Protein AF-A0A135S1T9-F1 (afdb_monomer)

Nearest PDB structures (foldseek):
  6z0c-assembly4_D  TM=4.125E-01  e=8.976E-01  Escherichia coli
  5los-assembly1_A  TM=4.523E-01  e=9.679E+00  Serendipita indica DSM 11827
  4tko-assembly1_B  TM=2.673E-01  e=9.202E+00  Aquifex aeolicus VF5

pLDDT: mean 71.91, std 18.75, range [23.44, 97.75]

Organism: NCBI:txid1209931

Foldseek 3Di:
DDDDDDDDDDPDPPPPPDPPPPPDPPPDPDLLQVQQVVCCVPPVDNDQSVCSVVVADPPHCCCVFVVVVCCVVQPSVQSVCVNQLAHADPQFAQWDWDQDPLQKIKIKGKAKFKAKDFDQDDQFQPRAYPVRHHSKDKDFPQLFPDADPVNCVVTNTIIIIIKMKMKMWIASDLQGIDIDIDIDCSVDDPPDLCDLLDPSVQDFDPDDDPPDPRFRADSLLSRPDGPVPCPPSGSLLVSLSSVLSVLLVRLVRLVVVLVVLVVRVVCVVPDCLQLVNPPPDDPDDPVSSVVSLVSLVVSLVVSLVVLVVVLVSLVSNLVSVVVCVVPPVVVSLVVDDPVSNVSSVVSVVSSVVSNVSSVVSSVSSVVVSVVSVVVVVVSVVPDD

Solvent-accessible surface area (backbone atoms only — not comparable to full-atom values): 22473 Å² total; per-residue (Å²): 137,86,82,86,82,83,83,82,78,86,80,71,81,82,76,75,83,64,80,82,66,75,84,70,83,80,84,67,79,71,55,51,51,64,52,50,52,51,48,45,71,73,66,75,49,85,73,52,67,60,49,64,70,65,67,56,56,96,86,40,72,56,58,77,62,48,47,61,55,41,46,75,75,52,36,67,66,52,48,48,22,52,55,70,33,49,59,78,73,78,92,72,53,38,50,49,75,48,77,46,97,88,56,30,42,35,41,38,36,33,49,76,46,58,43,79,49,64,36,86,62,91,59,65,43,86,27,34,42,100,86,70,44,51,71,40,60,61,46,79,44,76,77,52,52,89,63,56,79,71,50,38,75,78,58,27,44,49,35,37,35,55,35,40,41,35,39,38,36,36,29,58,48,65,89,49,66,50,76,49,71,49,65,66,59,65,82,60,62,90,86,49,61,81,38,79,90,44,62,68,52,38,49,55,65,94,74,58,55,96,87,49,84,71,65,45,32,29,67,77,40,66,58,75,37,38,62,92,64,62,80,62,62,43,60,62,47,44,46,43,47,31,49,26,50,49,44,48,53,49,39,51,37,51,49,52,49,52,52,53,50,50,51,28,50,52,51,49,76,69,38,75,78,45,70,86,66,43,78,83,78,64,95,67,60,71,70,62,54,54,51,47,50,53,54,50,50,52,43,49,53,55,52,50,53,53,47,52,54,47,45,51,50,48,53,51,49,52,57,30,44,53,51,29,58,77,64,42,46,64,62,58,56,75,76,54,53,79,72,51,43,54,58,39,49,54,25,50,48,54,36,50,53,36,47,54,51,47,51,51,52,39,52,54,46,51,51,50,46,53,52,52,55,52,50,50,57,55,61,59,73,71,61,132

Structure (mmCIF, N/CA/C/O backbone):
data_AF-A0A135S1T9-F1
#
_entry.id   AF-A0A135S1T9-F1
#
loop_
_atom_site.group_PDB
_atom_site.id
_atom_site.type_symbol
_atom_site.label_atom_id
_atom_site.label_alt_id
_atom_site.label_comp_id
_atom_site.label_asym_id
_atom_site.label_entity_id
_atom_site.label_seq_id
_atom_site.pdbx_PDB_ins_code
_atom_site.Cartn_x
_atom_site.Cartn_y
_atom_site.Cartn_z
_atom_site.occupancy
_atom_site.B_iso_or_equiv
_atom_site.auth_seq_id
_atom_site.auth_comp_id
_atom_site.auth_asym_id
_atom_site.auth_atom_id
_atom_site.pdbx_PDB_model_num
ATOM 1 N N . MET A 1 1 ? 61.301 11.857 -51.251 1.00 40.75 1 MET A N 1
ATOM 2 C CA . MET A 1 1 ? 60.345 12.524 -50.345 1.00 40.75 1 MET A CA 1
ATOM 3 C C . MET A 1 1 ? 58.966 12.025 -50.707 1.00 40.75 1 MET A C 1
ATOM 5 O O . MET A 1 1 ? 58.468 12.315 -51.789 1.00 40.75 1 MET A O 1
ATOM 9 N N . ASP A 1 2 ? 58.469 11.156 -49.840 1.00 35.03 2 ASP A N 1
ATOM 10 C CA . ASP A 1 2 ? 57.353 10.242 -50.036 1.00 35.03 2 ASP A CA 1
ATOM 11 C C . ASP A 1 2 ? 55.987 10.925 -50.039 1.00 35.03 2 ASP A C 1
ATOM 13 O O . ASP A 1 2 ? 55.703 11.797 -49.219 1.00 35.03 2 ASP A O 1
ATOM 17 N N . ARG A 1 3 ? 55.103 10.460 -50.927 1.00 34.62 3 ARG A N 1
ATOM 18 C CA . ARG A 1 3 ? 53.656 10.659 -50.815 1.00 34.62 3 ARG A CA 1
ATOM 19 C C . ARG A 1 3 ? 53.046 9.379 -50.251 1.00 34.62 3 ARG A C 1
ATOM 21 O O . ARG A 1 3 ? 52.964 8.371 -50.947 1.00 34.62 3 ARG A O 1
ATOM 28 N N . ALA A 1 4 ? 52.625 9.435 -48.993 1.00 35.12 4 ALA A N 1
ATOM 29 C CA . ALA A 1 4 ? 51.851 8.387 -48.345 1.00 35.12 4 ALA A CA 1
ATOM 30 C C . ALA A 1 4 ? 50.459 8.282 -48.995 1.00 35.12 4 ALA A C 1
ATOM 32 O O . ALA A 1 4 ? 49.679 9.232 -48.973 1.00 35.12 4 ALA A O 1
ATOM 33 N N . ALA A 1 5 ? 50.159 7.124 -49.583 1.00 34.47 5 ALA A N 1
ATOM 34 C CA . ALA A 1 5 ? 48.839 6.772 -50.088 1.00 34.47 5 ALA A CA 1
ATOM 35 C C . ALA A 1 5 ? 48.064 6.018 -48.996 1.00 34.47 5 ALA A C 1
ATOM 37 O O . ALA A 1 5 ? 48.331 4.849 -48.718 1.00 34.47 5 ALA A O 1
ATOM 38 N N . THR A 1 6 ? 47.098 6.684 -48.369 1.00 35.00 6 THR A N 1
ATOM 39 C CA . THR A 1 6 ? 46.108 6.067 -47.482 1.00 35.00 6 THR A CA 1
ATOM 40 C C . THR A 1 6 ? 45.045 5.359 -48.322 1.00 35.00 6 THR A C 1
ATOM 42 O O . THR A 1 6 ? 44.288 5.984 -49.061 1.00 35.00 6 THR A O 1
ATOM 45 N N . ARG A 1 7 ? 44.985 4.026 -48.224 1.00 30.83 7 ARG A N 1
ATOM 46 C CA . ARG A 1 7 ? 43.882 3.221 -48.767 1.00 30.83 7 ARG A CA 1
ATOM 47 C C . ARG A 1 7 ? 42.646 3.415 -47.886 1.00 30.83 7 ARG A C 1
ATOM 49 O O . ARG A 1 7 ? 42.651 3.006 -46.728 1.00 30.83 7 ARG A O 1
ATOM 56 N N . SER A 1 8 ? 41.590 4.010 -48.432 1.00 31.00 8 SER A N 1
ATOM 57 C CA . SER A 1 8 ? 40.254 3.991 -47.836 1.00 31.00 8 SER A CA 1
ATOM 58 C C . SER A 1 8 ? 39.588 2.642 -48.124 1.00 31.00 8 SER A C 1
ATOM 60 O O . SER A 1 8 ? 39.454 2.223 -49.273 1.00 31.00 8 SER A O 1
ATOM 62 N N . PHE A 1 9 ? 39.180 1.933 -47.073 1.00 32.47 9 PHE A N 1
ATOM 63 C CA . PHE A 1 9 ? 38.281 0.789 -47.209 1.00 32.47 9 PHE A CA 1
ATOM 64 C C . PHE A 1 9 ? 36.845 1.301 -47.394 1.00 32.47 9 PHE A C 1
ATOM 66 O O . PHE A 1 9 ? 36.413 2.158 -46.617 1.00 32.47 9 PHE A O 1
ATOM 73 N N . PRO A 1 10 ? 36.072 0.787 -48.366 1.00 28.84 10 PRO A N 1
ATOM 74 C CA . PRO A 1 10 ? 34.659 1.112 -48.469 1.00 28.84 10 PRO A CA 1
ATOM 75 C C . PRO A 1 10 ? 33.909 0.442 -47.311 1.00 28.84 10 PRO A C 1
ATOM 77 O O . PRO A 1 10 ? 33.691 -0.770 -47.315 1.00 28.84 10 PRO A O 1
ATOM 80 N N . ARG A 1 11 ? 33.495 1.229 -46.310 1.00 31.08 11 ARG A N 1
ATOM 81 C CA . ARG A 1 11 ? 32.475 0.802 -45.347 1.00 31.08 11 ARG A CA 1
ATOM 82 C C . ARG A 1 11 ? 31.144 0.740 -46.093 1.00 31.08 11 ARG A C 1
ATOM 84 O O . ARG A 1 11 ? 30.501 1.764 -46.300 1.00 31.08 11 ARG A O 1
ATOM 91 N N . ARG A 1 12 ? 30.740 -0.454 -46.530 1.00 28.64 12 ARG A N 1
ATOM 92 C CA . ARG A 1 12 ? 29.327 -0.695 -46.836 1.00 28.64 12 ARG A CA 1
ATOM 93 C C . ARG A 1 12 ? 28.560 -0.561 -45.516 1.00 28.64 12 ARG A C 1
ATOM 95 O O . ARG A 1 12 ? 28.979 -1.196 -44.547 1.00 28.64 12 ARG A O 1
ATOM 102 N N . PRO A 1 13 ? 27.488 0.244 -45.435 1.00 28.72 13 PRO A N 1
ATOM 103 C CA . PRO A 1 13 ? 26.594 0.170 -44.294 1.00 28.72 13 PRO A CA 1
ATOM 104 C C . PRO A 1 13 ? 26.041 -1.255 -44.245 1.00 28.72 13 PRO A C 1
ATOM 106 O O . PRO A 1 13 ? 25.475 -1.747 -45.222 1.00 28.72 13 PRO A O 1
ATOM 109 N N . VAL A 1 14 ? 26.269 -1.941 -43.128 1.00 27.52 14 VAL A N 1
ATOM 110 C CA . VAL A 1 14 ? 25.579 -3.192 -42.825 1.00 27.52 14 VAL A CA 1
ATOM 111 C C . VAL A 1 14 ? 24.121 -2.803 -42.614 1.00 27.52 14 VAL A C 1
ATOM 113 O O . VAL A 1 14 ? 23.752 -2.296 -41.558 1.00 27.52 14 VAL A O 1
ATOM 116 N N . GLN A 1 15 ? 23.306 -2.959 -43.657 1.00 23.98 15 GLN A N 1
ATOM 117 C CA . GLN A 1 15 ? 21.859 -2.961 -43.515 1.00 23.98 15 GLN A CA 1
ATOM 118 C C . GLN A 1 15 ? 21.501 -4.215 -42.726 1.00 23.98 15 GLN A C 1
ATOM 120 O O . GLN A 1 15 ? 21.424 -5.316 -43.270 1.00 23.98 15 GLN A O 1
ATOM 125 N N . TRP A 1 16 ? 21.317 -4.046 -41.421 1.00 25.06 16 TRP A N 1
ATOM 126 C CA . TRP A 1 16 ? 20.539 -4.992 -40.649 1.00 25.06 16 TRP A CA 1
ATOM 127 C C . TRP A 1 16 ? 19.111 -4.906 -41.177 1.00 25.06 16 TRP A C 1
ATOM 129 O O . TRP A 1 16 ? 18.361 -4.005 -40.809 1.00 25.06 16 TRP A O 1
ATOM 139 N N . ASN A 1 17 ? 18.740 -5.834 -42.057 1.00 25.08 17 ASN A N 1
ATOM 140 C CA . ASN A 1 17 ? 17.341 -6.165 -42.293 1.00 25.08 17 ASN A CA 1
ATOM 141 C C . ASN A 1 17 ? 16.804 -6.789 -40.997 1.00 25.08 17 ASN A C 1
ATOM 143 O O . ASN A 1 17 ? 16.665 -8.005 -40.900 1.00 25.08 17 ASN A O 1
ATOM 147 N N . ARG A 1 18 ? 16.572 -5.972 -39.965 1.00 26.53 18 ARG A N 1
ATOM 148 C CA . ARG A 1 18 ? 15.679 -6.367 -38.883 1.00 26.53 18 ARG A CA 1
ATOM 149 C C . ARG A 1 18 ? 14.277 -6.316 -39.480 1.00 26.53 18 ARG A C 1
ATOM 151 O O . ARG A 1 18 ? 13.894 -5.257 -39.984 1.00 26.53 18 ARG A O 1
ATOM 158 N N . PRO A 1 19 ? 13.505 -7.410 -39.451 1.00 23.44 19 PRO A N 1
ATOM 159 C CA . PRO A 1 19 ? 12.067 -7.260 -39.505 1.00 23.44 19 PRO A CA 1
ATOM 160 C C . PRO A 1 19 ? 11.727 -6.322 -38.344 1.00 23.44 19 PRO A C 1
ATOM 162 O O . PRO A 1 19 ? 12.015 -6.643 -37.193 1.00 23.44 19 PRO A O 1
ATOM 165 N N . MET A 1 20 ? 11.188 -5.139 -38.633 1.00 24.73 20 MET A N 1
ATOM 166 C CA . MET A 1 20 ? 10.387 -4.433 -37.641 1.00 24.73 20 MET A CA 1
ATOM 167 C C . MET A 1 20 ? 9.125 -5.275 -37.455 1.00 24.73 20 MET A C 1
ATOM 169 O O . MET A 1 20 ? 8.072 -4.975 -38.009 1.00 24.73 20 MET A O 1
ATOM 173 N N . THR A 1 21 ? 9.242 -6.400 -36.750 1.00 27.02 21 THR A N 1
ATOM 174 C CA . THR A 1 21 ? 8.093 -6.931 -36.035 1.00 27.02 21 THR A CA 1
ATOM 175 C C . THR A 1 21 ? 7.698 -5.819 -35.085 1.00 27.02 21 THR A C 1
ATOM 177 O O . THR A 1 21 ? 8.541 -5.352 -34.314 1.00 27.02 21 THR A O 1
ATOM 180 N N . LYS A 1 22 ? 6.459 -5.334 -35.229 1.00 28.02 22 LYS A N 1
ATOM 181 C CA . LYS A 1 22 ? 5.800 -4.517 -34.215 1.00 28.02 22 LYS A CA 1
ATOM 182 C C . LYS A 1 22 ? 6.225 -5.050 -32.851 1.00 28.02 22 LYS A C 1
ATOM 184 O O . LYS A 1 22 ? 6.144 -6.254 -32.615 1.00 28.02 22 LYS A O 1
ATOM 189 N N . TRP A 1 23 ? 6.768 -4.165 -32.026 1.00 32.50 23 TRP A N 1
ATOM 190 C CA . TRP A 1 23 ? 6.872 -4.430 -30.604 1.00 32.50 23 TRP A CA 1
ATOM 191 C C . TRP A 1 23 ? 5.428 -4.665 -30.161 1.00 32.50 23 TRP A C 1
ATOM 193 O O . TRP A 1 23 ? 4.628 -3.740 -30.233 1.00 32.50 23 TRP A O 1
ATOM 203 N N . GLU A 1 24 ? 5.065 -5.912 -29.883 1.00 27.92 24 GLU A N 1
ATOM 204 C CA . GLU A 1 24 ? 3.843 -6.226 -29.155 1.00 27.92 24 GLU A CA 1
ATOM 205 C C . GLU A 1 24 ? 4.255 -6.191 -27.681 1.00 27.92 24 GLU A C 1
ATOM 207 O O . GLU A 1 24 ? 5.083 -7.008 -27.260 1.00 27.92 24 GLU A O 1
ATOM 212 N N . PRO A 1 25 ? 3.790 -5.202 -26.906 1.00 33.97 25 PRO A N 1
ATOM 213 C CA . PRO A 1 25 ? 3.853 -5.256 -25.459 1.00 33.97 25 PRO A CA 1
ATOM 214 C C . PRO A 1 25 ? 3.123 -6.527 -25.019 1.00 33.97 25 PRO A C 1
ATOM 216 O O . PRO A 1 25 ? 1.901 -6.575 -24.943 1.00 33.97 25 PRO A O 1
ATOM 219 N N . GLU A 1 26 ? 3.855 -7.602 -24.728 1.00 39.22 26 GLU A N 1
ATOM 220 C CA . GLU A 1 26 ? 3.269 -8.752 -24.044 1.00 39.22 26 GLU A CA 1
ATOM 221 C C . GLU A 1 26 ? 2.944 -8.332 -22.599 1.00 39.22 26 GLU A C 1
ATOM 223 O O . GLU A 1 26 ? 3.661 -8.667 -21.654 1.00 39.22 26 GLU A O 1
ATOM 228 N N . ILE A 1 27 ? 1.852 -7.580 -22.413 1.00 36.84 27 ILE A N 1
ATOM 229 C CA . ILE A 1 27 ? 1.236 -7.278 -21.118 1.00 36.84 27 ILE A CA 1
ATOM 230 C C . ILE A 1 27 ? 0.611 -8.583 -20.629 1.00 36.84 27 ILE A C 1
ATOM 232 O O . ILE A 1 27 ? -0.593 -8.822 -20.680 1.00 36.84 27 ILE A O 1
ATOM 236 N N . SER A 1 28 ? 1.465 -9.505 -20.208 1.00 37.31 28 SER A N 1
ATOM 237 C CA . SER A 1 28 ? 1.040 -10.770 -19.646 1.00 37.31 28 SER A CA 1
ATOM 238 C C . SER A 1 28 ? 0.928 -10.595 -18.134 1.00 37.31 28 SER A C 1
ATOM 240 O O . SER A 1 28 ? 1.918 -10.594 -17.405 1.00 37.31 28 SER A O 1
ATOM 242 N N . ARG A 1 29 ? -0.303 -10.471 -17.618 1.00 37.84 29 ARG A N 1
ATOM 243 C CA . ARG A 1 29 ? -0.562 -10.904 -16.238 1.00 37.84 29 ARG A CA 1
ATOM 244 C C . ARG A 1 29 ? -0.397 -12.412 -16.265 1.00 37.84 29 ARG A C 1
ATOM 246 O O . ARG A 1 29 ? -1.278 -13.147 -16.705 1.00 37.84 29 ARG A O 1
ATOM 253 N N . ILE A 1 30 ? 0.780 -12.865 -15.874 1.00 44.81 30 ILE A N 1
ATOM 254 C CA . ILE A 1 30 ? 1.061 -14.285 -15.804 1.00 44.81 30 ILE A CA 1
ATOM 255 C C . ILE A 1 30 ? 0.422 -14.775 -14.514 1.00 44.81 30 ILE A C 1
ATOM 257 O O . ILE A 1 30 ? 0.969 -14.608 -13.426 1.00 44.81 30 ILE A O 1
ATOM 261 N N . ASP A 1 31 ? -0.754 -15.386 -14.644 1.00 47.88 31 ASP A N 1
ATOM 262 C CA . ASP A 1 31 ? -1.157 -16.409 -13.690 1.00 47.88 31 ASP A CA 1
ATOM 263 C C . ASP A 1 31 ? -0.168 -17.568 -13.845 1.00 47.88 31 ASP A C 1
ATOM 265 O O . ASP A 1 31 ? -0.309 -18.461 -14.685 1.00 47.88 31 ASP A O 1
ATOM 269 N N . LEU A 1 32 ? 0.912 -17.456 -13.077 1.00 49.91 32 LEU A N 1
ATOM 270 C CA . LEU A 1 32 ? 2.035 -18.378 -13.038 1.00 49.91 32 LEU A CA 1
ATOM 271 C C . LEU A 1 32 ? 1.569 -19.814 -12.816 1.00 49.91 32 LEU A C 1
ATOM 273 O O . LEU A 1 32 ? 2.127 -20.727 -13.420 1.00 49.91 32 LEU A O 1
ATOM 277 N N . HIS A 1 33 ? 0.520 -20.000 -12.013 1.00 44.59 33 HIS A N 1
ATOM 278 C CA . HIS A 1 33 ? -0.054 -21.305 -11.731 1.00 44.59 33 HIS A CA 1
ATOM 279 C C . HIS A 1 33 ? -0.729 -21.886 -12.979 1.00 44.59 33 HIS A C 1
ATOM 281 O O . HIS A 1 33 ? -0.363 -22.970 -13.436 1.00 44.59 33 HIS A O 1
ATOM 287 N N . THR A 1 34 ? -1.633 -21.120 -13.598 1.00 49.09 34 THR A N 1
ATOM 288 C CA . THR A 1 34 ? -2.368 -21.550 -14.799 1.00 49.09 34 THR A CA 1
ATOM 289 C C . THR A 1 34 ? -1.448 -21.754 -16.006 1.00 49.09 34 THR A C 1
ATOM 291 O O . THR A 1 34 ? -1.628 -22.701 -16.775 1.00 49.09 34 THR A O 1
ATOM 294 N N . LYS A 1 35 ? -0.436 -20.898 -16.195 1.00 52.62 35 LYS A N 1
ATOM 295 C CA . LYS A 1 35 ? 0.502 -21.011 -17.322 1.00 52.62 35 LYS A CA 1
ATOM 296 C C . LYS A 1 35 ? 1.484 -22.170 -17.140 1.00 52.62 35 LYS A C 1
ATOM 298 O O . LYS A 1 35 ? 1.772 -22.866 -18.112 1.00 52.62 35 LYS A O 1
ATOM 303 N N . TYR A 1 36 ? 1.958 -22.407 -15.913 1.00 49.28 36 TYR A N 1
ATOM 304 C CA . TYR A 1 36 ? 2.795 -23.566 -15.598 1.00 49.28 36 TYR A CA 1
ATOM 305 C C . TYR A 1 36 ? 2.037 -24.880 -15.808 1.00 49.28 36 TYR A C 1
ATOM 307 O O . TYR A 1 36 ? 2.559 -25.759 -16.487 1.00 49.28 36 TYR A O 1
ATOM 315 N N . GLN A 1 37 ? 0.794 -24.992 -15.324 1.00 53.12 37 GLN A N 1
ATOM 316 C CA . GLN A 1 37 ? -0.040 -26.181 -15.545 1.00 53.12 37 GLN A CA 1
ATOM 317 C C . GLN A 1 37 ? -0.279 -26.462 -17.031 1.00 53.12 37 GLN A C 1
ATOM 319 O O . GLN A 1 37 ? -0.007 -27.571 -17.479 1.00 53.12 37 GLN A O 1
ATOM 324 N N . ARG A 1 38 ? -0.695 -25.460 -17.820 1.00 53.56 38 ARG A N 1
ATOM 325 C CA . ARG A 1 38 ? -0.939 -25.657 -19.262 1.00 53.56 38 ARG A CA 1
ATOM 326 C C . ARG A 1 38 ? 0.314 -26.085 -20.019 1.00 53.56 38 ARG A C 1
ATOM 328 O O . ARG A 1 38 ? 0.264 -27.004 -20.823 1.00 53.56 38 ARG A O 1
ATOM 335 N N . ARG A 1 39 ? 1.456 -25.449 -19.749 1.00 51.12 39 ARG A N 1
ATOM 336 C CA . ARG A 1 39 ? 2.705 -25.769 -20.455 1.00 51.12 39 ARG A CA 1
ATOM 337 C C . ARG A 1 39 ? 3.269 -27.133 -20.046 1.00 51.12 39 ARG A C 1
ATOM 339 O O . ARG A 1 39 ? 3.813 -27.843 -20.885 1.00 51.12 39 ARG A O 1
ATOM 346 N N . PHE A 1 40 ? 3.091 -27.516 -18.780 1.00 53.53 40 PHE A N 1
ATOM 347 C CA . PHE A 1 40 ? 3.412 -28.855 -18.287 1.00 53.53 40 PHE A CA 1
ATOM 348 C C . PHE A 1 40 ? 2.549 -29.936 -18.962 1.00 53.53 40 PHE A C 1
ATOM 350 O O . PHE A 1 40 ? 3.051 -31.015 -19.274 1.00 53.53 40 PHE A O 1
ATOM 357 N N . GLU A 1 41 ? 1.270 -29.643 -19.212 1.00 55.50 41 GLU A N 1
ATOM 358 C CA . GLU A 1 41 ? 0.337 -30.545 -19.899 1.00 55.50 41 GLU A CA 1
ATOM 359 C C . GLU A 1 41 ? 0.610 -30.659 -21.410 1.00 55.50 41 GLU A C 1
ATOM 361 O O . GLU A 1 41 ? 0.530 -31.763 -21.951 1.00 55.50 41 GLU A O 1
ATOM 366 N N . ASP A 1 42 ? 0.978 -29.560 -22.078 1.00 55.28 42 ASP A N 1
ATOM 367 C CA . ASP A 1 42 ? 1.130 -29.506 -23.541 1.00 55.28 42 ASP A CA 1
ATOM 368 C C . ASP A 1 42 ? 2.504 -29.981 -24.056 1.00 55.28 42 ASP A C 1
ATOM 370 O O . ASP A 1 42 ? 2.579 -30.619 -25.109 1.00 55.28 42 ASP A O 1
ATOM 374 N N . GLU A 1 43 ? 3.606 -29.682 -23.356 1.00 54.94 43 GLU A N 1
ATOM 375 C CA . GLU A 1 43 ? 4.964 -29.896 -23.892 1.00 54.94 43 GLU A CA 1
ATOM 376 C C . GLU A 1 43 ? 5.647 -31.168 -23.353 1.00 54.94 43 GLU A C 1
ATOM 378 O O . GLU A 1 43 ? 6.625 -31.633 -23.937 1.00 54.94 43 GLU A O 1
ATOM 383 N N . GLY A 1 44 ? 5.157 -31.772 -22.260 1.00 54.03 44 GLY A N 1
ATOM 384 C CA . GLY A 1 44 ? 5.732 -32.988 -21.649 1.00 54.03 44 GLY A CA 1
ATOM 385 C C . GLY A 1 44 ? 7.155 -32.829 -21.081 1.00 54.03 44 GLY A C 1
ATOM 386 O O . GLY A 1 44 ? 7.658 -33.709 -20.378 1.00 54.03 44 GLY A O 1
ATOM 387 N N . THR A 1 45 ? 7.807 -31.703 -21.358 1.00 54.69 45 THR A N 1
ATOM 388 C CA . THR A 1 45 ? 9.012 -31.196 -20.710 1.00 54.69 45 THR A CA 1
ATOM 389 C C . THR A 1 45 ? 8.634 -30.366 -19.490 1.00 54.69 45 THR A C 1
ATOM 391 O O . THR A 1 45 ? 7.540 -29.823 -19.403 1.00 54.69 45 THR A O 1
ATOM 394 N N . ASN A 1 46 ? 9.536 -30.286 -18.513 1.00 59.12 46 ASN A N 1
ATOM 395 C CA . ASN A 1 46 ? 9.344 -29.514 -17.286 1.00 59.12 46 ASN A CA 1
ATOM 396 C C . ASN A 1 46 ? 10.015 -28.140 -17.499 1.00 59.12 46 ASN A C 1
ATOM 398 O O . ASN A 1 46 ? 11.206 -28.015 -17.192 1.00 59.12 46 ASN A O 1
ATOM 402 N N . PRO A 1 47 ? 9.350 -27.144 -18.126 1.00 61.47 47 PRO A N 1
ATOM 403 C CA . PRO A 1 47 ? 9.981 -25.859 -18.403 1.00 61.47 47 PRO A CA 1
ATOM 404 C C . PRO A 1 47 ? 10.386 -25.204 -17.082 1.00 61.47 47 PRO A C 1
ATOM 406 O O . PRO A 1 47 ? 9.659 -25.293 -16.088 1.00 61.47 47 PRO A O 1
ATOM 409 N N . SER A 1 48 ? 11.540 -24.526 -17.056 1.00 66.56 48 SER A N 1
ATOM 410 C CA . SER A 1 48 ? 11.924 -23.774 -15.855 1.00 66.56 48 SER A CA 1
ATOM 411 C C . SER A 1 48 ? 10.824 -22.761 -15.536 1.00 66.56 48 SER A C 1
ATOM 413 O O . SER A 1 48 ? 10.300 -22.098 -16.442 1.00 66.56 48 SER A O 1
ATOM 415 N N . LEU A 1 49 ? 10.464 -22.629 -14.257 1.00 64.00 49 LEU A N 1
ATOM 416 C CA . LEU A 1 49 ? 9.437 -21.676 -13.815 1.00 64.00 49 LEU A CA 1
ATOM 417 C C . LEU A 1 49 ? 9.769 -20.260 -14.285 1.00 64.00 49 LEU A C 1
ATOM 419 O O . LEU A 1 49 ? 8.880 -19.518 -14.683 1.00 64.00 49 LEU A O 1
ATOM 423 N N . LEU A 1 50 ? 11.061 -19.939 -14.343 1.00 63.00 50 LEU A N 1
ATOM 424 C CA . LEU A 1 50 ? 11.562 -18.681 -14.867 1.00 63.00 50 LEU A CA 1
ATOM 425 C C . LEU A 1 50 ? 11.343 -18.525 -16.379 1.00 63.00 50 LEU A C 1
ATOM 427 O O . LEU A 1 50 ? 10.860 -17.488 -16.810 1.00 63.00 50 LEU A O 1
ATOM 431 N N . SER A 1 51 ? 11.609 -19.547 -17.196 1.00 61.22 51 SER A N 1
ATOM 432 C CA . SER A 1 51 ? 11.301 -19.484 -18.639 1.00 61.22 51 SER A CA 1
ATOM 433 C C . SER A 1 51 ? 9.798 -19.370 -18.926 1.00 61.22 51 SER A C 1
ATOM 435 O O . SER A 1 51 ? 9.388 -18.737 -19.897 1.00 61.22 51 SER A O 1
ATOM 437 N N . THR A 1 52 ? 8.964 -19.944 -18.054 1.00 63.16 52 THR A N 1
ATOM 438 C CA . THR A 1 52 ? 7.500 -19.834 -18.128 1.00 63.16 52 THR A CA 1
ATOM 439 C C . THR A 1 52 ? 7.020 -18.454 -17.680 1.00 63.16 52 THR A C 1
ATOM 441 O O . THR A 1 52 ? 6.143 -17.874 -18.321 1.00 63.16 52 THR A O 1
ATOM 444 N N . PHE A 1 53 ? 7.636 -17.909 -16.627 1.00 60.09 53 PHE A N 1
ATOM 445 C CA . PHE A 1 53 ? 7.395 -16.568 -16.101 1.00 60.09 53 PHE A CA 1
ATOM 446 C C . PHE A 1 53 ? 7.856 -15.454 -17.039 1.00 60.09 53 PHE A C 1
ATOM 448 O O . PHE A 1 53 ? 7.253 -14.398 -17.068 1.00 60.09 53 PHE A O 1
ATOM 455 N N . LEU A 1 54 ? 8.910 -15.649 -17.822 1.00 60.75 54 LEU A N 1
ATOM 456 C CA . LEU A 1 54 ? 9.367 -14.606 -18.742 1.00 60.75 54 LEU A CA 1
ATOM 457 C C . LEU A 1 54 ? 8.658 -14.665 -20.101 1.00 60.75 54 LEU A C 1
ATOM 459 O O . LEU A 1 54 ? 8.895 -13.811 -20.948 1.00 60.75 54 LEU A O 1
ATOM 463 N N . SER A 1 55 ? 7.818 -15.683 -20.332 1.00 61.91 55 SER A N 1
ATOM 464 C CA . SER A 1 55 ? 7.190 -15.956 -21.634 1.00 61.91 55 SER A CA 1
ATOM 465 C C . SER A 1 55 ? 8.192 -16.089 -22.790 1.00 61.91 55 SER A C 1
ATOM 467 O O . SER A 1 55 ? 7.797 -16.051 -23.949 1.00 61.91 55 SER A O 1
ATOM 469 N N . ILE A 1 56 ? 9.486 -16.275 -22.503 1.00 57.75 56 ILE A N 1
ATOM 470 C CA . ILE A 1 56 ? 10.530 -16.287 -23.525 1.00 57.75 56 ILE A CA 1
ATOM 471 C C . ILE A 1 56 ? 10.422 -17.595 -24.329 1.00 57.75 56 ILE A C 1
ATOM 473 O O . ILE A 1 56 ? 10.500 -18.679 -23.737 1.00 57.75 56 ILE A O 1
ATOM 477 N N . PRO A 1 57 ? 10.264 -17.535 -25.666 1.00 57.22 57 PRO A N 1
ATOM 478 C CA . PRO A 1 57 ? 10.315 -18.728 -26.507 1.00 57.22 57 PRO A CA 1
ATOM 479 C C . PRO A 1 57 ? 11.656 -19.451 -26.351 1.00 57.22 57 PRO A C 1
ATOM 481 O O . PRO A 1 57 ? 12.686 -18.786 -26.279 1.00 57.22 57 PRO A O 1
ATOM 484 N N . GLU A 1 58 ? 11.677 -20.788 -26.381 1.00 55.53 58 GLU A N 1
ATOM 485 C CA . GLU A 1 58 ? 12.908 -21.590 -26.198 1.00 55.53 58 GLU A CA 1
ATOM 486 C C . GLU A 1 58 ? 14.042 -21.228 -27.173 1.00 55.53 58 GLU A C 1
ATOM 488 O O . GLU A 1 58 ? 15.219 -21.398 -26.871 1.00 55.53 58 GLU A O 1
ATOM 493 N N . PHE A 1 59 ? 13.688 -20.691 -28.339 1.00 60.31 59 PHE A N 1
ATOM 494 C CA . PHE A 1 59 ? 14.627 -20.286 -29.386 1.00 60.31 59 PHE A CA 1
ATOM 495 C C . PHE A 1 59 ? 15.016 -18.805 -29.323 1.00 60.31 59 PHE A C 1
ATOM 497 O O . PHE A 1 59 ? 15.703 -18.306 -30.216 1.00 60.31 59 PHE A O 1
ATOM 504 N N . SER A 1 60 ? 14.530 -18.069 -28.325 1.00 58.12 60 SER A N 1
ATOM 505 C CA . SER A 1 60 ? 14.789 -16.642 -28.211 1.00 58.12 60 SER A CA 1
ATOM 506 C C . SER A 1 60 ? 16.169 -16.399 -27.601 1.00 58.12 60 SER A C 1
ATOM 508 O O . SER A 1 60 ? 16.446 -16.911 -26.515 1.00 58.12 60 SER A O 1
ATOM 510 N N . PRO A 1 61 ? 17.009 -15.545 -28.213 1.00 55.62 61 PRO A N 1
ATOM 511 C CA . PRO A 1 61 ? 18.306 -15.179 -27.648 1.00 55.62 61 PRO A CA 1
ATOM 512 C C . PRO A 1 61 ? 18.182 -14.486 -26.279 1.00 55.62 61 PRO A C 1
ATOM 514 O O . PRO A 1 61 ? 19.159 -14.422 -25.542 1.00 55.62 61 PRO A O 1
ATOM 517 N N . ARG A 1 62 ? 16.974 -14.028 -25.905 1.00 52.38 62 ARG A N 1
ATOM 518 C CA . ARG A 1 62 ? 16.633 -13.528 -24.562 1.00 52.38 62 ARG A CA 1
ATOM 519 C C . ARG A 1 62 ? 16.939 -14.543 -23.463 1.00 52.38 62 ARG A C 1
ATOM 521 O O . ARG A 1 62 ? 17.323 -14.143 -22.372 1.00 52.38 62 ARG A O 1
ATOM 528 N N . LEU A 1 63 ? 16.836 -15.847 -23.738 1.00 62.09 63 LEU A N 1
ATOM 529 C CA . LEU A 1 63 ? 17.202 -16.889 -22.772 1.00 62.09 63 LEU A CA 1
ATOM 530 C C . LEU A 1 63 ? 18.671 -16.811 -22.349 1.00 62.09 63 LEU A C 1
ATOM 532 O O . LEU A 1 63 ? 18.983 -17.116 -21.202 1.00 62.09 63 LEU A O 1
ATOM 536 N N . ASP A 1 64 ? 19.562 -16.375 -23.236 1.00 59.44 64 ASP A N 1
ATOM 537 C CA . ASP A 1 64 ? 20.997 -16.386 -22.961 1.00 59.44 64 ASP A CA 1
ATOM 538 C C . ASP A 1 64 ? 21.450 -15.187 -22.117 1.00 59.44 64 ASP A C 1
ATOM 540 O O . ASP A 1 64 ? 22.448 -15.296 -21.405 1.00 59.44 64 ASP A O 1
ATOM 544 N N . TYR A 1 65 ? 20.723 -14.061 -22.151 1.00 58.06 65 TYR A N 1
ATOM 545 C CA . TYR A 1 65 ? 21.088 -12.853 -21.397 1.00 58.06 65 TYR A CA 1
ATOM 546 C C . TYR A 1 65 ? 20.087 -12.453 -20.304 1.00 58.06 65 TYR A C 1
ATOM 548 O O . TYR A 1 65 ? 20.512 -11.963 -19.263 1.00 58.06 65 TYR A O 1
ATOM 556 N N . GLU A 1 66 ? 18.783 -12.703 -20.463 1.00 58.94 66 GLU A N 1
ATOM 557 C CA . GLU A 1 66 ? 17.782 -12.401 -19.428 1.00 58.94 66 GLU A CA 1
ATOM 558 C C . GLU A 1 66 ? 17.743 -13.494 -18.361 1.00 58.94 66 GLU A C 1
ATOM 560 O O . GLU A 1 66 ? 17.677 -13.192 -17.173 1.00 58.94 66 GLU A O 1
ATOM 565 N N . LEU A 1 67 ? 17.835 -14.773 -18.747 1.00 63.78 67 LEU A N 1
ATOM 566 C CA . LEU A 1 67 ? 17.715 -15.878 -17.791 1.00 63.78 67 LEU A CA 1
ATOM 567 C C . LEU A 1 67 ? 18.809 -15.855 -16.704 1.00 63.78 67 LEU A C 1
ATOM 569 O O . LEU A 1 67 ? 18.464 -16.094 -15.549 1.00 63.78 67 LEU A O 1
ATOM 573 N N . PRO A 1 68 ? 20.097 -15.568 -16.990 1.00 62.59 68 PRO A N 1
ATOM 574 C CA . PRO A 1 68 ? 21.112 -15.434 -15.942 1.00 62.59 68 PRO A CA 1
ATOM 575 C C . PRO A 1 68 ? 20.851 -14.249 -15.002 1.00 62.59 68 PRO A C 1
ATOM 577 O O . PRO A 1 68 ? 20.987 -14.400 -13.790 1.00 62.59 68 PRO A O 1
ATOM 580 N N . VAL A 1 69 ? 20.421 -13.102 -15.542 1.00 56.88 69 VAL A N 1
ATOM 581 C CA . VAL A 1 69 ? 20.080 -11.902 -14.757 1.00 56.88 69 VAL A CA 1
ATOM 582 C C . VAL A 1 69 ? 18.898 -12.197 -13.842 1.00 56.88 69 VAL A C 1
ATOM 584 O O . VAL A 1 69 ? 18.978 -11.998 -12.632 1.00 56.88 69 VAL A O 1
ATOM 587 N N . PHE A 1 70 ? 17.831 -12.780 -14.385 1.00 59.09 70 PHE A N 1
ATOM 588 C CA . PHE A 1 70 ? 16.680 -13.157 -13.585 1.00 59.09 70 PHE A CA 1
ATOM 589 C C . PHE A 1 70 ? 16.973 -14.286 -12.610 1.00 59.09 70 PHE A C 1
ATOM 591 O O . PHE A 1 70 ? 16.441 -14.240 -11.516 1.00 59.09 70 PHE A O 1
ATOM 598 N N . LYS A 1 71 ? 17.849 -15.248 -12.915 1.00 64.88 71 LYS A N 1
ATOM 599 C CA . LYS A 1 71 ? 18.287 -16.248 -11.923 1.00 64.88 71 LYS A CA 1
ATOM 600 C C . LYS A 1 71 ? 19.015 -15.617 -10.737 1.00 64.88 71 LYS A C 1
ATOM 602 O O . LYS A 1 71 ? 18.940 -16.161 -9.639 1.00 64.88 71 LYS A O 1
ATOM 607 N N . ASN A 1 72 ? 19.699 -14.492 -10.948 1.00 56.12 72 ASN A N 1
ATOM 608 C CA . ASN A 1 72 ? 20.372 -13.751 -9.882 1.00 56.12 72 ASN A CA 1
ATOM 609 C C . ASN A 1 72 ? 19.401 -12.920 -9.020 1.00 56.12 72 ASN A C 1
ATOM 611 O O . ASN A 1 72 ? 19.749 -12.583 -7.892 1.00 56.12 72 ASN A O 1
ATOM 615 N N . ILE A 1 73 ? 18.210 -12.590 -9.534 1.00 51.50 73 ILE A N 1
ATOM 616 C CA . ILE A 1 73 ? 17.206 -11.735 -8.864 1.00 51.50 73 ILE A CA 1
ATOM 617 C C . ILE A 1 73 ? 16.059 -12.575 -8.278 1.00 51.50 73 ILE A C 1
ATOM 619 O O . ILE A 1 73 ? 15.637 -12.399 -7.139 1.00 51.50 73 ILE A O 1
ATOM 623 N N . LEU A 1 74 ? 15.567 -13.517 -9.072 1.00 60.00 74 LEU A N 1
ATOM 624 C CA . LEU A 1 74 ? 14.472 -14.441 -8.829 1.00 60.00 74 LEU A CA 1
ATOM 625 C C . LEU A 1 74 ? 15.009 -15.858 -9.044 1.00 60.00 74 LEU A C 1
ATOM 627 O O . LEU A 1 74 ? 14.882 -16.434 -10.129 1.00 60.00 74 LEU A O 1
ATOM 631 N N . ASP A 1 75 ? 15.630 -16.432 -8.013 1.00 64.00 75 ASP A N 1
ATOM 632 C CA . ASP A 1 75 ? 16.026 -17.833 -8.105 1.00 64.00 75 ASP A CA 1
ATOM 633 C C . ASP A 1 75 ? 14.780 -18.726 -8.322 1.00 64.00 75 ASP A C 1
ATOM 635 O O . ASP A 1 75 ? 13.637 -18.357 -8.018 1.00 64.00 75 ASP A O 1
ATOM 639 N N . GLU A 1 76 ? 14.977 -19.922 -8.877 1.00 64.25 76 GLU A N 1
ATOM 640 C CA . GLU A 1 76 ? 13.868 -20.845 -9.147 1.00 64.25 76 GLU A CA 1
ATOM 641 C C . GLU A 1 76 ? 13.068 -21.204 -7.891 1.00 64.25 76 GLU A C 1
ATOM 643 O O . GLU A 1 76 ? 11.883 -21.505 -7.995 1.00 64.25 76 GLU A O 1
ATOM 648 N N . THR A 1 77 ? 13.678 -21.156 -6.706 1.00 61.94 77 THR A N 1
ATOM 649 C CA . THR A 1 77 ? 12.997 -21.402 -5.433 1.00 61.94 77 THR A CA 1
ATOM 650 C C . THR A 1 77 ? 12.097 -20.234 -5.042 1.00 61.94 77 THR A C 1
ATOM 652 O O . THR A 1 77 ? 10.998 -20.471 -4.553 1.00 61.94 77 THR A O 1
ATOM 655 N N . ILE A 1 78 ? 12.490 -18.990 -5.324 1.00 60.78 78 ILE A N 1
ATOM 656 C CA . ILE A 1 78 ? 11.667 -17.792 -5.151 1.00 60.78 78 ILE A CA 1
ATOM 657 C C . ILE A 1 78 ? 10.474 -17.852 -6.095 1.00 60.78 78 ILE A C 1
ATOM 659 O O . ILE A 1 78 ? 9.343 -17.703 -5.644 1.00 60.78 78 ILE A O 1
ATOM 663 N N . LEU A 1 79 ? 10.692 -18.137 -7.379 1.00 60.31 79 LEU A N 1
ATOM 664 C CA . LEU A 1 79 ? 9.597 -18.257 -8.343 1.00 60.31 79 LEU A CA 1
ATOM 665 C C . LEU A 1 79 ? 8.677 -19.417 -8.016 1.00 60.31 79 LEU A C 1
ATOM 667 O O . LEU A 1 79 ? 7.465 -19.261 -8.083 1.00 60.31 79 LEU A O 1
ATOM 671 N N . LYS A 1 80 ? 9.233 -20.551 -7.594 1.00 62.84 80 LYS A N 1
ATOM 672 C CA . LYS A 1 80 ? 8.455 -21.683 -7.099 1.00 62.84 80 LYS A CA 1
ATOM 673 C C . LYS A 1 80 ? 7.615 -21.283 -5.898 1.00 62.84 80 LYS A C 1
ATOM 675 O O . LYS A 1 80 ? 6.419 -21.529 -5.906 1.00 62.84 80 LYS A O 1
ATOM 680 N N . ARG A 1 81 ? 8.189 -20.563 -4.934 1.00 60.84 81 ARG A N 1
ATOM 681 C CA . ARG A 1 81 ? 7.439 -19.999 -3.809 1.00 60.84 81 ARG A CA 1
ATOM 682 C C . ARG A 1 81 ? 6.378 -19.004 -4.275 1.00 60.84 81 ARG A C 1
ATOM 684 O O . ARG A 1 81 ? 5.289 -19.035 -3.731 1.00 60.84 81 ARG A O 1
ATOM 691 N N . ILE A 1 82 ? 6.628 -18.161 -5.276 1.00 61.66 82 ILE A N 1
ATOM 692 C CA . ILE A 1 82 ? 5.607 -17.250 -5.826 1.00 61.66 82 ILE A CA 1
ATOM 693 C C . ILE A 1 82 ? 4.463 -18.062 -6.453 1.00 61.66 82 ILE A C 1
ATOM 695 O O . ILE A 1 82 ? 3.302 -17.808 -6.148 1.00 61.66 82 ILE A O 1
ATOM 699 N N . CYS A 1 83 ? 4.786 -19.073 -7.264 1.00 56.12 83 CYS A N 1
ATOM 700 C CA . CYS A 1 83 ? 3.822 -19.948 -7.942 1.00 56.12 83 CYS A CA 1
ATOM 701 C C . CYS A 1 83 ? 3.011 -20.811 -6.969 1.00 56.12 83 CYS A C 1
ATOM 703 O O . CYS A 1 83 ? 1.845 -21.102 -7.217 1.00 56.12 83 CYS A O 1
ATOM 705 N N . GLU A 1 84 ? 3.633 -21.233 -5.872 1.00 60.03 84 GLU A N 1
ATOM 706 C CA . GLU A 1 84 ? 3.011 -22.012 -4.800 1.00 60.03 84 GLU A CA 1
ATOM 707 C C . GLU A 1 84 ? 2.294 -21.126 -3.775 1.00 60.03 84 GLU A C 1
ATOM 709 O O . GLU A 1 84 ? 1.706 -21.646 -2.831 1.00 60.03 84 GLU A O 1
ATOM 714 N N . GLY A 1 85 ? 2.352 -19.798 -3.923 1.00 50.16 85 GLY A N 1
ATOM 715 C CA . GLY A 1 85 ? 1.766 -18.874 -2.959 1.00 50.16 85 GLY A CA 1
ATOM 716 C C . GLY A 1 85 ? 2.484 -18.838 -1.605 1.00 50.16 85 GLY A C 1
ATOM 717 O O . GLY A 1 85 ? 1.895 -18.464 -0.607 1.00 50.16 85 GLY A O 1
ATOM 718 N N . ASN A 1 86 ? 3.758 -19.206 -1.549 1.00 52.00 86 ASN A N 1
ATOM 719 C CA . ASN A 1 86 ? 4.583 -19.283 -0.341 1.00 52.00 86 ASN A CA 1
ATOM 720 C C . ASN A 1 86 ? 5.715 -18.235 -0.328 1.00 52.00 86 ASN A C 1
ATOM 722 O O . ASN A 1 86 ? 6.735 -18.415 0.350 1.00 52.00 86 ASN A O 1
ATOM 726 N N . PHE A 1 87 ? 5.613 -17.175 -1.136 1.00 51.31 87 PHE A N 1
ATOM 727 C CA . PHE A 1 87 ? 6.645 -16.143 -1.232 1.00 51.31 87 PHE A CA 1
ATOM 728 C C . PHE A 1 87 ? 6.446 -15.033 -0.203 1.00 51.31 87 PHE A C 1
ATOM 730 O O . PHE A 1 87 ? 5.491 -14.267 -0.271 1.00 51.31 87 PHE A O 1
ATOM 737 N N . GLU A 1 88 ? 7.404 -14.913 0.709 1.00 51.44 88 GLU A N 1
ATOM 738 C CA . GLU A 1 88 ? 7.509 -13.801 1.646 1.00 51.44 88 GLU A CA 1
ATOM 739 C C . GLU A 1 88 ? 8.568 -12.827 1.127 1.00 51.44 88 GLU A C 1
ATOM 741 O O . GLU A 1 88 ? 9.764 -13.119 1.169 1.00 51.44 88 GLU A O 1
ATOM 746 N N . THR A 1 89 ? 8.158 -11.652 0.651 1.00 50.47 89 THR A N 1
ATOM 747 C CA . THR A 1 89 ? 9.102 -10.535 0.529 1.00 50.47 89 THR A CA 1
ATOM 748 C C . THR A 1 89 ? 9.506 -10.079 1.929 1.00 50.47 89 THR A C 1
ATOM 750 O O . THR A 1 89 ? 8.627 -9.982 2.796 1.00 50.47 89 THR A O 1
ATOM 753 N N . PRO A 1 90 ? 10.770 -9.690 2.163 1.00 45.56 90 PRO A N 1
ATOM 754 C CA . PRO A 1 90 ? 11.114 -8.996 3.389 1.00 45.56 90 PRO A CA 1
ATOM 755 C C . PRO A 1 90 ? 10.244 -7.741 3.485 1.00 45.56 90 PRO A C 1
ATOM 757 O O . PRO A 1 90 ? 10.191 -6.924 2.569 1.00 45.56 90 PRO A O 1
ATOM 760 N N . THR A 1 91 ? 9.536 -7.610 4.595 1.00 45.69 91 THR A N 1
ATOM 761 C CA . THR A 1 91 ? 8.374 -6.734 4.774 1.00 45.69 91 THR A CA 1
ATOM 762 C C . THR A 1 91 ? 8.676 -5.226 4.729 1.00 45.69 91 THR A C 1
ATOM 764 O O . THR A 1 91 ? 7.785 -4.432 5.018 1.00 45.69 91 THR A O 1
ATOM 767 N N . PHE A 1 92 ? 9.909 -4.794 4.412 1.00 45.91 92 PHE A N 1
ATOM 768 C CA . PHE A 1 92 ? 10.381 -3.439 4.745 1.00 45.91 92 PHE A CA 1
ATOM 769 C C . PHE A 1 92 ? 11.388 -2.777 3.778 1.00 45.91 92 PHE A C 1
ATOM 771 O O . PHE A 1 92 ? 12.027 -1.801 4.178 1.00 45.91 92 PHE A O 1
ATOM 778 N N . TYR A 1 93 ? 11.573 -3.249 2.541 1.00 44.00 93 TYR A N 1
ATOM 779 C CA . TYR A 1 93 ? 12.485 -2.579 1.595 1.00 44.00 93 TYR A CA 1
ATOM 780 C C . TYR A 1 93 ? 11.744 -1.580 0.719 1.00 44.00 93 TYR A C 1
ATOM 782 O O . TYR A 1 93 ? 11.054 -1.980 -0.198 1.00 44.00 93 TYR A O 1
ATOM 790 N N . VAL A 1 94 ? 11.903 -0.283 0.977 1.00 55.38 94 VAL A N 1
ATOM 791 C CA . VAL A 1 94 ? 11.190 0.722 0.183 1.00 55.38 94 VAL A CA 1
ATOM 792 C C . VAL A 1 94 ? 11.782 0.889 -1.197 1.00 55.38 94 VAL A C 1
ATOM 794 O O . VAL A 1 94 ? 11.022 0.796 -2.139 1.00 55.38 94 VAL A O 1
ATOM 797 N N . ALA A 1 95 ? 13.096 1.030 -1.352 1.00 53.03 95 ALA A N 1
ATOM 798 C CA . ALA A 1 95 ? 13.724 0.920 -2.660 1.00 53.03 95 ALA A CA 1
ATOM 799 C C . ALA A 1 95 ? 15.218 0.593 -2.558 1.00 53.03 95 ALA A C 1
ATOM 801 O O . ALA A 1 95 ? 15.852 0.857 -1.532 1.00 53.03 95 ALA A O 1
ATOM 802 N N . HIS A 1 96 ? 15.767 -0.025 -3.602 1.00 57.59 96 HIS A N 1
ATOM 803 C CA . HIS A 1 96 ? 17.165 -0.438 -3.665 1.00 57.59 96 HIS A CA 1
ATOM 804 C C . HIS A 1 96 ? 17.702 -0.347 -5.093 1.00 57.59 96 HIS A C 1
ATOM 806 O O . HIS A 1 96 ? 17.049 -0.772 -6.040 1.00 57.59 96 HIS A O 1
ATOM 812 N N . VAL A 1 97 ? 18.909 0.201 -5.234 1.00 58.31 97 VAL A N 1
ATOM 813 C CA . VAL A 1 97 ? 19.639 0.259 -6.502 1.00 58.31 97 VAL A CA 1
ATOM 814 C C . VAL A 1 97 ? 20.862 -0.631 -6.371 1.00 58.31 97 VAL A C 1
ATOM 816 O O . VAL A 1 97 ? 21.776 -0.320 -5.602 1.00 58.31 97 VAL A O 1
ATOM 819 N N . ASN A 1 98 ? 20.877 -1.732 -7.115 1.00 63.12 98 ASN A N 1
ATOM 820 C CA . ASN A 1 98 ? 22.035 -2.604 -7.219 1.00 63.12 98 ASN A CA 1
ATOM 821 C C . ASN A 1 98 ? 22.674 -2.439 -8.599 1.00 63.12 98 ASN A C 1
ATOM 823 O O . ASN A 1 98 ? 22.054 -2.747 -9.615 1.00 63.12 98 ASN A O 1
ATOM 827 N N . GLU A 1 99 ? 23.913 -1.962 -8.625 1.00 61.75 99 GLU A N 1
ATOM 828 C CA . GLU A 1 99 ? 24.756 -1.959 -9.819 1.00 61.75 99 GLU A CA 1
ATOM 829 C C . GLU A 1 99 ? 25.710 -3.146 -9.716 1.00 61.75 99 GLU A C 1
ATOM 831 O O . GLU A 1 99 ? 26.503 -3.244 -8.774 1.00 61.75 99 GLU A O 1
ATOM 836 N N . GLN A 1 100 ? 25.601 -4.080 -10.656 1.00 59.06 100 GLN A N 1
ATOM 837 C CA . GLN A 1 100 ? 26.446 -5.265 -10.689 1.00 59.06 100 GLN A CA 1
ATOM 838 C C . GLN A 1 100 ? 27.783 -4.948 -11.378 1.00 59.06 100 GLN A C 1
ATOM 840 O O . GLN A 1 100 ? 27.874 -4.089 -12.255 1.00 59.06 100 GLN A O 1
ATOM 845 N N . ILE A 1 101 ? 28.850 -5.646 -10.972 1.00 53.72 101 ILE A N 1
ATOM 846 C CA . ILE A 1 101 ? 30.235 -5.418 -11.442 1.00 53.72 101 ILE A CA 1
ATOM 847 C C . ILE A 1 101 ? 30.369 -5.643 -12.962 1.00 53.72 101 ILE A C 1
ATOM 849 O O . ILE A 1 101 ? 31.243 -5.078 -13.615 1.00 53.72 101 ILE A O 1
ATOM 853 N N . ASP A 1 102 ? 29.488 -6.461 -13.517 1.00 62.12 102 ASP A N 1
ATOM 854 C CA . ASP A 1 102 ? 29.355 -6.847 -14.914 1.00 62.12 102 ASP A CA 1
ATOM 855 C C . ASP A 1 102 ? 28.553 -5.846 -15.768 1.00 62.12 102 ASP A C 1
ATOM 857 O O . ASP A 1 102 ? 28.490 -6.005 -16.982 1.00 62.12 102 ASP A O 1
ATOM 861 N N . GLY A 1 103 ? 28.042 -4.760 -15.176 1.00 66.12 103 GLY A N 1
ATOM 862 C CA . GLY A 1 103 ? 27.396 -3.651 -15.890 1.00 66.12 103 GLY A CA 1
ATOM 863 C C . GLY A 1 103 ? 25.868 -3.675 -15.862 1.00 66.12 103 GLY A C 1
ATOM 864 O O . GLY A 1 103 ? 25.252 -2.682 -16.240 1.00 66.12 103 GLY A O 1
ATOM 865 N N . GLY A 1 104 ? 25.265 -4.756 -15.363 1.00 79.62 104 GLY A N 1
ATOM 866 C CA . GLY A 1 104 ? 23.825 -4.831 -15.138 1.00 79.62 104 GLY A CA 1
ATOM 867 C C . GLY A 1 104 ? 23.350 -3.956 -13.976 1.00 79.62 104 GLY A C 1
ATOM 868 O O . GLY A 1 104 ? 24.107 -3.622 -13.061 1.00 79.62 104 GLY A O 1
ATOM 869 N N . PHE A 1 105 ? 22.067 -3.610 -13.991 1.00 82.31 105 PHE A N 1
ATOM 870 C CA . PHE A 1 105 ? 21.421 -2.831 -12.939 1.00 82.31 105 PHE A CA 1
ATOM 871 C C . PHE A 1 105 ? 20.124 -3.492 -12.464 1.00 82.31 105 PHE A C 1
ATOM 873 O O . PHE A 1 105 ? 19.484 -4.277 -13.168 1.00 82.31 105 PHE A O 1
ATOM 880 N N . THR A 1 106 ? 19.724 -3.180 -11.236 1.00 84.19 106 THR A N 1
ATOM 881 C CA . THR A 1 106 ? 18.449 -3.589 -10.641 1.00 84.19 106 THR A CA 1
ATOM 882 C C . THR A 1 106 ? 17.930 -2.455 -9.762 1.00 84.19 106 THR A C 1
ATOM 884 O O . THR A 1 106 ? 18.624 -2.017 -8.846 1.00 84.19 106 THR A O 1
ATOM 887 N N . LEU A 1 107 ? 16.732 -1.966 -10.070 1.00 86.50 107 LEU A N 1
ATOM 888 C CA . LEU A 1 107 ? 16.008 -0.923 -9.351 1.00 86.50 107 LEU A CA 1
ATOM 889 C C . LEU A 1 107 ? 14.773 -1.563 -8.732 1.00 86.50 107 LEU A C 1
ATOM 891 O O . LEU A 1 107 ? 13.868 -1.984 -9.447 1.00 86.50 107 LEU A O 1
ATOM 895 N N . GLU A 1 108 ? 14.735 -1.655 -7.416 1.00 85.06 108 GLU A N 1
ATOM 896 C CA . GLU A 1 108 ? 13.645 -2.283 -6.679 1.00 85.06 108 GLU A CA 1
ATOM 897 C C . GLU A 1 108 ? 12.890 -1.241 -5.875 1.00 85.06 108 GLU A C 1
ATOM 899 O O . GLU A 1 108 ? 13.487 -0.296 -5.363 1.00 85.06 108 GLU A O 1
ATOM 904 N N . PHE A 1 109 ? 11.585 -1.437 -5.744 1.00 85.38 109 PHE A N 1
ATOM 905 C CA . PHE A 1 109 ? 10.695 -0.647 -4.916 1.00 85.38 109 PHE A CA 1
ATOM 906 C C . PHE A 1 109 ? 9.660 -1.565 -4.261 1.00 85.38 109 PHE A C 1
ATOM 908 O O . PHE A 1 109 ? 8.985 -2.305 -4.971 1.00 85.38 109 PHE A O 1
ATOM 915 N N . HIS A 1 110 ? 9.494 -1.530 -2.936 1.00 84.06 110 HIS A N 1
ATOM 916 C CA . HIS A 1 110 ? 8.437 -2.287 -2.257 1.00 84.06 110 HIS A CA 1
ATOM 917 C C . HIS A 1 110 ? 7.705 -1.432 -1.228 1.00 84.06 110 HIS A C 1
ATOM 919 O O . HIS A 1 110 ? 8.298 -0.876 -0.307 1.00 84.06 110 HIS A O 1
ATOM 925 N N . LEU A 1 111 ? 6.382 -1.373 -1.334 1.00 84.81 111 LEU A N 1
ATOM 926 C CA . LEU A 1 111 ? 5.569 -0.576 -0.430 1.00 84.81 111 LEU A CA 1
ATOM 927 C C . LEU A 1 111 ? 4.349 -1.355 0.036 1.00 84.81 111 LEU A C 1
ATOM 929 O O . LEU A 1 111 ? 3.542 -1.824 -0.766 1.00 84.81 111 LEU A O 1
ATOM 933 N N . ALA A 1 112 ? 4.248 -1.498 1.355 1.00 88.44 112 ALA A N 1
ATOM 934 C CA . ALA A 1 112 ? 3.096 -2.074 2.026 1.00 88.44 112 ALA A CA 1
ATOM 935 C C . ALA A 1 112 ? 2.050 -0.988 2.301 1.00 88.44 112 ALA A C 1
ATOM 937 O O . ALA A 1 112 ? 2.390 0.135 2.680 1.00 88.44 112 ALA A O 1
ATOM 938 N N . TYR A 1 113 ? 0.781 -1.335 2.130 1.00 89.56 113 TYR A N 1
ATOM 939 C CA . TYR A 1 113 ? -0.341 -0.430 2.324 1.00 89.56 113 TYR A CA 1
ATOM 940 C C . TYR A 1 113 ? -1.595 -1.196 2.760 1.00 89.56 113 TYR A C 1
ATOM 942 O O . TYR A 1 113 ? -1.750 -2.375 2.435 1.00 89.56 113 TYR A O 1
ATOM 950 N N . PRO A 1 114 ? -2.482 -0.562 3.536 1.00 91.56 114 PRO A N 1
ATOM 951 C CA . PRO A 1 114 ? -3.772 -1.128 3.873 1.00 91.56 114 PRO A CA 1
ATOM 952 C C . PRO A 1 114 ? -4.786 -0.858 2.761 1.00 91.56 114 PRO A C 1
ATOM 954 O O . PRO A 1 114 ? -4.800 0.223 2.177 1.00 91.56 114 PRO A O 1
ATOM 957 N N . VAL A 1 115 ? -5.685 -1.808 2.530 1.00 91.31 115 VAL A N 1
ATOM 958 C CA . VAL A 1 115 ? -6.840 -1.626 1.646 1.00 91.31 115 VAL A CA 1
ATOM 959 C C . VAL A 1 115 ? -8.111 -1.837 2.446 1.00 91.31 115 VAL A C 1
ATOM 961 O O . VAL A 1 115 ? -8.309 -2.894 3.043 1.00 91.31 115 VAL A O 1
ATOM 964 N N . TRP A 1 116 ? -8.968 -0.817 2.473 1.00 91.94 116 TRP A N 1
ATOM 965 C CA . TRP A 1 116 ? -10.273 -0.891 3.122 1.00 91.94 116 TRP A CA 1
ATOM 966 C C . TRP A 1 116 ? -11.343 -1.266 2.111 1.00 91.94 116 TRP A C 1
ATOM 968 O O . TRP A 1 116 ? -11.711 -0.446 1.264 1.00 91.94 116 TRP A O 1
ATOM 978 N N . THR A 1 117 ? -11.923 -2.447 2.270 1.00 88.81 117 THR A N 1
ATOM 979 C CA . THR A 1 117 ? -13.028 -2.925 1.439 1.00 88.81 117 THR A CA 1
ATOM 980 C C . THR A 1 117 ? -14.287 -3.128 2.270 1.00 88.81 117 THR A C 1
ATOM 982 O O . THR A 1 117 ? -14.272 -3.093 3.504 1.00 88.81 117 THR A O 1
ATOM 985 N N . ARG A 1 118 ? -15.405 -3.299 1.566 1.00 86.69 118 ARG A N 1
ATOM 986 C CA . ARG A 1 118 ? -16.658 -3.726 2.166 1.00 86.69 118 ARG A CA 1
ATOM 987 C C . ARG A 1 118 ? -17.142 -4.963 1.430 1.00 86.69 118 ARG A C 1
ATOM 989 O O . ARG A 1 118 ? -17.448 -4.886 0.244 1.00 86.69 118 ARG A O 1
ATOM 996 N N . ASP A 1 119 ? -17.193 -6.083 2.140 1.00 84.62 119 ASP A N 1
ATOM 997 C CA . ASP A 1 119 ? -17.441 -7.399 1.556 1.00 84.62 119 ASP A CA 1
ATOM 998 C C . ASP A 1 119 ? -18.467 -8.188 2.375 1.00 84.62 119 ASP A C 1
ATOM 1000 O O . ASP A 1 119 ? -18.539 -8.046 3.597 1.00 84.62 119 ASP A O 1
ATOM 1004 N N . PRO A 1 120 ? -19.263 -9.074 1.752 1.00 83.00 120 PRO A N 1
ATOM 1005 C CA . PRO A 1 120 ? -20.215 -9.912 2.484 1.00 83.00 120 PRO A CA 1
ATOM 1006 C C . PRO A 1 120 ? -19.532 -10.942 3.400 1.00 83.00 120 PRO A C 1
ATOM 1008 O O . PRO A 1 120 ? -20.155 -11.450 4.332 1.00 83.00 120 PRO A O 1
ATOM 1011 N N . SER A 1 121 ? -18.267 -11.272 3.135 1.00 81.88 121 SER A N 1
ATOM 1012 C CA . SER A 1 121 ? -17.494 -12.277 3.864 1.00 81.88 121 SER A CA 1
ATOM 1013 C C . SER A 1 121 ? -16.007 -11.927 3.860 1.00 81.88 121 SER A C 1
ATOM 1015 O O . SER A 1 121 ? -15.542 -11.349 2.875 1.00 81.88 121 SER A O 1
ATOM 1017 N N . PRO A 1 122 ? -15.238 -12.344 4.884 1.00 81.81 122 PRO A N 1
ATOM 1018 C CA . PRO A 1 122 ? -13.812 -12.061 4.932 1.00 81.81 122 PRO A CA 1
ATOM 1019 C C . PRO A 1 122 ? -13.100 -12.757 3.772 1.00 81.81 122 PRO A C 1
ATOM 1021 O O . PRO A 1 122 ? -13.142 -13.985 3.648 1.00 81.81 122 PRO A O 1
ATOM 1024 N N . ARG A 1 123 ? -12.417 -11.975 2.936 1.00 87.69 123 ARG A N 1
ATOM 1025 C CA . ARG A 1 123 ? -11.513 -12.505 1.912 1.00 87.69 123 ARG A CA 1
ATOM 1026 C C . ARG A 1 123 ? -10.193 -12.864 2.575 1.00 87.69 123 ARG A C 1
ATOM 1028 O O . ARG A 1 123 ? -9.580 -12.035 3.241 1.00 87.69 123 ARG A O 1
ATOM 1035 N N . ARG A 1 124 ? -9.790 -14.127 2.446 1.00 87.38 124 ARG A N 1
ATOM 1036 C CA . ARG A 1 124 ? -8.565 -14.655 3.049 1.00 87.38 124 ARG A CA 1
ATOM 1037 C C . ARG A 1 124 ? -7.502 -14.799 1.974 1.00 87.38 124 ARG A C 1
ATOM 1039 O O . ARG A 1 124 ? -7.772 -15.392 0.933 1.00 87.38 124 ARG A O 1
ATOM 1046 N N . ASP A 1 125 ? -6.296 -14.322 2.266 1.00 84.19 125 ASP A N 1
ATOM 1047 C CA . ASP A 1 125 ? -5.140 -14.615 1.426 1.00 84.19 125 ASP A CA 1
ATOM 1048 C C . ASP A 1 125 ? -4.912 -16.134 1.391 1.00 84.19 125 ASP A C 1
ATOM 1050 O O . ASP A 1 125 ? -4.739 -16.781 2.429 1.00 84.19 125 ASP A O 1
ATOM 1054 N N . GLN A 1 126 ? -4.995 -16.706 0.190 1.00 83.62 126 GLN A N 1
ATOM 1055 C CA . GLN A 1 126 ? -4.839 -18.144 -0.037 1.00 83.62 126 GLN A CA 1
ATOM 1056 C C . GLN A 1 126 ? -3.374 -18.580 0.065 1.00 83.62 126 GLN A C 1
ATOM 1058 O O . GLN A 1 126 ? -3.092 -19.760 0.266 1.00 83.62 126 GLN A O 1
ATOM 1063 N N . ARG A 1 127 ? -2.453 -17.621 -0.052 1.00 80.50 127 ARG A N 1
ATOM 1064 C CA . ARG A 1 127 ? -1.014 -17.797 0.121 1.00 80.50 127 ARG A CA 1
ATOM 1065 C C . ARG A 1 127 ? -0.711 -18.021 1.591 1.00 80.50 127 ARG A C 1
ATOM 1067 O O . ARG A 1 127 ? -1.194 -17.256 2.429 1.00 80.50 127 ARG A O 1
ATOM 1074 N N . VAL A 1 128 ? 0.074 -19.045 1.913 1.00 79.12 128 VAL A N 1
ATOM 1075 C CA . VAL A 1 128 ? 0.374 -19.402 3.303 1.00 79.12 128 VAL A CA 1
ATOM 1076 C C . VAL A 1 128 ? 1.871 -19.442 3.579 1.00 79.12 128 VAL A C 1
ATOM 1078 O O . VAL A 1 128 ? 2.685 -19.799 2.735 1.00 79.12 128 VAL A O 1
ATOM 1081 N N . THR A 1 129 ? 2.246 -19.052 4.787 1.00 74.06 129 THR A N 1
ATOM 1082 C CA . THR A 1 129 ? 3.604 -19.166 5.313 1.00 74.06 129 THR A CA 1
ATOM 1083 C C . THR A 1 129 ? 3.874 -20.607 5.765 1.00 74.06 129 THR A C 1
ATOM 1085 O O . THR A 1 129 ? 2.972 -21.449 5.807 1.00 74.06 129 THR A O 1
ATOM 1088 N N . GLY A 1 130 ? 5.128 -20.942 6.093 1.00 70.38 130 GLY A N 1
ATOM 1089 C CA . GLY A 1 130 ? 5.517 -22.322 6.445 1.00 70.38 130 GLY A CA 1
ATOM 1090 C C . GLY A 1 130 ? 4.803 -22.913 7.674 1.00 70.38 130 GLY A C 1
ATOM 1091 O O . GLY A 1 130 ? 4.793 -24.127 7.861 1.00 70.38 130 GLY A O 1
ATOM 1092 N N . ASP A 1 131 ? 4.188 -22.068 8.497 1.00 80.50 131 ASP A N 1
ATOM 1093 C CA . ASP A 1 131 ? 3.347 -22.404 9.651 1.00 80.50 131 ASP A CA 1
ATOM 1094 C C . ASP A 1 131 ? 1.838 -22.486 9.318 1.00 80.50 131 ASP A C 1
ATOM 1096 O O . ASP A 1 131 ? 1.019 -22.724 10.206 1.00 80.50 131 ASP A O 1
ATOM 1100 N N . GLY A 1 132 ? 1.453 -22.328 8.048 1.00 81.25 132 GLY A N 1
ATOM 1101 C CA . GLY A 1 132 ? 0.069 -22.418 7.574 1.00 81.25 132 GLY A CA 1
ATOM 1102 C C . GLY A 1 132 ? -0.775 -21.162 7.816 1.00 81.25 132 GLY A C 1
ATOM 1103 O O . GLY A 1 132 ? -1.996 -21.192 7.609 1.00 81.25 132 GLY A O 1
ATOM 1104 N N . LEU A 1 133 ? -0.161 -20.062 8.260 1.00 81.94 133 LEU A N 1
ATOM 1105 C CA . LEU A 1 133 ? -0.837 -18.775 8.394 1.00 81.94 133 LEU A CA 1
ATOM 1106 C C . LEU A 1 133 ? -0.915 -18.055 7.042 1.00 81.94 133 LEU A C 1
ATOM 1108 O O . LEU A 1 133 ? -0.063 -18.272 6.190 1.00 81.94 133 LEU A O 1
ATOM 1112 N N . PRO A 1 134 ? -1.937 -17.216 6.801 1.00 83.31 134 PRO A N 1
ATOM 1113 C CA . PRO A 1 134 ? -1.993 -16.401 5.591 1.00 83.31 134 PRO A CA 1
ATOM 1114 C C . PRO A 1 134 ? -0.780 -15.475 5.482 1.00 83.31 134 PRO A C 1
ATOM 1116 O O . PRO A 1 134 ? -0.388 -14.861 6.474 1.00 83.31 134 PRO A O 1
ATOM 1119 N N . LEU A 1 135 ? -0.247 -15.318 4.269 1.00 82.00 135 LEU A N 1
ATOM 1120 C CA . LEU A 1 135 ? 0.864 -14.408 3.986 1.00 82.00 135 LEU A CA 1
ATOM 1121 C C . LEU A 1 135 ? 0.521 -12.951 4.333 1.00 82.00 135 LEU A C 1
ATOM 1123 O O . LEU A 1 135 ? 1.370 -12.205 4.827 1.00 82.00 135 LEU A O 1
ATOM 1127 N N . ARG A 1 136 ? -0.724 -12.547 4.067 1.00 87.12 136 ARG A N 1
ATOM 1128 C CA . ARG A 1 136 ? -1.276 -11.240 4.429 1.00 87.12 136 ARG A CA 1
ATOM 1129 C C . ARG A 1 136 ? -2.455 -11.387 5.371 1.00 87.12 136 ARG A C 1
ATOM 1131 O O . ARG A 1 136 ? -3.326 -12.240 5.179 1.00 87.12 136 ARG A O 1
ATOM 1138 N N . LYS A 1 137 ? -2.508 -10.525 6.386 1.00 89.00 137 LYS A N 1
ATOM 1139 C CA . LYS A 1 137 ? -3.622 -10.507 7.329 1.00 89.00 137 LYS A CA 1
ATOM 1140 C C . LYS A 1 137 ? -4.790 -9.705 6.765 1.00 89.00 137 LYS A C 1
ATOM 1142 O O . LYS A 1 137 ? -4.623 -8.656 6.152 1.00 89.00 137 LYS A O 1
ATOM 1147 N N . SER A 1 138 ? -5.996 -10.186 7.044 1.00 91.75 138 SER A N 1
ATOM 1148 C CA . SER A 1 138 ? -7.230 -9.416 6.896 1.00 91.75 138 SER A CA 1
ATOM 1149 C C . SER A 1 138 ? -7.857 -9.224 8.270 1.00 91.75 138 SER A C 1
ATOM 1151 O O . SER A 1 138 ? -7.988 -10.181 9.035 1.00 91.75 138 SER A O 1
ATOM 1153 N N . THR A 1 139 ? -8.184 -7.982 8.607 1.00 90.69 139 THR A N 1
ATOM 1154 C CA . THR A 1 139 ? -8.748 -7.604 9.902 1.00 90.69 139 THR A CA 1
ATOM 1155 C C . THR A 1 139 ? -10.212 -7.244 9.720 1.00 90.69 139 THR A C 1
ATOM 1157 O O . THR A 1 139 ? -10.546 -6.375 8.920 1.00 90.69 139 THR A O 1
ATOM 1160 N N . ASP A 1 140 ? -11.077 -7.929 10.461 1.00 90.38 140 ASP A N 1
ATOM 1161 C CA . ASP A 1 140 ? -12.497 -7.601 10.553 1.00 90.38 140 ASP A CA 1
ATOM 1162 C C . ASP A 1 140 ? -12.676 -6.342 11.409 1.00 90.38 140 ASP A C 1
ATOM 1164 O O . ASP A 1 140 ? -12.253 -6.310 12.568 1.00 90.38 140 ASP A O 1
ATOM 1168 N N . LEU A 1 141 ? -13.292 -5.310 10.832 1.00 89.94 141 LEU A N 1
ATOM 1169 C CA . LEU A 1 141 ? -13.541 -4.030 11.490 1.00 89.94 141 LEU A CA 1
ATOM 1170 C C . LEU A 1 141 ? -14.964 -3.918 12.046 1.00 89.94 141 LEU A C 1
ATOM 1172 O O . LEU A 1 141 ? -15.390 -2.841 12.450 1.00 89.94 141 LEU A O 1
ATOM 1176 N N . SER A 1 142 ? -15.693 -5.032 12.154 1.00 83.75 142 SER A N 1
ATOM 1177 C CA . SER A 1 142 ? -17.056 -5.094 12.700 1.00 83.75 142 SER A CA 1
ATOM 1178 C C . SER A 1 142 ? -17.197 -4.577 14.132 1.00 83.75 142 SER A C 1
ATOM 1180 O O . SER A 1 142 ? -18.333 -4.358 14.576 1.00 83.75 142 SER A O 1
ATOM 1182 N N . PHE A 1 143 ? -16.084 -4.438 14.860 1.00 81.94 143 PHE A N 1
ATOM 1183 C CA . PHE A 1 143 ? -16.054 -3.831 16.186 1.00 81.94 143 PHE A CA 1
ATOM 1184 C C . PHE A 1 143 ? -16.216 -2.306 16.131 1.00 81.94 143 PHE A C 1
ATOM 1186 O O . PHE A 1 143 ? -16.766 -1.740 17.071 1.00 81.94 143 PHE A O 1
ATOM 1193 N N . LEU A 1 144 ? -15.811 -1.637 15.047 1.00 81.50 144 LEU A N 1
ATOM 1194 C CA . LEU A 1 144 ? -16.053 -0.208 14.865 1.00 81.50 144 LEU A CA 1
ATOM 1195 C C . LEU A 1 144 ? -17.562 0.053 14.666 1.00 81.50 144 LEU A C 1
ATOM 1197 O O . LEU A 1 144 ? -18.246 -0.721 13.981 1.00 81.50 144 LEU A O 1
ATOM 1201 N N . PRO A 1 145 ? -18.128 1.106 15.283 1.00 69.19 145 PRO A N 1
ATOM 1202 C CA . PRO A 1 145 ? -19.494 1.517 14.981 1.00 69.19 145 PRO A CA 1
ATOM 1203 C C . PRO A 1 145 ? -19.547 2.113 13.570 1.00 69.19 145 PRO A C 1
ATOM 1205 O O . PRO A 1 145 ? -18.543 2.605 13.066 1.00 69.19 145 PRO A O 1
ATOM 1208 N N . GLY A 1 146 ? -20.708 2.026 12.925 1.00 56.41 146 GLY A N 1
ATOM 1209 C CA . GLY A 1 146 ? -20.891 2.538 11.560 1.00 56.41 146 GLY A CA 1
ATOM 1210 C C . GLY A 1 146 ? -21.662 1.605 10.633 1.00 56.41 146 GLY A C 1
ATOM 1211 O O . GLY A 1 146 ? -22.063 1.998 9.545 1.00 56.41 146 GLY A O 1
ATOM 1212 N N . ALA A 1 147 ? -21.965 0.382 11.068 1.00 48.34 147 ALA A N 1
ATOM 1213 C CA . ALA A 1 147 ? -22.854 -0.495 10.318 1.00 48.34 147 ALA A CA 1
ATOM 1214 C C . ALA A 1 147 ? -24.016 -0.927 11.211 1.00 48.34 147 ALA A C 1
ATOM 1216 O O . ALA A 1 147 ? -23.905 -1.877 11.996 1.00 48.34 147 ALA A O 1
ATOM 1217 N N . GLN A 1 148 ? -25.145 -0.212 11.106 1.00 52.97 148 GLN A N 1
ATOM 1218 C CA . GLN A 1 148 ? -26.411 -0.705 11.648 1.00 52.97 148 GLN A CA 1
ATOM 1219 C C . GLN A 1 148 ? -26.625 -2.143 11.160 1.00 52.97 148 GLN A C 1
ATOM 1221 O O . GLN A 1 148 ? -26.283 -2.484 10.028 1.00 52.97 148 GLN A O 1
ATOM 1226 N N . LYS A 1 149 ? -27.216 -3.006 11.994 1.00 53.81 149 LYS A N 1
ATOM 1227 C CA . LYS A 1 149 ? -27.482 -4.408 11.617 1.00 53.81 149 LYS A CA 1
ATOM 1228 C C . LYS A 1 149 ? -28.248 -4.542 10.293 1.00 53.81 149 LYS A C 1
ATOM 1230 O O . LYS A 1 149 ? -28.077 -5.548 9.618 1.00 53.81 149 LYS A O 1
ATOM 1235 N N . SER A 1 150 ? -29.073 -3.556 9.939 1.00 49.38 150 SER A N 1
ATOM 1236 C CA . SER A 1 150 ? -29.780 -3.477 8.656 1.00 49.38 150 SER A CA 1
ATOM 1237 C C . SER A 1 150 ? -28.847 -3.222 7.471 1.00 49.38 150 SER A C 1
ATOM 1239 O O . SER A 1 150 ? -29.015 -3.862 6.442 1.00 49.38 150 SER A O 1
ATOM 1241 N N . ASP A 1 151 ? -27.846 -2.357 7.635 1.00 55.47 151 ASP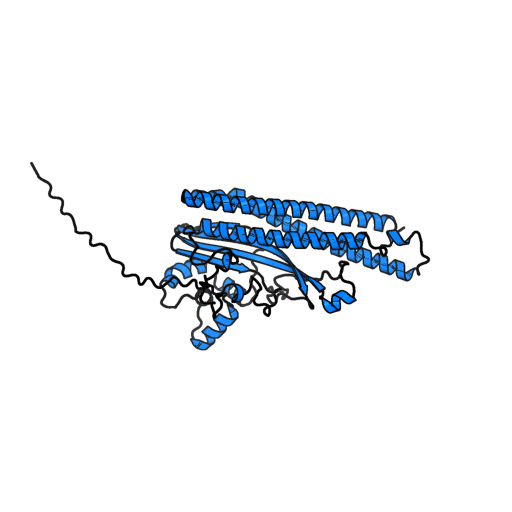 A N 1
ATOM 1242 C CA . ASP A 1 151 ? -26.900 -1.962 6.583 1.00 55.47 151 ASP A CA 1
ATOM 1243 C C . ASP A 1 151 ? -25.882 -3.074 6.275 1.00 55.47 151 ASP A C 1
ATOM 1245 O O . ASP A 1 151 ? -25.465 -3.257 5.134 1.00 55.47 151 ASP A O 1
ATOM 1249 N N . ARG A 1 152 ? -25.558 -3.905 7.278 1.00 60.31 152 ARG A N 1
ATOM 1250 C CA . ARG A 1 152 ? -24.683 -5.086 7.128 1.00 60.31 152 ARG A CA 1
ATOM 1251 C C . ARG A 1 152 ? -25.272 -6.168 6.221 1.00 60.31 152 ARG A C 1
ATOM 1253 O O . ARG A 1 152 ? -24.527 -6.898 5.578 1.00 60.31 152 ARG A O 1
ATOM 1260 N N . ILE A 1 153 ? -26.601 -6.288 6.177 1.00 60.50 153 ILE A N 1
ATOM 1261 C CA . ILE A 1 153 ? -27.291 -7.302 5.362 1.00 60.50 153 ILE A CA 1
ATOM 1262 C C . ILE A 1 153 ? -27.270 -6.906 3.879 1.00 60.50 153 ILE A C 1
ATOM 1264 O O . ILE A 1 153 ? -27.188 -7.780 3.020 1.00 60.50 153 ILE A O 1
ATOM 1268 N N . THR A 1 154 ? -27.332 -5.607 3.577 1.00 61.62 154 THR A N 1
ATOM 1269 C CA . THR A 1 154 ? -27.353 -5.076 2.207 1.00 61.62 154 THR A CA 1
ATOM 1270 C C . THR A 1 154 ? -25.976 -4.721 1.658 1.00 61.62 154 THR A C 1
ATOM 1272 O O . THR A 1 154 ? -25.770 -4.870 0.457 1.00 61.62 154 THR A O 1
ATOM 1275 N N . HIS A 1 155 ? -25.040 -4.268 2.497 1.00 65.81 155 HIS A N 1
ATOM 1276 C CA . HIS A 1 155 ? -23.761 -3.717 2.037 1.00 65.81 155 HIS A CA 1
ATOM 1277 C C . HIS A 1 155 ? -22.522 -4.494 2.494 1.00 65.81 155 HIS A C 1
ATOM 1279 O O . HIS A 1 155 ? -21.452 -4.208 1.974 1.00 65.81 155 HIS A O 1
ATOM 1285 N N . GLY A 1 156 ? -22.641 -5.481 3.389 1.00 80.00 156 GLY A N 1
ATOM 1286 C CA . GLY A 1 156 ? -21.515 -6.293 3.872 1.00 80.00 156 GLY A CA 1
ATOM 1287 C C . GLY A 1 156 ? -20.828 -5.740 5.127 1.00 80.00 156 GLY A C 1
ATOM 1288 O O . GLY A 1 156 ? -21.352 -4.860 5.811 1.00 80.00 156 GLY A O 1
ATOM 1289 N N . PHE A 1 157 ? -19.664 -6.299 5.449 1.00 84.00 157 PHE A N 1
ATOM 1290 C CA . PHE A 1 157 ? -18.814 -5.926 6.577 1.00 84.00 157 PHE A CA 1
ATOM 1291 C C . PHE A 1 157 ? -17.585 -5.163 6.092 1.00 84.00 157 PHE A C 1
ATOM 1293 O O . PHE A 1 157 ? -17.085 -5.402 4.993 1.00 84.00 157 PHE A O 1
ATOM 1300 N N . ASP A 1 158 ? -17.103 -4.246 6.925 1.00 89.25 158 ASP A N 1
ATOM 1301 C CA . ASP A 1 158 ? -15.873 -3.513 6.663 1.00 89.25 158 ASP A CA 1
ATOM 1302 C C . ASP A 1 158 ? -14.663 -4.382 7.032 1.00 89.25 158 ASP A C 1
ATOM 1304 O O . ASP A 1 158 ? -14.540 -4.874 8.159 1.00 89.25 158 ASP A O 1
ATOM 1308 N N . TYR A 1 159 ? -13.770 -4.564 6.062 1.00 90.81 159 TYR A N 1
ATOM 1309 C CA . TYR A 1 159 ? -12.528 -5.306 6.221 1.00 90.81 159 TYR A CA 1
ATOM 1310 C C . TYR A 1 159 ? -11.344 -4.432 5.865 1.00 90.81 159 TYR A C 1
ATOM 1312 O O . TYR A 1 159 ? -11.408 -3.554 5.001 1.00 90.81 159 TYR A O 1
ATOM 1320 N N . LEU A 1 160 ? -10.230 -4.730 6.521 1.00 92.06 160 LEU A N 1
ATOM 1321 C CA . LEU A 1 160 ? -8.947 -4.182 6.150 1.00 92.06 160 LEU A CA 1
ATOM 1322 C C . LEU A 1 160 ? -7.974 -5.273 5.759 1.00 92.06 160 LEU A C 1
ATOM 1324 O O . LEU A 1 160 ? -7.662 -6.159 6.556 1.00 92.06 160 LEU A O 1
ATOM 1328 N N . HIS A 1 161 ? -7.445 -5.149 4.557 1.00 92.06 161 HIS A N 1
ATOM 1329 C CA . HIS A 1 161 ? -6.516 -6.086 3.965 1.00 92.06 161 HIS A CA 1
ATOM 1330 C C . HIS A 1 161 ? -5.109 -5.500 3.986 1.00 92.06 161 HIS A C 1
ATOM 1332 O O . HIS A 1 161 ? -4.886 -4.376 3.537 1.00 92.06 161 HIS A O 1
ATOM 1338 N N . GLU A 1 162 ? -4.147 -6.255 4.511 1.00 90.38 162 GLU A N 1
ATOM 1339 C CA . GLU A 1 162 ? -2.737 -5.945 4.298 1.00 90.38 162 GLU A CA 1
ATOM 1340 C C . GLU A 1 162 ? -2.393 -6.238 2.839 1.00 90.38 162 GLU A C 1
ATOM 1342 O O . GLU A 1 162 ? -2.641 -7.345 2.355 1.00 90.38 162 GLU A O 1
ATOM 1347 N N . ALA A 1 163 ? -1.822 -5.259 2.148 1.00 89.62 163 ALA A N 1
ATOM 1348 C CA . ALA A 1 163 ? -1.402 -5.371 0.763 1.00 89.62 163 ALA A CA 1
ATOM 1349 C C . ALA A 1 163 ? 0.032 -4.863 0.595 1.00 89.62 163 ALA A C 1
ATOM 1351 O O . ALA A 1 163 ?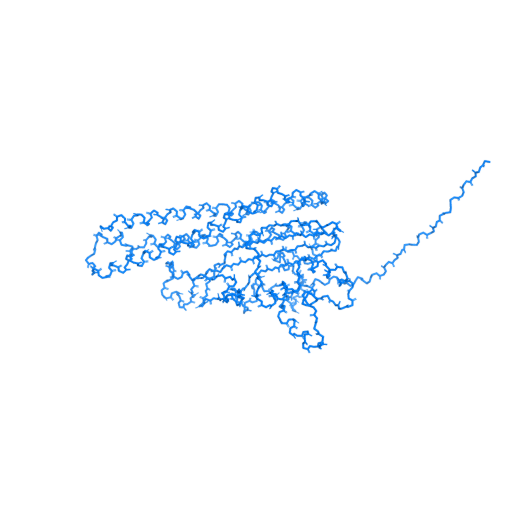 0.557 -4.095 1.406 1.00 89.62 163 ALA A O 1
ATOM 1352 N N . GLN A 1 164 ? 0.676 -5.298 -0.479 1.00 87.94 164 GLN A N 1
ATOM 1353 C CA . GLN A 1 164 ? 1.982 -4.816 -0.887 1.00 87.94 164 GLN A CA 1
ATOM 1354 C C . GLN A 1 164 ? 2.056 -4.723 -2.405 1.00 87.94 164 GLN A C 1
ATOM 1356 O O . GLN A 1 164 ? 1.567 -5.594 -3.126 1.00 87.94 164 GLN A O 1
ATOM 1361 N N . THR A 1 165 ? 2.732 -3.680 -2.874 1.00 87.25 165 THR A N 1
ATOM 1362 C CA . THR A 1 165 ? 3.195 -3.563 -4.252 1.00 87.25 165 THR A CA 1
ATOM 1363 C C . THR A 1 165 ? 4.713 -3.643 -4.261 1.00 87.25 165 THR A C 1
ATOM 1365 O O . THR A 1 165 ? 5.389 -3.093 -3.396 1.00 87.25 165 THR A O 1
ATOM 1368 N N . SER A 1 166 ? 5.261 -4.380 -5.215 1.00 84.88 166 SER A N 1
ATOM 1369 C CA . SER A 1 166 ? 6.690 -4.555 -5.442 1.00 84.88 166 SER A CA 1
ATOM 1370 C C . SER A 1 166 ? 6.985 -4.353 -6.915 1.00 84.88 166 SER A C 1
ATOM 1372 O O . SER A 1 166 ? 6.324 -4.947 -7.759 1.00 84.88 166 SER A O 1
ATOM 1374 N N . ILE A 1 167 ? 7.950 -3.502 -7.221 1.00 87.62 167 ILE A N 1
ATOM 1375 C CA . ILE A 1 167 ? 8.333 -3.108 -8.571 1.00 87.62 167 ILE A CA 1
ATOM 1376 C C . ILE A 1 167 ? 9.826 -3.367 -8.699 1.00 87.62 167 ILE A C 1
ATOM 1378 O O . ILE A 1 167 ? 10.595 -3.000 -7.817 1.00 87.62 167 ILE A O 1
ATOM 1382 N N . CYS A 1 168 ? 10.228 -4.013 -9.782 1.00 86.81 168 CYS A N 1
ATOM 1383 C CA . CYS A 1 168 ? 11.622 -4.261 -10.105 1.00 86.81 168 CYS A CA 1
ATOM 1384 C C . CYS A 1 168 ? 11.857 -3.887 -11.564 1.00 86.81 168 CYS A C 1
ATOM 1386 O O . CYS A 1 168 ? 11.153 -4.381 -12.439 1.00 86.81 168 CYS A O 1
ATOM 1388 N N . VAL A 1 169 ? 12.829 -3.020 -11.827 1.00 88.44 169 VAL A N 1
ATOM 1389 C CA . VAL A 1 169 ? 13.311 -2.704 -13.172 1.00 88.44 169 VAL A CA 1
ATOM 1390 C C . VAL A 1 169 ? 14.769 -3.118 -13.242 1.00 88.44 169 VAL A C 1
ATOM 1392 O O . VAL A 1 169 ? 15.606 -2.609 -12.503 1.00 88.44 169 VAL A O 1
ATOM 1395 N N . THR A 1 170 ? 15.085 -4.061 -14.117 1.00 85.44 170 THR A N 1
ATOM 1396 C CA . THR A 1 170 ? 16.424 -4.638 -14.226 1.00 85.44 170 THR A CA 1
ATOM 1397 C C . THR A 1 170 ? 16.831 -4.788 -15.678 1.00 85.44 170 THR A C 1
ATOM 1399 O O . THR A 1 170 ? 15.989 -4.993 -16.548 1.00 85.44 170 THR A O 1
ATOM 1402 N N . GLY A 1 171 ? 18.121 -4.683 -15.961 1.00 82.94 171 GLY A N 1
ATOM 1403 C CA . GLY A 1 171 ? 18.637 -4.839 -17.309 1.00 82.94 171 GLY A CA 1
ATOM 1404 C C . GLY A 1 171 ? 20.149 -4.906 -17.338 1.00 82.94 171 GLY A C 1
ATOM 1405 O O . GLY A 1 171 ? 20.820 -4.637 -16.343 1.00 82.94 171 GLY A O 1
ATOM 1406 N N . TRP A 1 172 ? 20.676 -5.264 -18.504 1.00 77.94 172 TRP A N 1
ATOM 1407 C CA . TRP A 1 172 ? 22.113 -5.207 -18.763 1.00 77.94 172 TRP A CA 1
ATOM 1408 C C . TRP A 1 172 ? 22.564 -3.776 -19.072 1.00 77.94 172 TRP A C 1
ATOM 1410 O O . TRP A 1 172 ? 23.635 -3.351 -18.662 1.00 77.94 172 TRP A O 1
ATOM 1420 N N . ASP A 1 173 ? 21.731 -3.027 -19.794 1.00 80.12 173 ASP A N 1
ATOM 1421 C CA . ASP A 1 173 ? 21.959 -1.630 -20.144 1.00 80.12 173 ASP A CA 1
ATOM 1422 C C . ASP A 1 173 ? 20.621 -0.906 -20.383 1.00 80.12 173 ASP A C 1
ATOM 1424 O O . ASP A 1 173 ? 19.541 -1.484 -20.248 1.00 80.12 173 ASP A O 1
ATOM 1428 N N . THR A 1 174 ? 20.674 0.376 -20.745 1.00 81.62 174 THR A N 1
ATOM 1429 C CA . THR A 1 174 ? 19.471 1.189 -20.990 1.00 81.62 174 THR A CA 1
ATOM 1430 C C . THR A 1 174 ? 18.684 0.771 -22.236 1.00 81.62 174 THR A C 1
ATOM 1432 O O . THR A 1 174 ? 17.543 1.188 -22.399 1.00 81.62 174 THR A O 1
ATOM 1435 N N . SER A 1 175 ? 19.252 -0.067 -23.106 1.00 79.75 175 SER A N 1
ATOM 1436 C CA . SER A 1 175 ? 18.598 -0.565 -24.320 1.00 79.75 175 SER A CA 1
ATOM 1437 C C . SER A 1 175 ? 17.888 -1.906 -24.127 1.00 79.75 175 SER A C 1
ATOM 1439 O O . SER A 1 175 ? 16.976 -2.225 -24.890 1.00 79.75 175 SER A O 1
ATOM 1441 N N . GLN A 1 176 ? 18.307 -2.699 -23.136 1.00 80.88 176 GLN A N 1
ATOM 1442 C CA . GLN A 1 176 ? 17.776 -4.030 -22.851 1.00 80.88 176 GLN A CA 1
ATOM 1443 C C . GLN A 1 176 ? 17.518 -4.189 -21.357 1.00 80.88 176 GLN A C 1
ATOM 1445 O O . GLN A 1 176 ? 18.415 -4.495 -20.565 1.00 80.88 176 GLN A O 1
ATOM 1450 N N . TRP A 1 177 ? 16.256 -3.998 -20.998 1.00 84.94 177 TRP A N 1
ATOM 1451 C CA . TRP A 1 177 ? 15.777 -4.074 -19.631 1.00 84.94 177 TRP A CA 1
ATOM 1452 C C . TRP A 1 177 ? 14.359 -4.632 -19.579 1.00 84.94 177 TRP A C 1
ATOM 1454 O O . TRP A 1 177 ? 13.676 -4.790 -20.589 1.00 84.94 177 TRP A O 1
ATOM 1464 N N . THR A 1 178 ? 13.927 -4.985 -18.380 1.00 81.94 178 THR A N 1
ATOM 1465 C CA . THR A 1 178 ? 12.611 -5.535 -18.091 1.00 81.94 178 THR A CA 1
ATOM 1466 C C . THR A 1 178 ? 12.105 -4.948 -16.788 1.00 81.94 178 THR A C 1
ATOM 1468 O O . THR A 1 178 ? 12.865 -4.760 -15.838 1.00 81.94 178 THR A O 1
ATOM 1471 N N . ALA A 1 179 ? 10.806 -4.677 -16.749 1.00 85.88 179 ALA A N 1
ATOM 1472 C CA . ALA A 1 179 ? 10.107 -4.267 -15.549 1.00 85.88 179 ALA A CA 1
ATOM 1473 C C . ALA A 1 179 ? 9.132 -5.359 -15.106 1.00 85.88 179 ALA A C 1
ATOM 1475 O O . ALA A 1 179 ? 8.444 -5.969 -15.921 1.00 85.88 179 ALA A O 1
ATOM 1476 N N . ILE A 1 180 ? 9.066 -5.587 -13.801 1.00 84.00 180 ILE A N 1
ATOM 1477 C CA . ILE A 1 180 ? 8.159 -6.529 -13.157 1.00 84.00 180 ILE A CA 1
ATOM 1478 C C . ILE A 1 180 ? 7.424 -5.784 -12.054 1.00 84.00 180 ILE A C 1
ATOM 1480 O O . ILE A 1 180 ? 8.042 -5.082 -11.254 1.00 84.00 180 ILE A O 1
ATOM 1484 N N . ARG A 1 181 ? 6.109 -5.994 -11.971 1.00 85.44 181 ARG A N 1
ATOM 1485 C CA . ARG A 1 181 ? 5.296 -5.580 -10.829 1.00 85.44 181 ARG A CA 1
ATOM 1486 C C . ARG A 1 181 ? 4.597 -6.781 -10.212 1.00 85.44 181 ARG A C 1
ATOM 1488 O O . ARG A 1 181 ? 3.899 -7.519 -10.901 1.00 85.44 181 ARG A O 1
ATOM 1495 N N . LEU A 1 182 ? 4.717 -6.912 -8.898 1.00 83.12 182 LEU A N 1
ATOM 1496 C CA . LEU A 1 182 ? 3.965 -7.846 -8.072 1.00 83.12 182 LEU A CA 1
ATOM 1497 C C . LEU A 1 182 ? 3.084 -7.035 -7.120 1.00 83.12 182 LEU A C 1
ATOM 1499 O O . LEU A 1 182 ? 3.597 -6.287 -6.293 1.00 83.12 182 LEU A O 1
ATOM 1503 N N . THR A 1 183 ? 1.769 -7.174 -7.243 1.00 84.44 183 THR A N 1
ATOM 1504 C CA . THR A 1 183 ? 0.792 -6.476 -6.398 1.00 84.44 183 THR A CA 1
ATOM 1505 C C . THR A 1 183 ? -0.177 -7.485 -5.807 1.00 84.44 183 THR A C 1
ATOM 1507 O O . THR A 1 183 ? -0.716 -8.336 -6.519 1.00 84.44 183 THR A O 1
ATOM 1510 N N . ASP A 1 184 ? -0.400 -7.376 -4.501 1.00 85.00 184 ASP A N 1
ATOM 1511 C CA . ASP A 1 184 ? -1.421 -8.150 -3.807 1.00 85.00 184 ASP A CA 1
ATOM 1512 C C . ASP A 1 184 ? -2.818 -7.762 -4.312 1.00 85.00 184 ASP A C 1
ATOM 1514 O O . ASP A 1 184 ? -3.166 -6.587 -4.349 1.00 85.00 184 ASP A O 1
ATOM 1518 N N . SER A 1 185 ? -3.614 -8.759 -4.705 1.00 85.19 185 SER A N 1
ATOM 1519 C CA . SER A 1 185 ? -4.992 -8.578 -5.202 1.00 85.19 185 SER A CA 1
ATOM 1520 C C . SER A 1 185 ? -5.969 -9.617 -4.639 1.00 85.19 185 SER A C 1
ATOM 1522 O O . SER A 1 185 ? -7.079 -9.761 -5.130 1.00 85.19 185 SER A O 1
ATOM 1524 N N . TYR A 1 186 ? -5.589 -10.341 -3.578 1.00 85.00 186 TYR A N 1
ATOM 1525 C CA . TYR A 1 186 ? -6.415 -11.406 -2.980 1.00 85.00 186 TYR A CA 1
ATOM 1526 C C . TYR A 1 186 ? -7.733 -10.899 -2.365 1.00 85.00 186 TYR A C 1
ATOM 1528 O O . TYR A 1 186 ? -8.635 -11.683 -2.077 1.00 85.00 186 TYR A O 1
ATOM 1536 N N . PHE A 1 187 ? -7.815 -9.595 -2.109 1.00 86.56 187 PHE A N 1
ATOM 1537 C CA . PHE A 1 187 ? -9.003 -8.912 -1.612 1.00 86.56 187 PHE A CA 1
ATOM 1538 C C . PHE A 1 187 ? -9.908 -8.417 -2.747 1.00 86.56 187 PHE A C 1
ATOM 1540 O O . PHE A 1 187 ? -10.964 -7.857 -2.467 1.00 86.56 187 PHE A O 1
ATOM 1547 N N . GLU A 1 188 ? -9.540 -8.624 -4.015 1.00 82.75 188 GLU A N 1
ATOM 1548 C CA . GLU A 1 188 ? -10.309 -8.168 -5.173 1.00 82.75 188 GLU A CA 1
ATOM 1549 C C . GLU A 1 188 ? -11.338 -9.185 -5.662 1.00 82.75 188 GLU A C 1
ATOM 1551 O O . GLU A 1 188 ? -11.282 -10.372 -5.353 1.00 82.75 188 GLU A O 1
ATOM 1556 N N . ASP A 1 189 ? -12.369 -8.668 -6.339 1.00 77.94 189 ASP A N 1
ATOM 1557 C CA . ASP A 1 189 ? -13.439 -9.484 -6.908 1.00 77.94 189 ASP A CA 1
ATOM 1558 C C . ASP A 1 189 ? -13.138 -9.722 -8.381 1.00 77.94 189 ASP A C 1
ATOM 1560 O O . ASP A 1 189 ? -13.239 -8.796 -9.185 1.00 77.94 189 ASP A O 1
ATOM 1564 N N . ASP A 1 190 ? -12.781 -10.956 -8.727 1.00 70.62 190 ASP A N 1
ATOM 1565 C CA . ASP A 1 190 ? -12.451 -11.335 -10.102 1.00 70.62 190 ASP A CA 1
ATOM 1566 C C . ASP A 1 190 ? -13.647 -11.200 -11.065 1.00 70.62 190 ASP A C 1
ATOM 1568 O O . ASP A 1 190 ? -13.467 -11.269 -12.281 1.00 70.62 190 ASP A O 1
ATOM 1572 N N . SER A 1 191 ? -14.869 -11.009 -10.549 1.00 72.31 191 SER A N 1
ATOM 1573 C CA . SER A 1 191 ? -16.065 -10.809 -11.371 1.00 72.31 191 SER A CA 1
ATOM 1574 C C . SER A 1 191 ? -16.235 -9.386 -11.909 1.00 72.31 191 SER A C 1
ATOM 1576 O O . SER A 1 191 ? -17.040 -9.194 -12.821 1.00 72.31 191 SER A O 1
ATOM 1578 N N . ASP A 1 192 ? -15.494 -8.400 -11.392 1.00 7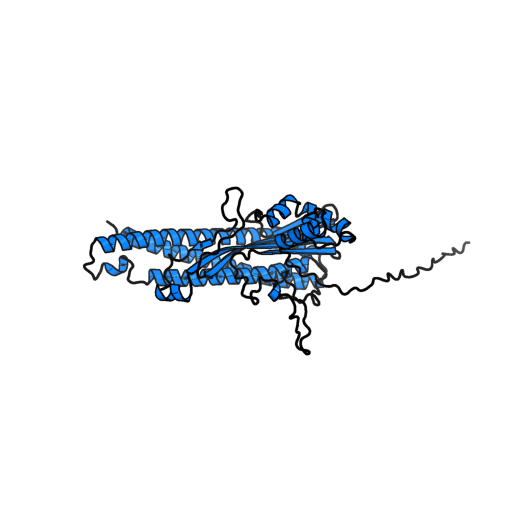0.25 192 ASP A N 1
ATOM 1579 C CA . ASP A 1 192 ? -15.588 -7.006 -11.833 1.00 70.25 192 ASP A CA 1
ATOM 1580 C C . ASP A 1 192 ? -14.458 -6.660 -12.824 1.00 70.25 192 ASP A C 1
ATOM 1582 O O . ASP A 1 192 ? -13.335 -6.369 -12.408 1.00 70.25 192 ASP A O 1
ATOM 1586 N N . PRO A 1 193 ? -14.726 -6.648 -14.145 1.00 66.50 193 PRO A N 1
ATOM 1587 C CA . PRO A 1 193 ? -13.701 -6.417 -15.162 1.00 66.50 193 PRO A CA 1
ATOM 1588 C C . PRO A 1 193 ? -13.144 -4.988 -15.155 1.00 66.50 193 PRO A C 1
ATOM 1590 O O . PRO A 1 193 ? -12.111 -4.744 -15.772 1.00 66.50 193 PRO A O 1
ATOM 1593 N N . ASN A 1 194 ? -13.798 -4.050 -14.460 1.00 66.69 194 ASN A N 1
ATOM 1594 C CA . ASN A 1 194 ? -13.359 -2.658 -14.382 1.00 66.69 194 ASN A CA 1
ATOM 1595 C C . ASN A 1 194 ? -12.350 -2.423 -13.255 1.00 66.69 194 ASN A C 1
ATOM 1597 O O . ASN A 1 194 ? -11.930 -1.286 -13.029 1.00 66.69 194 ASN A O 1
ATOM 1601 N N . LYS A 1 195 ? -11.955 -3.474 -12.531 1.00 72.31 195 LYS A N 1
ATOM 1602 C CA . LYS A 1 195 ? -10.935 -3.345 -11.501 1.00 72.31 195 LYS A CA 1
ATOM 1603 C C . LYS A 1 195 ? -9.565 -3.203 -12.128 1.00 72.31 195 LYS A C 1
ATOM 1605 O O . LYS A 1 195 ? -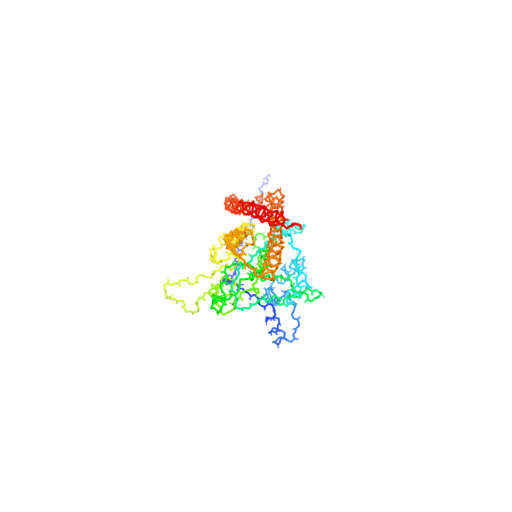9.041 -4.123 -12.746 1.00 72.31 195 LYS A O 1
ATOM 1610 N N . GLU A 1 196 ? -8.962 -2.060 -11.847 1.00 68.31 196 GLU A N 1
ATOM 1611 C CA . GLU A 1 196 ? -7.648 -1.636 -12.316 1.00 68.31 196 GLU A CA 1
ATOM 1612 C C . GLU A 1 196 ? -6.530 -2.646 -12.023 1.00 68.31 196 GLU A C 1
ATOM 1614 O O . GLU A 1 196 ? -5.515 -2.654 -12.696 1.00 68.31 196 GLU A O 1
ATOM 1619 N N . TYR A 1 197 ? -6.670 -3.551 -11.058 1.00 68.06 197 TYR A N 1
ATOM 1620 C CA . TYR A 1 197 ? -5.650 -4.575 -10.818 1.00 68.06 197 TYR A CA 1
ATOM 1621 C C . TYR A 1 197 ? -5.778 -5.794 -11.744 1.00 68.06 197 TYR A C 1
ATOM 1623 O O . TYR A 1 197 ? -4.816 -6.557 -11.866 1.00 68.06 197 TYR A O 1
ATOM 1631 N N . LEU A 1 198 ? -6.926 -5.997 -12.401 1.00 69.44 198 LEU A N 1
ATOM 1632 C CA . LEU A 1 198 ? -7.219 -7.152 -13.253 1.00 69.44 198 LEU A CA 1
ATOM 1633 C C . LEU A 1 198 ? -6.712 -6.960 -14.686 1.00 69.44 198 LEU A C 1
ATOM 1635 O O . LEU A 1 198 ? -6.722 -5.866 -15.230 1.00 69.44 198 LEU A O 1
ATOM 1639 N N . LEU A 1 199 ? -6.281 -8.053 -15.325 1.00 67.94 199 LEU A N 1
ATOM 1640 C CA . LEU A 1 199 ? -5.774 -8.009 -16.703 1.00 67.94 199 LEU A CA 1
ATOM 1641 C C . LEU A 1 199 ? -6.789 -7.459 -17.720 1.00 67.94 199 LEU A C 1
ATOM 1643 O O . LEU A 1 199 ? -6.365 -6.657 -18.548 1.00 67.94 199 LEU A O 1
ATOM 1647 N N . PRO A 1 200 ? -8.090 -7.824 -17.671 1.00 69.00 200 PRO A N 1
ATOM 1648 C CA . PRO A 1 200 ? -9.082 -7.287 -18.601 1.00 69.00 200 PRO A CA 1
ATOM 1649 C C . PRO A 1 200 ? -9.153 -5.758 -18.628 1.00 69.00 200 PRO A C 1
ATOM 1651 O O . PRO A 1 200 ? -9.529 -5.209 -19.652 1.00 69.00 200 PRO A O 1
ATOM 1654 N N . PHE A 1 201 ? -8.744 -5.074 -17.555 1.00 69.62 201 PHE A N 1
ATOM 1655 C CA . PHE A 1 201 ? -8.682 -3.614 -17.515 1.00 69.62 201 PHE A CA 1
ATOM 1656 C C . PHE A 1 201 ? -7.639 -3.024 -18.482 1.00 69.62 201 PHE A C 1
ATOM 1658 O O . PHE A 1 201 ? -7.818 -1.922 -18.991 1.00 69.62 201 PHE A O 1
ATOM 1665 N N . TYR A 1 202 ? -6.545 -3.748 -18.737 1.00 70.94 202 TYR A N 1
ATOM 1666 C CA . TYR A 1 202 ? -5.413 -3.271 -19.546 1.00 70.94 202 TYR A CA 1
ATOM 1667 C C . TYR A 1 202 ? -5.408 -3.808 -20.977 1.00 70.94 202 TYR A C 1
ATOM 1669 O O . TYR A 1 202 ? -4.633 -3.340 -21.810 1.00 70.94 202 TYR A O 1
ATOM 1677 N N . VAL A 1 203 ? -6.240 -4.810 -21.257 1.00 67.38 203 VAL A N 1
ATOM 1678 C CA . VAL A 1 203 ? -6.366 -5.392 -22.591 1.00 67.38 203 VAL A CA 1
ATOM 1679 C C . VAL A 1 203 ? -7.366 -4.559 -23.383 1.00 67.38 203 VAL A C 1
ATOM 1681 O O . VAL A 1 203 ? -8.485 -4.329 -22.933 1.00 67.38 203 VAL A O 1
ATOM 1684 N N . ALA A 1 204 ? -6.951 -4.115 -24.569 1.00 59.19 204 ALA A N 1
ATOM 1685 C CA . ALA A 1 204 ? -7.819 -3.454 -25.535 1.00 59.19 204 ALA A CA 1
ATOM 1686 C C . ALA A 1 204 ? -9.128 -4.237 -25.746 1.00 59.19 204 ALA A C 1
ATOM 1688 O O . ALA A 1 204 ? -9.098 -5.463 -25.883 1.00 59.19 204 ALA A O 1
ATOM 1689 N N . ASP A 1 205 ? -10.263 -3.532 -25.812 1.00 58.88 205 ASP A N 1
ATOM 1690 C CA . ASP A 1 205 ? -11.542 -4.148 -26.173 1.00 58.88 205 ASP A CA 1
ATOM 1691 C C . ASP A 1 205 ? -11.378 -4.884 -27.518 1.00 58.88 205 ASP A C 1
ATOM 1693 O O . ASP A 1 205 ? -10.952 -4.261 -28.497 1.00 58.88 205 ASP A O 1
ATOM 1697 N N . PRO A 1 206 ? -11.679 -6.195 -27.605 1.00 52.66 206 PRO A N 1
ATOM 1698 C CA . PRO A 1 206 ? -11.639 -6.931 -28.867 1.00 52.66 206 PRO A CA 1
ATOM 1699 C C . PRO A 1 206 ? -12.622 -6.392 -29.924 1.00 52.66 206 PRO A C 1
ATOM 1701 O O . PRO A 1 206 ? -12.513 -6.773 -31.092 1.00 52.66 206 PRO A O 1
ATOM 1704 N N . TYR A 1 207 ? -13.551 -5.507 -29.548 1.00 55.94 207 TYR A N 1
ATOM 1705 C CA . TYR A 1 207 ? -14.433 -4.760 -30.444 1.00 55.94 207 TYR A CA 1
ATOM 1706 C C . TYR A 1 207 ? -14.164 -3.250 -30.356 1.00 55.94 207 TYR A C 1
ATOM 1708 O O . TYR A 1 207 ? -15.010 -2.505 -29.860 1.00 55.94 207 TYR A O 1
ATOM 1716 N N . PRO A 1 208 ? -13.011 -2.760 -30.845 1.00 54.81 208 PRO A N 1
ATOM 1717 C CA . PRO A 1 208 ? -12.761 -1.329 -30.864 1.00 54.81 208 PRO A CA 1
ATOM 1718 C C . PRO A 1 208 ? -13.813 -0.657 -31.753 1.00 54.81 208 PRO A C 1
ATOM 1720 O O . PRO A 1 208 ? -13.992 -1.035 -32.917 1.00 54.81 208 PRO A O 1
ATOM 1723 N N . ASP A 1 209 ? -14.515 0.343 -31.217 1.00 57.12 209 ASP A N 1
ATOM 1724 C CA . ASP A 1 209 ? -15.263 1.280 -32.0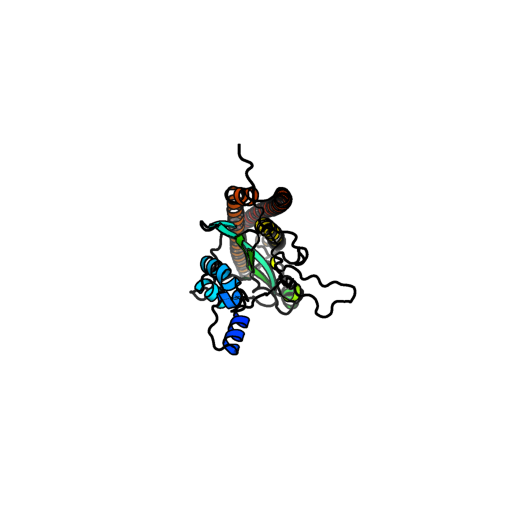53 1.00 57.12 209 ASP A CA 1
ATOM 1725 C C . ASP A 1 209 ? -14.310 1.823 -33.128 1.00 57.12 209 ASP A C 1
ATOM 1727 O O . ASP A 1 209 ? -13.155 2.136 -32.839 1.00 57.12 209 ASP A O 1
ATOM 1731 N N . GLN A 1 210 ? -14.772 1.935 -34.378 1.00 53.56 210 GLN A N 1
ATOM 1732 C CA . GLN A 1 210 ? -13.926 2.303 -35.531 1.00 53.56 210 GLN A CA 1
ATOM 1733 C C . GLN A 1 210 ? -13.190 3.651 -35.379 1.00 53.56 210 GLN A C 1
ATOM 1735 O O . GLN A 1 210 ? -12.239 3.896 -36.121 1.00 53.56 210 GLN A O 1
ATOM 1740 N N . ASP A 1 211 ? -13.594 4.482 -34.413 1.00 55.06 211 ASP A N 1
ATOM 1741 C CA . ASP A 1 211 ? -12.989 5.777 -34.087 1.00 55.06 211 ASP A CA 1
ATOM 1742 C C . ASP A 1 211 ? -12.057 5.753 -32.853 1.00 55.06 211 ASP A C 1
ATOM 1744 O O . ASP A 1 211 ? -11.400 6.755 -32.568 1.00 55.06 211 ASP A O 1
ATOM 1748 N N . MET A 1 212 ? -11.951 4.631 -32.129 1.00 49.19 212 MET A N 1
ATOM 1749 C CA . MET A 1 212 ? -11.030 4.460 -31.001 1.00 49.19 212 MET A CA 1
ATOM 1750 C C . MET A 1 212 ? -9.849 3.584 -31.421 1.00 49.19 212 MET A C 1
ATOM 1752 O O . MET A 1 212 ? -9.948 2.361 -31.504 1.00 49.19 212 MET A O 1
ATOM 1756 N N . THR A 1 213 ? -8.689 4.200 -31.655 1.00 52.84 213 THR A N 1
ATOM 1757 C CA . THR A 1 213 ? -7.425 3.459 -31.683 1.00 52.84 213 THR A CA 1
ATOM 1758 C C . THR A 1 213 ? -7.206 2.868 -30.297 1.00 52.84 213 THR A C 1
ATOM 1760 O O . THR A 1 213 ? -6.898 3.597 -29.356 1.00 52.84 213 THR A O 1
ATOM 1763 N N . SER A 1 214 ? -7.413 1.563 -30.157 1.00 57.31 214 SER A N 1
ATOM 1764 C CA . SER A 1 214 ? -7.146 0.839 -28.923 1.00 57.31 214 SER A CA 1
ATOM 1765 C C . SER A 1 214 ? -5.642 0.857 -28.641 1.00 57.31 214 SER A C 1
ATOM 1767 O O . SER A 1 214 ? -4.896 0.026 -29.158 1.00 57.31 214 SER A O 1
ATOM 1769 N N . CYS A 1 215 ? -5.177 1.843 -27.879 1.00 60.50 215 CYS A N 1
ATOM 1770 C CA . CYS A 1 215 ? -3.802 1.871 -27.404 1.00 60.50 215 CYS A CA 1
ATOM 1771 C C . CYS A 1 215 ? -3.682 0.884 -26.245 1.00 60.50 215 CYS A C 1
ATOM 1773 O O . CYS A 1 215 ? -4.417 0.994 -25.263 1.00 60.50 215 CYS A O 1
ATOM 1775 N N . GLU A 1 216 ? -2.761 -0.069 -26.352 1.00 69.31 216 GLU A N 1
ATOM 1776 C CA . GLU A 1 216 ? -2.435 -0.953 -25.237 1.00 69.31 216 GLU A CA 1
ATOM 1777 C C . GLU A 1 216 ? -1.930 -0.117 -24.056 1.00 69.31 216 GLU A C 1
ATOM 1779 O O . GLU A 1 216 ? -1.112 0.793 -24.221 1.00 69.31 216 GLU A O 1
ATOM 1784 N N . LEU A 1 217 ? -2.465 -0.381 -22.867 1.00 79.06 217 LEU A N 1
ATOM 1785 C CA . LEU A 1 217 ? -2.153 0.369 -21.656 1.00 79.06 217 LEU A CA 1
ATOM 1786 C C . LEU A 1 217 ? -1.033 -0.337 -20.904 1.00 79.06 217 LEU A C 1
ATOM 1788 O O . LEU A 1 217 ? -1.088 -1.545 -20.691 1.00 79.06 217 LEU A O 1
ATOM 1792 N N . ASP A 1 218 ? -0.034 0.408 -20.444 1.00 81.56 218 ASP A N 1
ATOM 1793 C CA . ASP A 1 218 ? 1.000 -0.180 -19.606 1.00 81.56 218 ASP A CA 1
ATOM 1794 C C . ASP A 1 218 ? 0.424 -0.523 -18.224 1.00 81.56 218 ASP A C 1
ATOM 1796 O O . ASP A 1 218 ? 0.092 0.339 -17.403 1.00 81.56 218 ASP A O 1
ATOM 1800 N N . ALA A 1 219 ? 0.330 -1.824 -17.955 1.00 80.81 219 ALA A N 1
ATOM 1801 C CA . ALA A 1 219 ? -0.179 -2.326 -16.693 1.00 80.81 219 ALA A CA 1
ATOM 1802 C C . ALA A 1 219 ? 0.699 -1.925 -15.506 1.00 80.81 219 ALA A C 1
ATOM 1804 O O . ALA A 1 219 ? 0.175 -1.752 -14.406 1.00 80.81 219 ALA A O 1
ATOM 1805 N N . ILE A 1 220 ? 2.015 -1.764 -15.688 1.00 86.94 220 ILE A N 1
ATOM 1806 C CA . ILE A 1 220 ? 2.941 -1.454 -14.595 1.00 86.94 220 ILE A CA 1
ATOM 1807 C C . ILE A 1 220 ? 2.724 -0.020 -14.104 1.00 86.94 220 ILE A C 1
ATOM 1809 O O . ILE A 1 220 ? 2.608 0.170 -12.891 1.00 86.94 220 ILE A O 1
ATOM 1813 N N . SER A 1 221 ? 2.558 0.951 -15.007 1.00 85.56 221 SER A N 1
ATOM 1814 C CA . SER A 1 221 ? 2.166 2.339 -14.696 1.00 85.56 221 SER A CA 1
ATOM 1815 C C . SER A 1 221 ? 0.699 2.514 -14.308 1.00 85.56 221 SER A C 1
ATOM 1817 O O . SER A 1 221 ? 0.252 3.641 -14.094 1.00 85.56 221 SER A O 1
ATOM 1819 N N . ILE A 1 222 ? -0.057 1.420 -14.174 1.00 84.31 222 ILE A N 1
ATOM 1820 C CA . ILE A 1 222 ? -1.474 1.475 -13.815 1.00 84.31 222 ILE A CA 1
ATOM 1821 C C . ILE A 1 222 ? -2.276 2.255 -14.878 1.00 84.31 222 ILE A C 1
ATOM 1823 O O . ILE A 1 222 ? -3.044 3.156 -14.560 1.00 84.31 222 ILE A O 1
ATOM 1827 N N . ALA A 1 223 ? -2.034 1.958 -16.160 1.00 81.06 223 ALA A N 1
ATOM 1828 C CA . ALA A 1 223 ? -2.693 2.594 -17.306 1.00 81.06 223 ALA A CA 1
ATOM 1829 C C . ALA A 1 223 ? -2.484 4.115 -17.424 1.00 81.06 223 ALA A C 1
ATOM 1831 O O . ALA A 1 223 ? -3.170 4.775 -18.203 1.00 81.06 223 ALA A O 1
ATOM 1832 N N . ASN A 1 224 ? -1.515 4.685 -16.701 1.00 82.56 224 ASN A N 1
ATOM 1833 C CA . ASN A 1 224 ? -1.139 6.090 -16.871 1.00 82.56 224 ASN A CA 1
ATOM 1834 C C . ASN A 1 224 ? -0.256 6.310 -18.108 1.00 82.56 224 ASN A C 1
ATOM 1836 O O . ASN A 1 224 ? -0.112 7.444 -18.566 1.00 82.56 224 ASN A O 1
ATOM 1840 N N . LEU A 1 225 ? 0.324 5.240 -18.656 1.00 81.31 225 LEU A N 1
ATOM 1841 C CA . LEU A 1 225 ? 1.042 5.246 -19.922 1.00 81.31 225 LEU A CA 1
ATOM 1842 C C . LEU A 1 225 ? 0.359 4.334 -20.938 1.00 81.31 225 LEU A C 1
ATOM 1844 O O . LEU A 1 225 ? -0.148 3.265 -20.602 1.00 81.31 225 LEU A O 1
ATOM 1848 N N . THR A 1 226 ? 0.413 4.730 -22.205 1.00 73.25 226 THR A N 1
ATOM 1849 C CA . THR A 1 226 ? 0.164 3.815 -23.323 1.00 73.25 226 THR A CA 1
ATOM 1850 C C . THR A 1 226 ? 1.476 3.155 -23.714 1.00 73.25 226 THR A C 1
ATOM 1852 O O . THR A 1 226 ? 2.504 3.831 -23.760 1.00 73.25 226 THR A O 1
ATOM 1855 N N . ALA A 1 227 ? 1.441 1.878 -24.071 1.00 64.56 227 ALA A N 1
ATOM 1856 C CA . ALA A 1 227 ? 2.624 1.115 -24.440 1.00 64.56 227 ALA A CA 1
ATOM 1857 C C . ALA A 1 227 ? 3.382 1.723 -25.640 1.00 64.56 227 ALA A C 1
ATOM 1859 O O . ALA A 1 227 ? 4.610 1.735 -25.652 1.00 64.56 227 ALA A O 1
ATOM 1860 N N . ASP A 1 228 ? 2.659 2.344 -26.580 1.00 59.31 228 ASP A N 1
ATOM 1861 C CA . ASP A 1 228 ? 3.231 3.041 -27.745 1.00 59.31 228 ASP A CA 1
ATOM 1862 C C . ASP A 1 228 ? 3.825 4.426 -27.423 1.00 59.31 228 ASP A C 1
ATOM 1864 O O . ASP A 1 228 ? 4.580 4.981 -28.221 1.00 59.31 228 ASP A O 1
ATOM 1868 N N . ASN A 1 229 ? 3.485 5.001 -26.263 1.00 54.59 229 ASN A N 1
ATOM 1869 C CA . ASN A 1 229 ? 3.940 6.326 -25.821 1.00 54.59 229 ASN A CA 1
ATOM 1870 C C . ASN A 1 229 ? 4.825 6.239 -24.572 1.00 54.59 229 ASN A C 1
ATOM 1872 O O . ASN A 1 229 ? 5.003 7.233 -23.867 1.00 54.59 229 ASN A O 1
ATOM 1876 N N . VAL A 1 230 ? 5.404 5.067 -24.292 1.00 58.47 230 VAL A N 1
ATOM 1877 C CA . VAL A 1 230 ? 6.543 4.972 -23.378 1.00 58.47 230 VAL A CA 1
ATOM 1878 C C . VAL A 1 230 ? 7.742 5.574 -24.116 1.00 58.47 230 VAL A C 1
ATOM 1880 O O . VAL A 1 230 ? 8.614 4.877 -24.620 1.00 58.47 230 VAL A O 1
ATOM 1883 N N . SER A 1 231 ? 7.783 6.906 -24.215 1.00 57.34 231 SER A N 1
ATOM 1884 C CA . SER A 1 231 ? 8.923 7.668 -24.749 1.00 57.34 231 SER A CA 1
ATOM 1885 C C . SER A 1 231 ? 10.179 7.520 -23.886 1.00 57.34 231 SER A C 1
ATOM 1887 O O . SER A 1 231 ? 11.234 8.065 -24.205 1.00 57.34 231 SER A O 1
ATOM 1889 N N . VAL A 1 232 ? 10.052 6.808 -22.769 1.00 64.88 232 VAL A N 1
ATOM 1890 C CA . VAL A 1 232 ? 11.065 6.646 -21.750 1.00 64.88 232 VAL A CA 1
ATOM 1891 C C . VAL A 1 232 ? 12.050 5.564 -22.176 1.00 64.88 232 VAL A C 1
ATOM 1893 O O . VAL A 1 232 ? 11.864 4.373 -21.935 1.00 64.88 232 VAL A O 1
ATOM 1896 N N . THR A 1 233 ? 13.123 5.994 -22.835 1.00 74.81 233 THR A N 1
ATOM 1897 C CA . THR A 1 233 ? 14.251 5.126 -23.195 1.00 74.81 233 THR A CA 1
ATOM 1898 C C . THR A 1 233 ? 15.151 4.787 -22.007 1.00 74.81 233 THR A C 1
ATOM 1900 O O . THR A 1 233 ? 15.915 3.830 -22.089 1.00 74.81 233 THR A O 1
ATOM 1903 N N . ASP A 1 234 ? 15.097 5.559 -20.915 1.00 84.25 234 ASP A N 1
ATOM 1904 C CA . ASP A 1 234 ? 15.917 5.311 -19.728 1.00 84.25 234 ASP A CA 1
ATOM 1905 C C . ASP A 1 234 ? 15.147 4.470 -18.687 1.00 84.25 234 ASP A C 1
ATOM 1907 O O . ASP A 1 234 ? 14.147 4.939 -18.138 1.00 84.25 234 ASP A O 1
ATOM 1911 N N . PRO A 1 235 ? 15.606 3.253 -18.340 1.00 87.38 235 PRO A N 1
ATOM 1912 C CA . PRO A 1 235 ? 14.959 2.422 -17.321 1.00 87.38 235 PRO A CA 1
ATOM 1913 C C . PRO A 1 235 ? 14.856 3.099 -15.948 1.00 87.38 235 PRO A C 1
ATOM 1915 O O . PRO A 1 235 ? 13.956 2.777 -15.173 1.00 87.38 235 PRO A O 1
ATOM 1918 N N . ARG A 1 236 ? 15.753 4.041 -15.630 1.00 87.88 236 ARG A N 1
ATOM 1919 C CA . ARG A 1 236 ? 15.724 4.802 -14.372 1.00 87.88 236 ARG A CA 1
ATOM 1920 C C . ARG A 1 236 ? 14.575 5.796 -14.340 1.00 87.88 236 ARG A C 1
ATOM 1922 O O . ARG A 1 236 ? 13.888 5.912 -13.327 1.00 87.88 236 ARG A O 1
ATOM 1929 N N . GLU A 1 237 ? 14.363 6.492 -15.451 1.00 88.50 237 GLU A N 1
ATOM 1930 C CA . GLU A 1 237 ? 13.226 7.391 -15.623 1.00 88.50 237 GLU A CA 1
ATOM 1931 C C . GLU A 1 237 ? 11.920 6.595 -15.572 1.00 88.50 237 GLU A C 1
ATOM 1933 O O . GLU A 1 237 ? 11.008 6.971 -14.838 1.00 88.50 237 GLU A O 1
ATOM 1938 N N . TYR A 1 238 ? 11.867 5.440 -16.244 1.00 90.06 238 TYR A N 1
ATOM 1939 C CA . TYR A 1 238 ? 10.684 4.579 -16.234 1.00 90.06 238 TYR A CA 1
ATOM 1940 C C . TYR A 1 238 ? 10.368 4.083 -14.821 1.00 90.06 238 TYR A C 1
ATOM 1942 O O . TYR A 1 238 ? 9.225 4.158 -14.372 1.00 90.06 238 TYR A O 1
ATOM 1950 N N . PHE A 1 239 ? 11.391 3.635 -14.086 1.00 90.88 239 PHE A N 1
ATOM 1951 C CA . PHE A 1 239 ? 11.258 3.225 -12.693 1.00 90.88 239 PHE A CA 1
ATOM 1952 C C . PHE A 1 239 ? 10.670 4.341 -11.824 1.00 90.88 239 PHE A C 1
ATOM 1954 O O . PHE A 1 239 ? 9.683 4.104 -11.131 1.00 90.88 239 PHE A O 1
ATOM 1961 N N . LEU A 1 240 ? 11.220 5.559 -11.880 1.00 91.44 240 LEU A N 1
ATOM 1962 C CA . LEU A 1 240 ? 10.710 6.684 -11.088 1.00 91.44 240 LEU A CA 1
ATOM 1963 C C . LEU A 1 240 ? 9.280 7.067 -11.469 1.00 91.44 240 LEU A C 1
ATOM 1965 O O . LEU A 1 240 ? 8.471 7.364 -10.592 1.00 91.44 240 LEU A O 1
ATOM 1969 N N . LEU A 1 241 ? 8.953 7.031 -12.757 1.00 91.44 241 LEU A N 1
ATOM 1970 C CA . LEU A 1 241 ? 7.620 7.349 -13.244 1.00 91.44 241 LEU A CA 1
ATOM 1971 C C . LEU A 1 241 ? 6.580 6.332 -12.746 1.00 91.44 241 LEU A C 1
ATOM 1973 O O . LEU A 1 241 ? 5.520 6.703 -12.245 1.00 91.44 241 LEU A O 1
ATOM 1977 N N . VAL A 1 242 ? 6.901 5.042 -12.824 1.00 91.44 242 VAL A N 1
ATOM 1978 C CA . VAL A 1 242 ? 6.056 3.976 -12.281 1.00 91.44 242 VAL A CA 1
ATOM 1979 C C . VAL A 1 242 ? 5.921 4.129 -10.766 1.00 91.44 242 VAL A C 1
ATOM 1981 O O . VAL A 1 242 ? 4.805 4.114 -10.247 1.00 91.44 242 VAL A O 1
ATOM 1984 N N . VAL A 1 243 ? 7.031 4.321 -10.047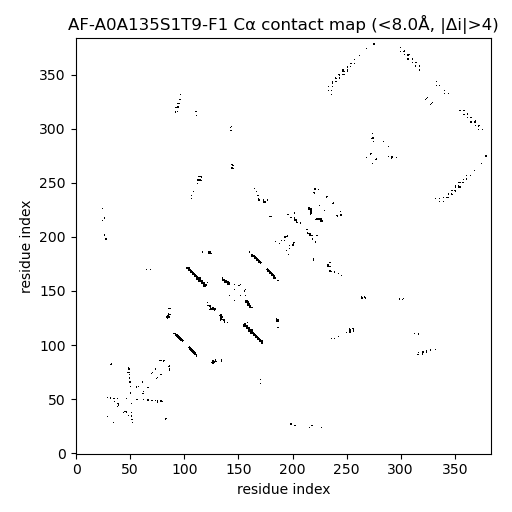 1.00 91.88 243 VAL A N 1
ATOM 1985 C CA . VAL A 1 243 ? 7.018 4.533 -8.593 1.00 91.88 243 VAL A CA 1
ATOM 1986 C C . VAL A 1 243 ? 6.118 5.712 -8.231 1.00 91.88 243 VAL A C 1
ATOM 1988 O O . VAL A 1 243 ? 5.286 5.565 -7.341 1.00 91.88 243 VAL A O 1
ATOM 1991 N N . LYS A 1 244 ? 6.191 6.832 -8.959 1.00 93.06 244 LYS A N 1
ATOM 1992 C CA . LYS A 1 244 ? 5.290 7.980 -8.787 1.00 93.06 244 LYS A CA 1
ATOM 1993 C C . LYS A 1 244 ? 3.821 7.558 -8.812 1.00 93.06 244 LYS A C 1
ATOM 1995 O O . LYS A 1 244 ? 3.101 7.861 -7.863 1.00 93.06 244 LYS A O 1
ATOM 2000 N N . PHE A 1 245 ? 3.371 6.856 -9.854 1.00 92.00 245 PHE A N 1
ATOM 2001 C CA . PHE A 1 245 ? 1.960 6.459 -9.963 1.00 92.00 245 PHE A CA 1
ATOM 2002 C C . PHE A 1 245 ? 1.515 5.570 -8.798 1.00 92.00 245 PHE A C 1
ATOM 2004 O O . PHE A 1 245 ? 0.423 5.747 -8.256 1.00 92.00 245 PHE A O 1
ATOM 2011 N N . HIS A 1 246 ? 2.380 4.650 -8.364 1.00 91.19 246 HIS A N 1
ATOM 2012 C CA . HIS A 1 246 ? 2.080 3.763 -7.240 1.00 91.19 246 HIS A CA 1
ATOM 2013 C C . HIS A 1 246 ? 2.082 4.478 -5.893 1.00 91.19 246 HIS A C 1
ATOM 2015 O O . HIS A 1 246 ? 1.225 4.182 -5.065 1.00 91.19 246 HIS A O 1
ATOM 2021 N N . VAL A 1 247 ? 2.999 5.418 -5.658 1.00 92.12 247 VAL A N 1
ATOM 2022 C CA . VAL A 1 247 ? 3.024 6.187 -4.407 1.00 92.12 247 VAL A CA 1
ATOM 2023 C C . VAL A 1 247 ? 1.769 7.041 -4.287 1.00 92.12 247 VAL A C 1
ATOM 2025 O O . VAL A 1 247 ? 1.126 6.975 -3.246 1.00 92.12 247 VAL A O 1
ATOM 2028 N N . VAL A 1 248 ? 1.362 7.739 -5.353 1.00 92.69 248 VAL A N 1
ATOM 2029 C CA . VAL A 1 248 ? 0.104 8.508 -5.375 1.00 92.69 248 VAL A CA 1
ATOM 2030 C C . VAL A 1 248 ? -1.082 7.613 -4.999 1.00 92.69 248 VAL A C 1
ATOM 2032 O O . VAL A 1 248 ? -1.829 7.920 -4.073 1.00 92.69 248 VAL A O 1
ATOM 2035 N N . ARG A 1 249 ? -1.211 6.449 -5.646 1.00 90.12 249 ARG A N 1
ATOM 2036 C CA . ARG A 1 249 ? -2.288 5.486 -5.360 1.00 90.12 249 ARG A CA 1
ATOM 2037 C C . ARG A 1 249 ? -2.258 4.954 -3.932 1.00 90.12 249 ARG A C 1
ATOM 2039 O O . ARG A 1 249 ? -3.294 4.773 -3.299 1.00 90.12 249 ARG A O 1
ATOM 2046 N N . ILE A 1 250 ? -1.075 4.687 -3.400 1.00 91.00 250 ILE A N 1
ATOM 2047 C CA . ILE A 1 250 ? -0.929 4.200 -2.029 1.00 91.00 250 ILE A CA 1
ATOM 2048 C C . ILE A 1 250 ? -1.273 5.301 -1.020 1.00 91.00 250 ILE A C 1
ATOM 2050 O O . ILE A 1 250 ? -1.907 5.014 -0.003 1.00 91.00 250 ILE A O 1
ATOM 2054 N N . THR A 1 251 ? -0.939 6.557 -1.310 1.00 94.06 251 THR A N 1
ATOM 2055 C CA . THR A 1 251 ? -1.369 7.709 -0.511 1.00 94.06 251 THR A CA 1
ATOM 2056 C C . THR A 1 251 ? -2.897 7.838 -0.494 1.00 94.06 251 THR A C 1
ATOM 2058 O O . THR A 1 251 ? -3.473 8.073 0.571 1.00 94.06 251 THR A O 1
ATOM 2061 N N . GLU A 1 252 ? -3.583 7.597 -1.617 1.00 93.25 252 GLU A N 1
ATOM 2062 C CA . GLU A 1 252 ? -5.056 7.562 -1.675 1.00 93.25 252 GLU A CA 1
ATOM 2063 C C . GLU A 1 252 ? -5.644 6.472 -0.760 1.00 93.25 252 GLU A C 1
ATOM 2065 O O . GLU A 1 252 ? -6.570 6.741 0.012 1.00 93.25 252 GLU A O 1
ATOM 2070 N N . HIS A 1 253 ? -5.075 5.260 -0.777 1.00 92.19 253 HIS A N 1
ATOM 2071 C CA . HIS A 1 253 ? -5.485 4.171 0.123 1.00 92.19 253 HIS A CA 1
ATOM 2072 C C . HIS A 1 253 ? -5.316 4.549 1.597 1.00 92.19 253 HIS A C 1
ATOM 2074 O O . HIS A 1 253 ? -6.241 4.378 2.396 1.00 92.19 253 HIS A O 1
ATOM 2080 N N . TRP A 1 254 ? -4.170 5.126 1.957 1.00 94.75 254 TRP A N 1
ATOM 2081 C CA . TRP A 1 254 ? -3.911 5.605 3.315 1.00 94.75 254 TRP A CA 1
ATOM 2082 C C . TRP A 1 254 ? -4.873 6.714 3.748 1.00 94.75 254 TRP A C 1
ATOM 2084 O O . TRP A 1 254 ? -5.364 6.699 4.879 1.00 94.75 254 TRP A O 1
ATOM 2094 N N . THR A 1 255 ? -5.185 7.638 2.843 1.00 95.75 255 THR A N 1
ATOM 2095 C CA . THR A 1 255 ? -6.122 8.742 3.082 1.00 95.75 255 THR A CA 1
ATOM 2096 C C . THR A 1 255 ? -7.532 8.215 3.331 1.00 95.75 255 THR A C 1
ATOM 2098 O O . THR A 1 255 ? -8.185 8.609 4.296 1.00 95.75 255 THR A O 1
ATOM 2101 N N . ASN A 1 256 ? -7.988 7.271 2.505 1.00 93.81 256 ASN A N 1
ATOM 2102 C CA . ASN A 1 256 ? -9.288 6.621 2.655 1.00 93.81 256 ASN A CA 1
ATOM 2103 C C . ASN A 1 256 ? -9.405 5.896 4.005 1.00 93.81 256 ASN A C 1
ATOM 2105 O O . ASN A 1 256 ? -10.408 6.024 4.708 1.00 93.81 256 ASN A O 1
ATOM 2109 N N . VAL A 1 257 ? -8.355 5.172 4.396 1.00 93.44 257 VAL A N 1
ATOM 2110 C CA . VAL A 1 257 ? -8.291 4.475 5.684 1.00 93.44 257 VAL A CA 1
ATOM 2111 C C . VAL A 1 257 ? -8.356 5.454 6.856 1.00 93.44 257 VAL A C 1
ATOM 2113 O O . VAL A 1 257 ? -9.151 5.250 7.775 1.00 93.44 257 VAL A O 1
ATOM 2116 N N . LEU A 1 258 ? -7.571 6.533 6.821 1.00 95.56 258 LEU A N 1
ATOM 2117 C CA . LEU A 1 258 ? -7.592 7.567 7.854 1.00 95.56 258 LEU A CA 1
ATOM 2118 C C . LEU A 1 258 ? -8.973 8.220 7.971 1.00 95.56 258 LEU A C 1
ATOM 2120 O O . LEU A 1 258 ? -9.487 8.367 9.078 1.00 95.56 258 LEU A O 1
ATOM 2124 N N . PHE A 1 259 ? -9.572 8.591 6.837 1.00 94.25 259 PHE A N 1
ATOM 2125 C CA . PHE A 1 259 ? -10.886 9.224 6.785 1.00 94.25 259 PHE A CA 1
ATOM 2126 C C . PHE A 1 259 ? -11.958 8.343 7.434 1.00 94.25 259 PHE A C 1
ATOM 2128 O O . PHE A 1 259 ? -12.638 8.783 8.361 1.00 94.25 259 PHE A O 1
ATOM 2135 N N . LYS A 1 260 ? -12.058 7.077 7.010 1.00 91.25 260 LYS A N 1
ATOM 2136 C CA . LYS A 1 260 ? -13.036 6.125 7.556 1.00 91.25 260 LYS A CA 1
ATOM 2137 C C . LYS A 1 260 ? -12.811 5.854 9.037 1.00 91.25 260 LYS A C 1
ATOM 2139 O O . LYS A 1 260 ? -13.764 5.820 9.809 1.00 91.25 260 LYS A O 1
ATOM 2144 N N . LEU A 1 261 ? -11.555 5.681 9.450 1.00 91.94 261 LEU A N 1
ATOM 2145 C CA . LEU A 1 261 ? -11.248 5.402 10.846 1.00 91.94 261 LEU A CA 1
ATOM 2146 C C . LEU A 1 261 ? -11.584 6.597 11.749 1.00 91.94 261 LEU A C 1
ATOM 2148 O O . LEU A 1 261 ? -12.136 6.401 12.832 1.00 91.94 261 LEU A O 1
ATOM 2152 N N . LYS A 1 262 ? -11.288 7.827 11.308 1.00 93.06 262 LYS A N 1
ATOM 2153 C CA . LYS A 1 262 ? -11.686 9.048 12.020 1.00 93.06 262 LYS A CA 1
ATOM 2154 C C . LYS A 1 262 ? -13.197 9.115 12.198 1.00 93.06 262 LYS A C 1
ATOM 2156 O O . LYS A 1 262 ? -13.642 9.285 13.328 1.00 93.06 262 LYS A O 1
ATOM 2161 N N . ASP A 1 263 ? -13.949 8.931 11.117 1.00 90.06 263 ASP A N 1
ATOM 2162 C CA . ASP A 1 263 ? -15.413 8.990 11.128 1.00 90.06 263 ASP A CA 1
ATOM 2163 C C . ASP A 1 263 ? -16.009 7.959 12.103 1.00 90.06 263 ASP A C 1
ATOM 2165 O O . ASP A 1 263 ? -16.746 8.316 13.021 1.00 90.06 263 ASP A O 1
ATOM 2169 N N . MET A 1 264 ? -15.578 6.696 12.013 1.00 88.12 264 MET A N 1
ATOM 2170 C CA . MET A 1 264 ? -16.068 5.624 12.890 1.00 88.12 264 MET A CA 1
ATOM 2171 C C . MET A 1 264 ? -15.693 5.826 14.364 1.00 88.12 264 MET A C 1
ATOM 2173 O O . MET A 1 264 ? -16.487 5.549 15.266 1.00 88.12 264 MET A O 1
ATOM 2177 N N . ILE A 1 265 ? -14.483 6.312 14.653 1.00 89.69 265 ILE A N 1
ATOM 2178 C CA . ILE A 1 265 ? -14.082 6.608 16.034 1.00 89.69 265 ILE A CA 1
ATOM 2179 C C . ILE A 1 265 ? -14.878 7.797 16.578 1.00 89.69 265 ILE A C 1
ATOM 2181 O O . ILE A 1 265 ? -15.328 7.758 17.722 1.00 89.69 265 ILE A O 1
ATOM 2185 N N . GLU A 1 266 ? -15.084 8.849 15.789 1.00 88.69 266 GLU A N 1
ATOM 2186 C CA . GLU A 1 266 ? -15.857 10.021 16.208 1.00 88.69 266 GLU A CA 1
ATOM 2187 C C . GLU A 1 266 ? -17.341 9.692 16.407 1.00 88.69 266 GLU A C 1
ATOM 2189 O O . GLU A 1 266 ? -17.941 10.161 17.383 1.00 88.69 266 GLU A O 1
ATOM 2194 N N . GLU A 1 267 ? -17.908 8.812 15.578 1.00 86.31 267 GLU A N 1
ATOM 2195 C CA . GLU A 1 267 ? -19.239 8.243 15.785 1.00 86.31 267 GLU A CA 1
ATOM 2196 C C . GLU A 1 267 ? -19.306 7.474 17.110 1.00 86.31 267 GLU A C 1
ATOM 2198 O O . GLU A 1 267 ? -20.220 7.716 17.907 1.00 86.31 267 GLU A O 1
ATOM 2203 N N . TYR A 1 268 ? -18.324 6.601 17.391 1.00 85.31 268 TYR A N 1
ATOM 2204 C CA . TYR A 1 268 ? -18.273 5.862 18.657 1.00 85.31 268 TYR A CA 1
ATOM 2205 C C . TYR A 1 268 ? -18.301 6.818 19.839 1.00 85.31 268 TYR A C 1
ATOM 2207 O O . TYR A 1 268 ? -19.187 6.732 20.687 1.00 85.31 268 TYR A O 1
ATOM 2215 N N . LEU A 1 269 ? -17.352 7.758 19.861 1.00 83.94 269 LEU A N 1
ATOM 2216 C CA . LEU A 1 269 ? -17.117 8.683 20.966 1.00 83.94 269 LEU A CA 1
ATOM 2217 C C . LEU A 1 269 ? -18.303 9.622 21.221 1.00 83.94 269 LEU A C 1
ATOM 2219 O O . LEU A 1 269 ? -18.479 10.089 22.348 1.00 83.94 269 LEU A O 1
ATOM 2223 N N . SER A 1 270 ? -19.115 9.879 20.196 1.00 83.06 270 SER A N 1
ATOM 2224 C CA . SER A 1 270 ? -20.318 10.714 20.277 1.00 83.06 270 SER A CA 1
ATOM 2225 C C . SER A 1 270 ? -21.572 9.933 20.685 1.00 83.06 270 SER A C 1
ATOM 2227 O O . SER A 1 270 ? -22.622 10.529 20.937 1.00 83.06 270 SER A O 1
ATOM 2229 N N . SER A 1 271 ? -21.502 8.601 20.743 1.00 80.00 271 SER A N 1
ATOM 2230 C CA . SER A 1 271 ? -22.684 7.760 20.884 1.00 80.00 271 SER A CA 1
ATOM 2231 C C . SE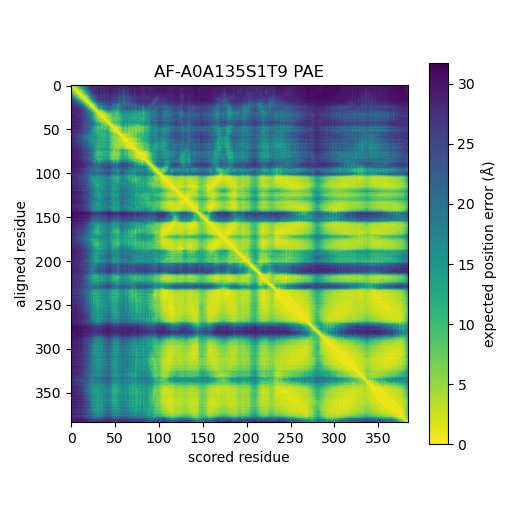R A 1 271 ? -23.190 7.655 22.336 1.00 80.00 271 SER A C 1
ATOM 2233 O O . SER A 1 271 ? -22.414 7.446 23.272 1.00 80.00 271 SER A O 1
ATOM 2235 N N . PRO A 1 272 ? -24.518 7.707 22.566 1.00 67.12 272 PRO A N 1
ATOM 2236 C CA . PRO A 1 272 ? -25.106 7.752 23.910 1.00 67.12 272 PRO A CA 1
ATOM 2237 C C . PRO A 1 272 ? -25.022 6.433 24.699 1.00 67.12 272 PRO A C 1
ATOM 2239 O O . PRO A 1 272 ? -25.423 6.389 25.863 1.00 67.12 272 PRO A O 1
ATOM 2242 N N . HIS A 1 273 ? -24.539 5.343 24.091 1.00 65.06 273 HIS A N 1
ATOM 2243 C CA . HIS A 1 273 ? -24.363 4.051 24.764 1.00 65.06 273 HIS A CA 1
ATOM 2244 C C . HIS A 1 273 ? -23.082 3.974 25.608 1.00 65.06 273 HIS A C 1
ATOM 2246 O O . HIS A 1 273 ? -22.927 3.033 26.389 1.00 65.06 273 HIS A O 1
ATOM 2252 N N . ILE A 1 274 ? -22.204 4.974 25.502 1.00 65.25 274 ILE A N 1
ATOM 2253 C CA . ILE A 1 274 ? -21.002 5.072 26.320 1.00 65.25 274 ILE A CA 1
ATOM 2254 C C . ILE A 1 274 ? -21.401 5.297 27.794 1.00 65.25 274 ILE A C 1
ATOM 2256 O O . ILE A 1 274 ? -22.120 6.257 28.096 1.00 65.25 274 ILE A O 1
ATOM 2260 N N 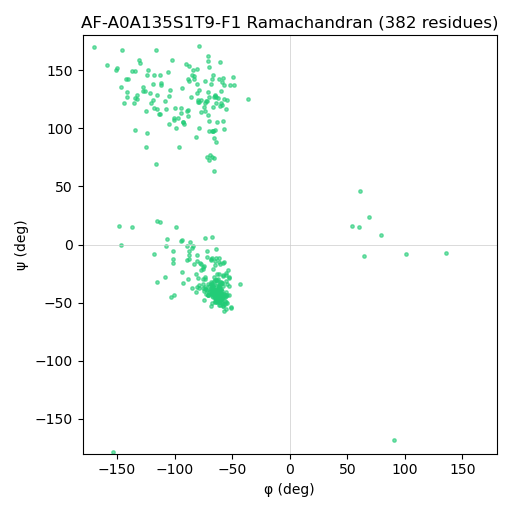. PRO A 1 275 ? -20.901 4.478 28.744 1.00 56.12 275 PRO A N 1
ATOM 2261 C CA . PRO A 1 275 ? -21.250 4.563 30.169 1.00 56.12 275 PRO A CA 1
ATOM 2262 C C . PRO A 1 275 ? -21.066 5.956 30.796 1.00 56.12 275 PRO A C 1
ATOM 2264 O O . PRO A 1 275 ? -21.794 6.323 31.717 1.00 56.12 275 PRO A O 1
ATOM 2267 N N . LEU A 1 276 ? -20.132 6.753 30.263 1.00 54.44 276 LEU A N 1
ATOM 2268 C CA . LEU A 1 276 ? -19.868 8.135 30.678 1.00 54.44 276 LEU A CA 1
ATOM 2269 C C . LEU A 1 276 ? -21.075 9.070 30.499 1.00 54.44 276 LEU A C 1
ATOM 2271 O O . LEU A 1 276 ? -21.240 9.982 31.301 1.00 54.44 276 LEU A O 1
ATOM 2275 N N . VAL A 1 277 ? -21.919 8.839 29.488 1.00 51.44 277 VAL A N 1
ATOM 2276 C CA . VAL A 1 277 ? -23.094 9.678 29.182 1.00 51.44 277 VAL A CA 1
ATOM 2277 C C . VAL A 1 277 ? -24.334 9.208 2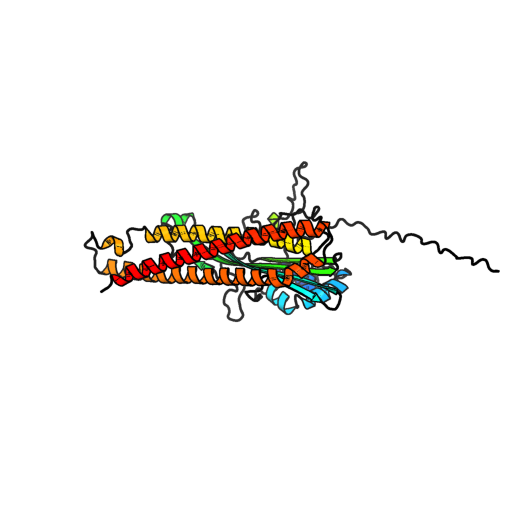9.958 1.00 51.44 277 VAL A C 1
ATOM 2279 O O . VAL A 1 277 ? -25.193 10.007 30.321 1.00 51.44 277 VAL A O 1
ATOM 2282 N N . ARG A 1 278 ? -24.431 7.908 30.274 1.00 51.09 278 ARG A N 1
ATOM 2283 C CA . ARG A 1 278 ? -25.608 7.319 30.945 1.00 51.09 278 ARG A CA 1
ATOM 2284 C C . ARG A 1 278 ? -25.725 7.611 32.438 1.00 51.09 278 ARG A C 1
ATOM 2286 O O . ARG A 1 278 ? -26.829 7.511 32.977 1.00 51.09 278 ARG A O 1
ATOM 2293 N N . ARG A 1 279 ? -24.629 7.964 33.116 1.00 51.78 279 ARG A N 1
ATOM 2294 C CA . ARG A 1 279 ? -24.624 8.088 34.584 1.00 51.78 279 ARG A CA 1
ATOM 2295 C C . ARG A 1 279 ? -25.519 9.204 35.130 1.00 51.78 279 ARG A C 1
ATOM 2297 O O . ARG A 1 279 ? -25.817 9.191 36.318 1.00 51.78 279 ARG A O 1
ATOM 2304 N N . GLU A 1 280 ? -25.982 10.124 34.286 1.00 49.53 280 GLU A N 1
ATOM 2305 C CA . GLU A 1 280 ? -26.838 11.231 34.721 1.00 49.53 280 GLU A CA 1
ATOM 2306 C C . GLU A 1 280 ? -28.348 10.931 34.688 1.00 49.53 280 GLU A C 1
ATOM 2308 O O . GLU A 1 280 ? -29.101 11.705 35.273 1.00 49.53 280 GLU A O 1
ATOM 2313 N N . SER A 1 281 ? -28.839 9.847 34.054 1.00 48.12 281 SER A N 1
ATOM 2314 C CA . SER A 1 281 ? -30.292 9.777 33.772 1.00 48.12 281 SER A CA 1
ATOM 2315 C C . SER A 1 281 ? -31.031 8.430 33.786 1.00 48.12 281 SER A C 1
ATOM 2317 O O . SER A 1 281 ? -32.249 8.459 33.609 1.00 48.12 281 SER A O 1
ATOM 2319 N N . SER A 1 282 ? -30.425 7.259 34.041 1.00 50.00 282 SER A N 1
ATOM 2320 C CA . SER A 1 282 ? -31.227 6.014 34.031 1.00 50.00 282 SER A CA 1
ATOM 2321 C C . SER A 1 282 ? -30.888 4.977 35.101 1.00 50.00 282 SER A C 1
ATOM 2323 O O . SER A 1 282 ? -29.744 4.558 35.222 1.00 50.00 282 SER A O 1
ATOM 2325 N N . LEU A 1 283 ? -31.935 4.489 35.781 1.00 52.50 283 LEU A N 1
ATOM 2326 C CA . LEU A 1 283 ? -32.000 3.259 36.586 1.00 52.50 283 LEU A CA 1
ATOM 2327 C C . LEU A 1 283 ? -31.830 2.010 35.691 1.00 52.50 283 LEU A C 1
ATOM 2329 O O . LEU A 1 283 ? -32.756 1.218 35.513 1.00 52.50 283 LEU A O 1
ATOM 2333 N N . GLY A 1 284 ? -30.668 1.859 35.057 1.00 57.97 284 GLY A N 1
ATOM 2334 C CA . GLY A 1 284 ? -30.327 0.655 34.306 1.00 57.97 284 GLY A CA 1
ATOM 2335 C C . GLY A 1 284 ? -30.180 -0.550 35.237 1.00 57.97 284 GLY A C 1
ATOM 2336 O O . GLY A 1 284 ? -29.722 -0.436 36.372 1.00 57.97 284 GLY A O 1
ATOM 2337 N N . THR A 1 285 ? -30.558 -1.745 34.777 1.00 60.25 285 THR A N 1
ATOM 2338 C CA . THR A 1 285 ? -30.229 -2.978 35.506 1.00 60.25 285 THR A CA 1
ATOM 2339 C C . THR A 1 285 ? -28.707 -3.146 35.530 1.00 60.25 285 THR A C 1
ATOM 2341 O O . THR A 1 285 ? -28.099 -3.180 34.461 1.00 60.25 285 THR A O 1
ATOM 2344 N N . MET A 1 286 ? -28.109 -3.331 36.710 1.00 62.00 286 MET A N 1
ATOM 2345 C CA . MET A 1 286 ? -26.660 -3.494 36.952 1.00 62.00 286 MET A CA 1
ATOM 2346 C C . MET A 1 286 ? -25.940 -4.429 35.949 1.00 62.00 286 MET A C 1
ATOM 2348 O O . MET A 1 286 ? -24.800 -4.191 35.561 1.00 62.00 286 MET A O 1
ATOM 2352 N N . ARG A 1 287 ? -26.626 -5.474 35.461 1.00 63.34 287 ARG A N 1
ATOM 2353 C CA . ARG A 1 287 ? -26.106 -6.422 34.459 1.00 63.34 287 ARG A CA 1
ATOM 2354 C C . ARG A 1 287 ? -25.881 -5.798 33.070 1.00 63.34 287 ARG A C 1
ATOM 2356 O O . ARG A 1 287 ? -24.942 -6.180 32.382 1.00 63.34 287 ARG A O 1
ATOM 2363 N N . GLY A 1 288 ? -26.727 -4.855 32.656 1.00 64.88 288 GLY A N 1
ATOM 2364 C CA . GLY A 1 288 ? -26.606 -4.162 31.368 1.00 64.88 288 GLY A CA 1
ATOM 2365 C C . GLY A 1 288 ? -25.495 -3.110 31.356 1.00 64.88 288 GLY A C 1
ATOM 2366 O O . GLY A 1 288 ? -24.881 -2.884 30.319 1.00 64.88 288 GLY A O 1
ATOM 2367 N N . GLU A 1 289 ? -25.204 -2.507 32.510 1.00 69.00 289 GLU A N 1
ATOM 2368 C CA . GLU A 1 289 ? -24.085 -1.569 32.668 1.00 69.00 289 GLU A CA 1
ATOM 2369 C C . GLU A 1 289 ? -22.737 -2.294 32.617 1.00 69.00 289 GLU A C 1
ATOM 2371 O O . GLU A 1 289 ? -21.843 -1.855 31.901 1.00 69.00 289 GLU A O 1
ATOM 2376 N N . SER A 1 290 ? -22.620 -3.449 33.286 1.00 73.88 290 SER A N 1
ATOM 2377 C CA . SER A 1 290 ? -21.407 -4.280 33.243 1.00 73.88 290 SER A CA 1
ATOM 2378 C C . SER A 1 290 ? -21.044 -4.711 31.818 1.00 73.88 290 SER A C 1
ATOM 2380 O O . SER A 1 290 ? -19.886 -4.612 31.430 1.00 73.88 290 SER A O 1
ATOM 2382 N N . TYR A 1 291 ? -22.031 -5.141 31.023 1.00 74.88 291 TYR A N 1
ATOM 2383 C CA . TYR A 1 291 ? -21.805 -5.554 29.633 1.00 74.88 291 TYR A CA 1
ATOM 2384 C C . TYR A 1 291 ? -21.375 -4.385 28.733 1.00 74.88 291 TYR A C 1
ATOM 2386 O O . TYR A 1 291 ? -20.517 -4.546 27.872 1.00 74.88 291 TYR A O 1
ATOM 2394 N N . ALA A 1 292 ? -21.944 -3.191 28.935 1.00 73.06 292 ALA A N 1
ATOM 2395 C CA . ALA A 1 292 ? -21.575 -2.003 28.164 1.00 73.06 292 ALA A CA 1
ATOM 2396 C C . ALA A 1 292 ? -20.146 -1.519 28.470 1.00 73.06 292 ALA A C 1
ATOM 2398 O O . ALA A 1 292 ? -19.464 -1.023 27.572 1.00 73.06 292 ALA A O 1
ATOM 2399 N N . ILE A 1 293 ? -19.696 -1.668 29.721 1.00 76.75 293 ILE A N 1
ATOM 2400 C CA . ILE A 1 293 ? -18.320 -1.361 30.133 1.00 76.75 293 ILE A CA 1
ATOM 2401 C C . ILE A 1 293 ? -17.342 -2.345 29.486 1.00 76.75 293 ILE A C 1
ATOM 2403 O O . ILE A 1 293 ? -16.404 -1.901 28.835 1.00 76.75 293 ILE A O 1
ATOM 2407 N N . GLU A 1 294 ? -17.596 -3.651 29.590 1.00 80.44 294 GLU A N 1
ATOM 2408 C CA . GLU A 1 294 ? -16.740 -4.688 28.994 1.00 80.44 294 GLU A CA 1
ATOM 2409 C C . GLU A 1 294 ? -16.649 -4.537 27.467 1.00 80.44 294 GLU A C 1
ATOM 2411 O O . GLU A 1 294 ? -15.560 -4.542 26.900 1.00 80.44 294 GLU A O 1
ATOM 2416 N N . ALA A 1 295 ? -17.780 -4.302 26.793 1.00 80.19 295 ALA A N 1
ATOM 2417 C CA . ALA A 1 295 ? -17.795 -4.043 25.354 1.00 80.19 295 ALA A CA 1
ATOM 2418 C C . ALA A 1 295 ? -16.996 -2.781 24.978 1.00 80.19 295 ALA A C 1
ATOM 2420 O O . ALA A 1 295 ? -16.306 -2.774 23.960 1.00 80.19 295 ALA A O 1
ATOM 2421 N N . SER A 1 296 ? -17.056 -1.734 25.808 1.00 81.38 296 SER A N 1
ATOM 2422 C CA . SER A 1 296 ? -16.277 -0.507 25.601 1.00 81.38 296 SER A CA 1
ATOM 2423 C C . SER A 1 296 ? -14.780 -0.727 25.804 1.00 81.38 296 SER A C 1
ATOM 2425 O O . SER A 1 296 ? -13.981 -0.161 25.066 1.00 81.38 296 SER A O 1
ATOM 2427 N N . GLU A 1 297 ? -14.390 -1.542 26.782 1.00 84.06 297 GLU A N 1
ATOM 2428 C CA . GLU A 1 297 ? -12.993 -1.906 27.031 1.00 84.06 297 GLU A CA 1
ATOM 2429 C C . GLU A 1 297 ? -12.414 -2.721 25.870 1.00 84.06 297 GLU A C 1
ATOM 2431 O O . GLU A 1 297 ? -11.348 -2.384 25.354 1.00 84.06 297 GLU A O 1
ATOM 2436 N N . VAL A 1 298 ? -13.155 -3.724 25.386 1.00 86.25 298 VAL A N 1
ATOM 2437 C CA . VAL A 1 298 ? -12.766 -4.513 24.206 1.00 86.25 298 VAL A CA 1
ATOM 2438 C C . VAL A 1 298 ? -12.620 -3.617 22.976 1.00 86.25 298 VAL A C 1
ATOM 2440 O O . VAL A 1 298 ? -11.610 -3.702 22.278 1.00 86.25 298 VAL A O 1
ATOM 2443 N N . TRP A 1 299 ? -13.583 -2.719 22.739 1.00 88.69 299 TRP A N 1
ATOM 2444 C CA . TRP A 1 299 ? -13.522 -1.766 21.631 1.00 88.69 299 TRP A CA 1
ATOM 2445 C C . TRP A 1 299 ? -12.283 -0.869 21.705 1.00 88.69 299 TRP A C 1
ATOM 2447 O O . TRP A 1 299 ? -11.598 -0.678 20.698 1.00 88.69 299 TRP A O 1
ATOM 2457 N N . LEU A 1 300 ? -11.971 -0.337 22.893 1.00 88.19 300 LEU A N 1
ATOM 2458 C CA . LEU A 1 300 ? -10.811 0.530 23.098 1.00 88.19 300 LEU A CA 1
ATOM 2459 C C . LEU A 1 300 ? -9.502 -0.204 22.835 1.00 88.19 300 LEU A C 1
ATOM 2461 O O . LEU A 1 300 ? -8.651 0.335 22.129 1.00 88.19 300 LEU A O 1
ATOM 2465 N N . GLY A 1 301 ? -9.363 -1.427 23.352 1.00 88.56 301 GLY A N 1
ATOM 2466 C CA . GLY A 1 301 ? -8.189 -2.261 23.108 1.00 88.56 301 GLY A CA 1
ATOM 2467 C C . GLY A 1 301 ? -7.978 -2.509 21.615 1.00 88.56 301 GLY A C 1
ATOM 2468 O O . GLY A 1 301 ? -6.926 -2.178 21.075 1.00 88.56 301 GLY A O 1
ATOM 2469 N N . GLN A 1 302 ? -9.016 -2.986 20.922 1.00 90.44 302 GLN A N 1
ATOM 2470 C CA . GLN A 1 302 ? -8.949 -3.294 19.489 1.00 90.44 302 GLN A CA 1
ATOM 2471 C C . GLN A 1 302 ? -8.659 -2.057 18.631 1.00 90.44 302 GLN A C 1
ATOM 2473 O O . GLN A 1 302 ? -7.842 -2.116 17.714 1.00 90.44 302 GLN A O 1
ATOM 2478 N N . THR A 1 303 ? -9.297 -0.927 18.940 1.00 91.06 303 THR A N 1
ATOM 2479 C CA . THR A 1 303 ? -9.094 0.333 18.212 1.00 91.06 303 THR A CA 1
ATOM 2480 C C . THR A 1 303 ? -7.690 0.890 18.445 1.00 91.06 303 THR A C 1
ATOM 2482 O O . THR A 1 303 ? -7.039 1.333 17.500 1.00 91.06 303 THR A O 1
ATOM 2485 N N . SER A 1 304 ? -7.200 0.846 19.687 1.00 92.31 304 SER A N 1
ATOM 2486 C CA . SER A 1 304 ? -5.851 1.299 20.039 1.00 92.31 304 SER A CA 1
ATOM 2487 C C . SER A 1 304 ? -4.782 0.462 19.337 1.00 92.31 304 SER A C 1
ATOM 2489 O O . SER A 1 304 ? -3.896 1.018 18.685 1.00 92.31 304 SER A O 1
ATOM 2491 N N . ASP A 1 305 ? -4.911 -0.867 19.383 1.00 91.31 305 ASP A N 1
ATOM 2492 C CA . ASP A 1 305 ? -3.992 -1.790 18.713 1.00 91.31 305 ASP A CA 1
ATOM 2493 C C . ASP A 1 305 ? -3.944 -1.538 17.201 1.00 91.31 305 ASP A C 1
ATOM 2495 O O . ASP A 1 305 ? -2.860 -1.484 16.613 1.00 91.31 305 ASP A O 1
ATOM 2499 N N . LEU A 1 306 ? -5.109 -1.314 16.581 1.00 91.69 306 LEU A N 1
ATOM 2500 C CA . LEU A 1 306 ? -5.230 -1.008 15.157 1.00 91.69 306 LEU A CA 1
ATOM 2501 C C . LEU A 1 306 ? -4.482 0.281 14.783 1.00 91.69 306 LEU A C 1
ATOM 2503 O O . LEU A 1 306 ? -3.636 0.284 13.886 1.00 91.69 306 LEU A O 1
ATOM 2507 N N . VAL A 1 307 ? -4.755 1.367 15.512 1.00 93.25 307 VAL A N 1
ATOM 2508 C CA . VAL A 1 307 ? -4.127 2.680 15.305 1.00 93.25 307 VAL A CA 1
ATOM 2509 C C . VAL A 1 307 ? -2.608 2.589 15.487 1.00 93.25 307 VAL A C 1
ATOM 2511 O O . VAL A 1 307 ? -1.844 3.089 14.657 1.00 93.25 307 VAL A O 1
ATOM 2514 N N . ILE A 1 308 ? -2.145 1.909 16.542 1.00 92.69 308 ILE A N 1
ATOM 2515 C CA . ILE A 1 308 ? -0.717 1.714 16.819 1.00 92.69 308 ILE A CA 1
ATOM 2516 C C . ILE A 1 308 ? -0.046 0.930 15.690 1.00 92.69 308 ILE A C 1
ATOM 2518 O O . ILE A 1 308 ? 1.024 1.332 15.223 1.00 92.69 308 ILE A O 1
ATOM 2522 N N . GLN A 1 309 ? -0.657 -0.167 15.233 1.00 90.12 309 GLN A N 1
ATOM 2523 C CA . GLN A 1 309 ? -0.109 -0.989 14.156 1.00 90.12 309 GLN A CA 1
ATOM 2524 C C . GLN A 1 309 ? 0.163 -0.148 12.899 1.00 90.12 309 GLN A C 1
ATOM 2526 O O . GLN A 1 309 ? 1.214 -0.296 12.269 1.00 90.12 309 GLN A O 1
ATOM 2531 N N . TRP A 1 310 ? -0.736 0.770 12.547 1.00 89.31 310 TRP A N 1
ATOM 2532 C CA . TRP A 1 310 ? -0.591 1.577 11.334 1.00 89.31 310 TRP A CA 1
ATOM 2533 C C . TRP A 1 310 ? 0.357 2.748 11.489 1.00 89.31 310 TRP A C 1
ATOM 2535 O O . TRP A 1 310 ? 1.135 3.008 10.576 1.00 89.31 310 TRP A O 1
ATOM 2545 N N . ILE A 1 311 ? 0.378 3.400 12.652 1.00 93.44 311 ILE A N 1
ATOM 2546 C CA . ILE A 1 311 ? 1.418 4.385 12.969 1.00 93.44 311 ILE A CA 1
ATOM 2547 C C . ILE A 1 311 ? 2.797 3.745 12.799 1.00 93.44 311 ILE A C 1
ATOM 2549 O O . ILE A 1 311 ? 3.698 4.347 12.209 1.00 93.44 311 ILE A O 1
ATOM 2553 N N . LEU A 1 312 ? 2.976 2.508 13.277 1.00 89.81 312 LEU A N 1
ATOM 2554 C CA . LEU A 1 312 ? 4.226 1.773 13.105 1.00 89.81 312 LEU A CA 1
ATOM 2555 C C . LEU A 1 312 ? 4.519 1.482 11.627 1.00 89.81 312 LEU A C 1
ATOM 2557 O O . LEU A 1 312 ? 5.666 1.648 11.208 1.00 89.81 312 LEU A O 1
ATOM 2561 N N . LEU A 1 313 ? 3.519 1.084 10.834 1.00 87.38 313 LEU A N 1
ATOM 2562 C CA . LEU A 1 313 ? 3.686 0.828 9.400 1.00 87.38 313 LEU A CA 1
ATOM 2563 C C . LEU A 1 313 ? 4.064 2.100 8.619 1.00 87.38 313 LEU A C 1
ATOM 2565 O O . LEU A 1 313 ? 5.046 2.089 7.874 1.00 87.38 313 LEU A O 1
ATOM 2569 N N . LEU A 1 314 ? 3.361 3.209 8.851 1.00 91.44 314 LEU A N 1
ATOM 2570 C CA . LEU A 1 314 ? 3.657 4.524 8.273 1.00 91.44 314 LEU A CA 1
ATOM 2571 C C . LEU A 1 314 ? 5.055 5.002 8.670 1.00 91.44 314 LEU A C 1
ATOM 2573 O O . LEU A 1 314 ? 5.842 5.421 7.828 1.00 91.44 314 LEU A O 1
ATOM 2577 N N . THR A 1 315 ? 5.418 4.859 9.948 1.00 92.00 315 THR A N 1
ATOM 2578 C CA . THR A 1 315 ? 6.752 5.232 10.445 1.00 92.00 315 THR A CA 1
ATOM 2579 C C . THR A 1 315 ? 7.856 4.439 9.747 1.00 92.00 315 THR A C 1
ATOM 2581 O O . THR A 1 315 ? 8.909 4.991 9.431 1.00 92.00 315 THR A O 1
ATOM 2584 N N . LYS A 1 316 ? 7.654 3.135 9.525 1.00 85.75 316 LYS A N 1
ATOM 2585 C CA . LYS A 1 316 ? 8.621 2.298 8.801 1.00 85.75 316 LYS A CA 1
ATOM 2586 C C . LYS A 1 316 ? 8.727 2.711 7.337 1.00 85.75 316 LYS A C 1
ATOM 2588 O O . LYS A 1 316 ? 9.842 2.803 6.835 1.00 85.75 316 LYS A O 1
ATOM 2593 N N . THR A 1 317 ? 7.589 2.990 6.708 1.00 86.06 317 THR A N 1
ATOM 2594 C CA . THR A 1 317 ? 7.494 3.471 5.327 1.00 86.06 317 THR A CA 1
ATOM 2595 C C . THR A 1 317 ? 8.287 4.762 5.147 1.00 86.06 317 THR A C 1
ATOM 2597 O O . THR A 1 317 ? 9.237 4.777 4.372 1.00 86.06 317 THR A O 1
ATOM 2600 N N . ILE A 1 318 ? 7.984 5.800 5.933 1.00 90.19 318 ILE A N 1
ATOM 2601 C CA . ILE A 1 318 ? 8.667 7.104 5.879 1.00 90.19 318 ILE A CA 1
ATOM 2602 C C . ILE A 1 318 ? 10.178 6.938 6.086 1.00 90.19 318 ILE A C 1
ATOM 2604 O O . ILE A 1 318 ? 10.969 7.374 5.262 1.00 90.19 318 ILE A O 1
ATOM 2608 N N . LYS A 1 319 ? 10.603 6.185 7.110 1.00 87.81 319 LYS A N 1
ATOM 2609 C CA . LYS A 1 319 ? 12.038 5.954 7.370 1.00 87.81 319 LYS A CA 1
ATOM 2610 C C . LYS A 1 319 ? 12.769 5.255 6.232 1.00 87.81 319 LYS A C 1
ATOM 2612 O O . LYS A 1 319 ? 13.980 5.415 6.083 1.00 87.81 319 LYS A O 1
ATOM 2617 N N . ALA A 1 320 ? 12.092 4.360 5.527 1.00 81.44 320 ALA A N 1
ATOM 2618 C CA . ALA A 1 320 ? 12.694 3.637 4.423 1.00 81.44 320 ALA A CA 1
ATOM 2619 C C . ALA A 1 320 ? 12.723 4.503 3.150 1.00 81.44 320 ALA A C 1
ATOM 2621 O O . ALA A 1 320 ? 13.684 4.398 2.390 1.00 81.44 320 ALA A O 1
ATOM 2622 N N . TRP A 1 321 ? 11.772 5.428 2.995 1.00 85.44 321 TRP A N 1
ATOM 2623 C CA . TRP A 1 321 ? 11.830 6.495 1.997 1.00 85.44 321 TRP A CA 1
ATOM 2624 C C . TRP A 1 321 ? 12.963 7.484 2.232 1.00 85.44 321 TRP A C 1
ATOM 2626 O O . TRP A 1 321 ? 13.739 7.712 1.310 1.00 85.44 321 TRP A O 1
ATOM 2636 N N . ASP A 1 322 ? 13.123 7.994 3.454 1.00 86.94 322 ASP A N 1
ATOM 2637 C CA . ASP A 1 322 ? 14.213 8.920 3.795 1.00 86.94 322 ASP A CA 1
ATOM 2638 C C . ASP A 1 322 ? 15.573 8.329 3.388 1.00 86.94 322 ASP A C 1
ATOM 2640 O O . ASP A 1 322 ? 16.390 8.969 2.732 1.00 86.94 322 ASP A O 1
ATOM 2644 N N . LYS A 1 323 ? 15.779 7.035 3.674 1.00 83.88 323 LYS A N 1
ATOM 2645 C CA . LYS A 1 323 ? 16.995 6.310 3.279 1.00 83.88 323 LYS A CA 1
ATOM 2646 C C . LYS A 1 323 ? 17.181 6.214 1.768 1.00 83.88 323 LYS A C 1
ATOM 2648 O O . LYS A 1 323 ? 18.318 6.287 1.306 1.00 83.88 323 LYS A O 1
ATOM 2653 N N . PHE A 1 324 ? 16.103 5.993 1.017 1.00 82.62 324 PHE A N 1
ATOM 2654 C CA . PHE A 1 324 ? 16.157 5.955 -0.442 1.00 82.62 324 PHE A CA 1
ATOM 2655 C C . PHE A 1 324 ? 16.536 7.329 -1.009 1.00 82.62 324 PHE A C 1
ATOM 2657 O O . PHE A 1 324 ? 17.429 7.412 -1.854 1.00 82.62 324 PHE A O 1
ATOM 2664 N N . PHE A 1 325 ? 15.931 8.403 -0.487 1.00 84.06 325 PHE A N 1
ATOM 2665 C CA . PHE A 1 325 ? 16.251 9.774 -0.883 1.00 84.06 325 PHE A CA 1
ATOM 2666 C C . PHE A 1 325 ? 17.712 10.132 -0.593 1.00 84.06 325 PHE A C 1
ATOM 2668 O O . PHE A 1 325 ? 18.416 10.610 -1.484 1.00 84.06 325 PHE A O 1
ATOM 2675 N N . ASP A 1 326 ? 18.191 9.822 0.611 1.00 83.06 326 ASP A N 1
ATOM 2676 C CA . ASP A 1 326 ? 19.551 10.155 1.038 1.00 83.06 326 ASP A CA 1
ATOM 2677 C C . ASP A 1 326 ? 20.630 9.374 0.274 1.00 83.06 326 ASP A C 1
ATOM 2679 O O . ASP A 1 326 ? 21.704 9.906 -0.023 1.00 83.06 326 ASP A O 1
ATOM 2683 N N . ARG A 1 327 ? 20.384 8.089 -0.015 1.00 81.44 327 ARG A N 1
ATOM 2684 C CA . ARG A 1 327 ? 21.420 7.178 -0.523 1.00 81.44 327 ARG A CA 1
ATOM 2685 C C . ARG A 1 327 ? 21.358 6.951 -2.028 1.00 81.44 327 ARG A C 1
ATOM 2687 O O . ARG A 1 327 ? 22.405 6.911 -2.675 1.00 81.44 327 ARG A O 1
ATOM 2694 N N . ASP A 1 328 ? 20.163 6.748 -2.568 1.00 79.31 328 ASP A N 1
ATOM 2695 C CA . ASP A 1 328 ? 19.988 6.069 -3.854 1.00 79.31 328 ASP A CA 1
ATOM 2696 C C . ASP A 1 328 ? 19.556 7.028 -4.977 1.00 79.31 328 ASP A C 1
ATOM 2698 O O . ASP A 1 328 ? 19.957 6.830 -6.123 1.00 79.31 328 ASP A O 1
ATOM 2702 N N . ILE A 1 329 ? 18.855 8.129 -4.671 1.00 84.00 329 ILE A N 1
ATOM 2703 C CA . ILE A 1 329 ? 18.425 9.109 -5.692 1.00 84.00 329 ILE A CA 1
ATOM 2704 C C . ILE A 1 329 ? 19.600 9.735 -6.436 1.00 84.00 329 ILE A C 1
ATOM 2706 O O . ILE A 1 329 ? 19.560 9.856 -7.659 1.00 84.00 329 ILE A O 1
ATOM 2710 N N . SER A 1 330 ? 20.667 10.109 -5.727 1.00 80.00 330 SER A N 1
ATOM 2711 C CA . SER A 1 330 ? 21.848 10.696 -6.373 1.00 80.00 330 SER A CA 1
ATOM 2712 C C . SER A 1 330 ? 22.447 9.758 -7.429 1.00 80.00 330 SER A C 1
ATOM 2714 O O . SER A 1 330 ? 22.860 10.210 -8.493 1.00 80.00 330 SER A O 1
ATOM 2716 N N . ARG A 1 331 ? 22.418 8.442 -7.186 1.00 78.25 331 ARG A N 1
ATOM 2717 C CA . ARG A 1 331 ? 22.897 7.426 -8.136 1.00 78.25 331 ARG A CA 1
ATOM 2718 C C . ARG A 1 331 ? 21.986 7.312 -9.349 1.00 78.25 331 ARG A C 1
ATOM 2720 O O . ARG A 1 331 ? 22.474 7.220 -10.470 1.00 78.25 331 ARG A O 1
ATOM 2727 N N . ILE A 1 332 ? 20.678 7.371 -9.112 1.00 80.94 332 ILE A N 1
ATOM 2728 C CA . ILE A 1 332 ? 19.653 7.313 -10.152 1.00 80.94 332 ILE A CA 1
ATOM 2729 C C . ILE A 1 332 ? 19.767 8.523 -11.094 1.00 80.94 332 ILE A C 1
ATOM 2731 O O . ILE A 1 332 ? 19.753 8.344 -12.305 1.00 80.94 332 ILE A O 1
ATOM 2735 N N . VAL A 1 333 ? 19.932 9.738 -10.562 1.00 79.69 333 VAL A N 1
ATOM 2736 C CA . VAL A 1 333 ? 19.937 10.977 -11.365 1.00 79.69 333 VAL A CA 1
ATOM 2737 C C . VAL A 1 333 ? 21.274 11.221 -12.080 1.00 79.69 333 VAL A C 1
ATOM 2739 O O . VAL A 1 333 ? 21.287 11.725 -13.200 1.00 79.69 333 VAL A O 1
ATOM 2742 N N . CYS A 1 334 ? 22.417 10.860 -11.483 1.00 72.12 334 CYS A N 1
ATOM 2743 C CA . CYS A 1 334 ? 23.739 11.155 -12.061 1.00 72.12 334 CYS A CA 1
ATOM 2744 C C . CYS A 1 334 ? 24.068 10.406 -13.367 1.00 72.12 334 CYS A C 1
ATOM 2746 O O . CYS A 1 334 ? 25.075 10.723 -13.998 1.00 72.12 334 CYS A O 1
ATOM 2748 N N . GLN A 1 335 ? 23.277 9.406 -13.757 1.00 69.12 335 GLN A N 1
ATOM 2749 C CA . GLN A 1 335 ? 23.556 8.534 -14.905 1.00 69.12 335 GLN A CA 1
ATOM 2750 C C . GLN A 1 335 ? 22.652 8.812 -16.116 1.00 69.12 335 GLN A C 1
ATOM 2752 O O . GLN A 1 335 ? 22.737 8.095 -17.114 1.00 69.12 335 GLN A O 1
ATOM 2757 N N . SER A 1 336 ? 21.817 9.848 -16.033 1.00 72.19 336 SER A N 1
ATOM 2758 C CA . SER A 1 336 ? 20.761 10.144 -17.004 1.00 72.19 336 SER A CA 1
ATOM 2759 C C . SER A 1 336 ? 21.146 11.282 -17.957 1.00 72.19 336 SER A C 1
ATOM 2761 O O . SER A 1 336 ? 22.030 12.092 -17.670 1.00 72.19 336 SER A O 1
ATOM 2763 N N . SER A 1 337 ? 20.481 11.350 -19.115 1.00 74.81 337 SER A N 1
ATOM 2764 C CA . SER A 1 337 ? 20.635 12.459 -20.078 1.00 74.81 337 SER A CA 1
ATOM 2765 C C . SER A 1 337 ? 20.010 13.771 -19.572 1.00 74.81 337 SER A C 1
ATOM 2767 O O . SER A 1 337 ? 19.167 13.734 -18.683 1.00 74.81 337 SER A O 1
ATOM 2769 N N . GLU A 1 338 ? 20.380 14.929 -20.143 1.00 73.62 338 GLU A N 1
ATOM 2770 C CA . GLU A 1 338 ? 19.843 16.243 -19.722 1.00 73.62 338 GLU A CA 1
ATOM 2771 C C . GLU A 1 338 ? 18.306 16.317 -19.778 1.00 73.62 338 GLU A C 1
ATOM 2773 O O . GLU A 1 338 ? 17.688 16.779 -18.819 1.00 73.62 338 GLU A O 1
ATOM 2778 N N . ASP A 1 339 ? 17.688 15.801 -20.845 1.00 72.12 339 ASP A N 1
ATOM 2779 C CA . ASP A 1 339 ? 16.225 15.762 -20.980 1.00 72.12 339 ASP A CA 1
ATOM 2780 C C . ASP A 1 339 ? 15.593 14.795 -19.961 1.00 72.12 339 ASP A C 1
ATOM 2782 O O . ASP A 1 339 ? 14.621 15.139 -19.284 1.00 72.12 339 ASP A O 1
ATOM 2786 N N . GLY A 1 340 ? 16.201 13.617 -19.767 1.00 74.25 340 GLY A N 1
ATOM 2787 C CA . GLY A 1 340 ? 15.756 12.637 -18.770 1.00 74.25 340 GLY A CA 1
ATOM 2788 C C . GLY A 1 340 ? 15.817 13.179 -17.338 1.00 74.25 340 GLY A C 1
ATOM 2789 O O . GLY A 1 340 ? 14.921 12.922 -16.538 1.00 74.25 340 GLY A O 1
ATOM 2790 N N . ILE A 1 341 ? 16.815 14.009 -17.014 1.00 79.44 341 ILE A N 1
ATOM 2791 C CA . ILE A 1 341 ? 16.939 14.641 -15.692 1.00 79.44 341 ILE A CA 1
ATOM 2792 C C . ILE A 1 341 ? 15.714 15.511 -15.375 1.00 79.44 341 ILE A C 1
ATOM 2794 O O . ILE A 1 341 ? 15.248 15.493 -14.237 1.00 79.44 341 ILE A O 1
ATOM 2798 N N . SER A 1 342 ? 15.156 16.241 -16.349 1.00 81.00 342 SER A N 1
ATOM 2799 C CA . SER A 1 342 ? 13.957 17.060 -16.114 1.00 81.00 342 SER A CA 1
ATOM 2800 C C . SER A 1 342 ? 12.750 16.196 -15.740 1.00 81.00 342 SER A C 1
ATOM 2802 O O . SER A 1 342 ? 12.113 16.442 -14.718 1.00 81.00 342 SER A O 1
ATOM 2804 N N . HIS A 1 343 ? 12.471 15.145 -16.514 1.00 81.69 343 HIS A N 1
ATOM 2805 C CA . HIS A 1 343 ? 11.340 14.241 -16.268 1.00 81.69 343 HIS A CA 1
ATOM 2806 C C . HIS A 1 343 ? 11.482 13.451 -14.962 1.00 81.69 343 HIS A C 1
ATOM 2808 O O . HIS A 1 343 ? 10.509 13.223 -14.232 1.00 81.69 343 HIS A O 1
ATOM 2814 N N . MET A 1 344 ? 12.711 13.058 -14.634 1.00 86.44 344 MET A N 1
ATOM 2815 C CA . MET A 1 344 ? 13.024 12.411 -13.366 1.00 86.44 344 MET A CA 1
ATOM 2816 C C . MET A 1 344 ? 12.810 13.365 -12.193 1.00 86.44 344 MET A C 1
ATOM 2818 O O . MET A 1 344 ? 12.220 12.954 -11.199 1.00 86.44 344 MET A O 1
ATOM 2822 N N . ASN A 1 345 ? 13.211 14.634 -12.309 1.00 87.38 345 ASN A N 1
ATOM 2823 C CA . ASN A 1 345 ? 12.967 15.637 -11.270 1.00 87.38 345 ASN A CA 1
ATOM 2824 C C . ASN A 1 345 ? 11.471 15.886 -11.048 1.00 87.38 345 ASN A C 1
ATOM 2826 O O . ASN A 1 345 ? 11.046 15.961 -9.898 1.00 87.38 345 ASN A O 1
ATOM 2830 N N . ASP A 1 346 ? 10.669 15.940 -12.114 1.00 88.81 346 ASP A N 1
ATOM 2831 C CA . ASP A 1 346 ? 9.209 16.050 -12.000 1.00 88.81 346 ASP A CA 1
ATOM 2832 C C . ASP A 1 346 ? 8.616 14.832 -11.276 1.00 88.81 346 ASP A C 1
ATOM 2834 O O . ASP A 1 346 ? 7.757 14.962 -10.402 1.00 88.81 346 ASP A O 1
ATOM 2838 N N . SER A 1 347 ? 9.101 13.629 -11.602 1.00 90.88 347 SER A N 1
ATOM 2839 C CA . SER A 1 347 ? 8.658 12.397 -10.943 1.00 90.88 347 SER A CA 1
ATOM 2840 C C . SER A 1 347 ? 9.044 12.370 -9.466 1.00 90.88 347 SER A C 1
ATOM 2842 O O . SER A 1 347 ? 8.217 12.037 -8.620 1.00 90.88 347 SER A O 1
ATOM 2844 N N . LEU A 1 348 ? 10.274 12.776 -9.144 1.00 91.56 348 LEU A N 1
ATOM 2845 C CA . LEU A 1 348 ? 10.762 12.890 -7.773 1.00 91.56 348 LEU A CA 1
ATOM 2846 C C . LEU A 1 348 ? 9.978 13.925 -6.971 1.00 91.56 348 LEU A C 1
ATOM 2848 O O . LEU A 1 348 ? 9.646 13.654 -5.823 1.00 91.56 348 LEU A O 1
ATOM 2852 N N . TYR A 1 349 ? 9.640 15.067 -7.571 1.00 92.25 349 TYR A N 1
ATOM 2853 C CA . TYR A 1 349 ? 8.833 16.095 -6.924 1.00 92.25 349 TYR A CA 1
ATOM 2854 C C . TYR A 1 349 ? 7.446 15.569 -6.531 1.00 92.25 349 TYR A C 1
ATOM 2856 O O . TYR A 1 349 ? 7.029 15.729 -5.385 1.00 92.25 349 TYR A O 1
ATOM 2864 N N . GLU A 1 350 ? 6.752 14.887 -7.446 1.00 92.44 350 GLU A N 1
ATOM 2865 C CA . GLU A 1 350 ? 5.432 14.303 -7.164 1.00 92.44 350 GLU A CA 1
ATOM 2866 C C . GLU A 1 350 ? 5.501 13.160 -6.137 1.00 92.44 350 GLU A C 1
ATOM 2868 O O . GLU A 1 350 ? 4.619 13.037 -5.282 1.00 92.44 350 GLU A O 1
ATOM 2873 N N . ILE A 1 351 ? 6.570 12.352 -6.166 1.00 92.25 351 ILE A N 1
ATOM 2874 C CA . ILE A 1 351 ? 6.833 11.350 -5.124 1.00 92.25 351 ILE A CA 1
ATOM 2875 C C . ILE A 1 351 ? 7.011 12.046 -3.772 1.00 92.25 351 ILE A C 1
ATOM 2877 O O . ILE A 1 351 ? 6.314 11.694 -2.826 1.00 92.25 351 ILE A O 1
ATOM 2881 N N . SER A 1 352 ? 7.891 13.049 -3.673 1.00 92.25 352 SER A N 1
ATOM 2882 C CA . SER A 1 352 ? 8.127 13.797 -2.431 1.00 92.25 352 SER A CA 1
ATOM 2883 C C . SER A 1 352 ? 6.842 14.413 -1.888 1.00 92.25 352 SER A C 1
ATOM 2885 O O . SER A 1 352 ? 6.538 14.245 -0.713 1.00 92.25 352 SER A O 1
ATOM 2887 N N . ARG A 1 353 ? 6.035 15.034 -2.752 1.00 94.69 353 ARG A N 1
ATOM 2888 C CA . ARG A 1 353 ? 4.734 15.585 -2.370 1.00 94.69 353 ARG A CA 1
ATOM 2889 C C . ARG A 1 353 ? 3.804 14.518 -1.784 1.00 94.69 353 ARG A C 1
ATOM 2891 O O . ARG A 1 353 ? 3.198 14.735 -0.740 1.00 94.69 353 ARG A O 1
ATOM 2898 N N . SER A 1 354 ? 3.709 13.359 -2.430 1.00 93.69 354 SER A N 1
ATOM 2899 C CA . SER A 1 354 ? 2.870 12.252 -1.952 1.00 93.69 354 SER A CA 1
ATOM 2900 C C . SER A 1 354 ? 3.373 11.675 -0.619 1.00 93.69 354 SER A C 1
ATOM 2902 O O . SER A 1 354 ? 2.586 11.159 0.175 1.00 93.69 354 SER A O 1
ATOM 2904 N N . LEU A 1 355 ? 4.680 11.765 -0.354 1.00 90.44 355 LEU A N 1
ATOM 2905 C CA . LEU A 1 355 ? 5.285 11.361 0.916 1.00 90.44 355 LEU A CA 1
ATOM 2906 C C . LEU A 1 355 ? 5.028 12.366 2.036 1.00 90.44 355 LEU A C 1
ATOM 2908 O O . LEU A 1 355 ? 4.760 11.940 3.159 1.00 90.44 355 LEU A O 1
ATOM 2912 N N . ASP A 1 356 ? 5.038 13.665 1.736 1.00 94.06 356 ASP A N 1
ATOM 2913 C CA . ASP A 1 356 ? 4.622 14.697 2.688 1.00 94.06 356 ASP A CA 1
ATOM 2914 C C . ASP A 1 356 ? 3.169 14.456 3.132 1.00 94.06 356 ASP A C 1
ATOM 2916 O O . ASP A 1 356 ? 2.853 14.531 4.320 1.00 94.06 356 ASP A O 1
ATOM 2920 N N . GLU A 1 357 ? 2.290 14.058 2.208 1.00 95.75 357 GLU A N 1
ATOM 2921 C CA . GLU A 1 357 ? 0.915 13.658 2.532 1.00 95.75 357 GLU A CA 1
ATOM 2922 C C . GLU A 1 357 ? 0.873 12.419 3.451 1.00 95.75 357 GLU A C 1
ATOM 2924 O O . GLU A 1 357 ? 0.141 12.407 4.441 1.00 95.75 357 GLU A O 1
ATOM 2929 N N . ILE A 1 358 ? 1.713 11.404 3.212 1.00 94.12 358 ILE A N 1
ATOM 2930 C CA . ILE A 1 358 ? 1.858 10.242 4.112 1.00 94.12 358 ILE A CA 1
ATOM 2931 C C . ILE A 1 358 ? 2.364 10.656 5.507 1.00 94.12 358 ILE A C 1
ATOM 2933 O O . ILE A 1 358 ? 1.937 10.080 6.516 1.00 94.12 358 ILE A O 1
ATOM 2937 N N . MET A 1 359 ? 3.250 11.652 5.600 1.00 95.81 359 MET A N 1
ATOM 2938 C CA . MET A 1 359 ? 3.705 12.200 6.881 1.00 95.81 359 MET A CA 1
ATOM 2939 C C . MET A 1 359 ? 2.561 12.874 7.639 1.00 95.81 359 MET A C 1
ATOM 2941 O O . MET A 1 359 ? 2.380 12.586 8.824 1.00 95.81 359 MET A O 1
ATOM 2945 N N . VAL A 1 360 ? 1.746 13.683 6.956 1.00 97.25 360 VAL A N 1
ATOM 2946 C CA . VAL A 1 360 ? 0.541 14.295 7.540 1.00 97.25 360 VAL A CA 1
ATOM 2947 C C . VAL A 1 360 ? -0.430 13.217 8.025 1.00 97.25 360 VAL A C 1
ATOM 2949 O O . VAL A 1 360 ? -0.892 13.269 9.163 1.00 97.25 360 VAL A O 1
ATOM 2952 N N . ILE A 1 361 ? -0.671 12.173 7.225 1.00 96.88 361 ILE A N 1
ATOM 2953 C CA . ILE A 1 361 ? -1.524 11.039 7.615 1.00 96.88 361 ILE A CA 1
ATOM 2954 C C . ILE A 1 361 ? -1.011 10.373 8.897 1.00 96.88 361 ILE A C 1
ATOM 2956 O O . ILE A 1 361 ? -1.801 10.057 9.788 1.00 96.88 361 ILE A O 1
ATOM 2960 N N . ARG A 1 362 ? 0.307 10.180 9.033 1.00 97.06 362 ARG A N 1
ATOM 2961 C CA . ARG A 1 362 ? 0.912 9.636 10.260 1.00 97.06 362 ARG A CA 1
ATOM 2962 C C . ARG A 1 362 ? 0.656 10.537 11.466 1.00 97.06 362 ARG A C 1
ATOM 2964 O O . ARG A 1 362 ? 0.335 10.017 12.535 1.00 97.06 362 ARG A O 1
ATOM 2971 N N . GLU A 1 363 ? 0.828 11.845 11.319 1.00 97.75 363 GLU A N 1
ATOM 2972 C CA . GLU A 1 363 ? 0.591 12.813 12.395 1.00 97.75 363 GLU A CA 1
ATOM 2973 C C . GLU A 1 363 ? -0.876 12.804 12.833 1.00 97.75 363 GLU A C 1
ATOM 2975 O O . GLU A 1 363 ? -1.167 12.672 14.022 1.00 97.75 363 GLU A O 1
ATOM 2980 N N . GLU A 1 364 ? -1.807 12.813 11.882 1.00 97.44 364 GLU A N 1
ATOM 2981 C CA . GLU A 1 364 ? -3.240 12.726 12.165 1.00 97.44 364 GLU A CA 1
ATOM 2982 C C . GLU A 1 364 ? -3.633 11.394 12.828 1.00 97.44 364 GLU A C 1
ATOM 2984 O O . GLU A 1 364 ? -4.528 11.355 13.679 1.00 97.44 364 GLU A O 1
ATOM 2989 N N . MET A 1 365 ? -2.950 10.298 12.488 1.00 95.75 365 MET A N 1
ATOM 2990 C CA . MET A 1 365 ? -3.139 8.997 13.131 1.00 95.75 365 MET A CA 1
ATOM 2991 C C . MET A 1 365 ? -2.637 9.003 14.591 1.00 95.75 365 MET A C 1
ATOM 2993 O O . MET A 1 365 ? -3.279 8.428 15.471 1.00 95.75 365 MET A O 1
ATOM 2997 N N . GLU A 1 366 ? -1.528 9.691 14.886 1.00 97.00 366 GLU A N 1
ATOM 2998 C CA . GLU A 1 366 ? -1.038 9.900 16.261 1.00 97.00 366 GLU A CA 1
ATOM 2999 C C . GLU A 1 366 ? -1.996 10.781 17.077 1.00 97.00 366 GLU A C 1
ATOM 3001 O O . GLU A 1 366 ? -2.262 10.503 18.249 1.00 97.00 366 GLU A O 1
ATOM 3006 N N . GLU A 1 367 ? -2.589 11.811 16.473 1.00 96.25 367 GLU A N 1
ATOM 3007 C CA . GLU A 1 367 ? -3.633 12.598 17.137 1.00 96.25 367 GLU A CA 1
ATOM 3008 C C . GLU A 1 367 ? -4.854 11.742 17.490 1.00 96.25 367 GLU A C 1
ATOM 3010 O O . GLU A 1 367 ? -5.410 11.848 18.590 1.00 96.25 367 GLU A O 1
ATOM 3015 N N . LEU A 1 368 ? -5.260 10.866 16.570 1.00 94.62 368 LEU A N 1
ATOM 3016 C CA . LEU A 1 368 ? -6.359 9.931 16.769 1.00 94.62 368 LEU A CA 1
ATOM 3017 C C . LEU A 1 368 ? -6.064 8.949 17.910 1.00 94.62 368 LEU A C 1
ATOM 3019 O O . LEU A 1 368 ? -6.915 8.746 18.779 1.00 94.62 368 LEU A O 1
ATOM 3023 N N . LYS A 1 369 ? -4.834 8.435 17.991 1.00 95.38 369 LYS A N 1
ATOM 3024 C CA . LYS A 1 369 ? -4.363 7.635 19.130 1.00 95.38 369 LYS A CA 1
ATOM 3025 C C . LYS A 1 369 ? -4.521 8.385 20.453 1.00 95.38 369 LYS A C 1
ATOM 3027 O O . LYS A 1 369 ? -5.109 7.863 21.398 1.00 95.38 369 LYS A O 1
ATOM 3032 N N . VAL A 1 370 ? -4.067 9.638 20.517 1.00 95.38 370 VAL A N 1
ATOM 3033 C CA . VAL A 1 370 ? -4.191 10.474 21.724 1.00 95.38 370 VAL A CA 1
ATOM 3034 C C . VAL A 1 370 ? -5.659 10.709 22.100 1.00 95.38 370 VAL A C 1
ATOM 3036 O O . VAL A 1 370 ? -5.989 10.744 23.292 1.00 95.38 370 VAL A O 1
ATOM 3039 N N . LYS A 1 371 ? -6.563 10.861 21.119 1.00 92.06 371 LYS A N 1
ATOM 3040 C CA . LYS A 1 371 ? -8.013 10.951 21.372 1.00 92.06 371 LYS A CA 1
ATOM 3041 C C . LYS A 1 371 ? -8.538 9.671 22.040 1.00 92.06 371 LYS A C 1
ATOM 3043 O O . LYS A 1 371 ? -9.220 9.782 23.064 1.00 92.06 371 LYS A O 1
ATOM 3048 N N . VAL A 1 372 ? -8.183 8.494 21.518 1.00 90.81 372 VAL A N 1
ATOM 3049 C CA . VAL A 1 372 ? -8.585 7.183 22.066 1.00 90.81 372 VAL A CA 1
ATOM 3050 C C . VAL A 1 372 ? -8.052 6.992 23.493 1.00 90.81 372 VAL A C 1
ATOM 3052 O O . VAL A 1 372 ? -8.835 6.744 24.409 1.00 90.81 372 VAL A O 1
ATOM 3055 N N . GLU A 1 373 ? -6.762 7.240 23.736 1.00 91.19 373 GLU A N 1
ATOM 3056 C CA . GLU A 1 373 ? -6.153 7.134 25.076 1.00 91.19 373 GLU A CA 1
ATOM 3057 C C . GLU A 1 373 ? -6.773 8.106 26.095 1.00 91.19 373 GLU A C 1
ATOM 3059 O O . GLU A 1 373 ? -6.899 7.824 27.292 1.00 91.19 373 GLU A O 1
ATOM 3064 N N . ARG A 1 374 ? -7.144 9.315 25.654 1.00 89.94 374 ARG A N 1
ATOM 3065 C CA . ARG A 1 374 ? -7.805 10.294 26.526 1.00 89.94 374 ARG A CA 1
ATOM 3066 C C . ARG A 1 374 ? -9.188 9.804 26.935 1.00 89.94 374 ARG A C 1
ATOM 3068 O O . ARG A 1 374 ? -9.596 10.040 28.074 1.00 89.94 374 ARG A O 1
ATOM 3075 N N . PHE A 1 375 ? -9.909 9.178 26.014 1.00 85.56 375 PHE A N 1
ATOM 3076 C CA . PHE A 1 375 ? -11.206 8.592 26.303 1.00 85.56 375 PHE A CA 1
ATOM 3077 C C . PHE A 1 375 ? -11.080 7.405 27.260 1.00 85.56 375 PHE A C 1
ATOM 3079 O O . PHE A 1 375 ? -11.781 7.381 28.269 1.00 85.56 375 PHE A O 1
ATOM 3086 N N . GLU A 1 376 ? -10.120 6.511 27.024 1.00 85.12 376 GLU A N 1
ATOM 3087 C CA . GLU A 1 376 ? -9.779 5.398 27.915 1.00 85.12 376 GLU A CA 1
ATOM 3088 C C . GLU A 1 376 ? -9.551 5.893 29.356 1.00 85.12 376 GLU A C 1
ATOM 3090 O O . GLU A 1 376 ? -10.256 5.508 30.290 1.00 85.12 376 GLU A O 1
ATOM 3095 N N . LYS A 1 377 ? -8.663 6.879 29.544 1.00 84.75 377 LYS A N 1
ATOM 3096 C CA . LYS A 1 377 ? -8.387 7.471 30.867 1.00 84.75 377 LYS A CA 1
ATOM 3097 C C . LYS A 1 377 ? -9.624 8.085 31.527 1.00 84.75 377 LYS A C 1
ATOM 3099 O O . LYS A 1 377 ? -9.715 8.085 32.754 1.00 84.75 377 LYS A O 1
ATOM 3104 N N . LYS A 1 378 ? -10.555 8.653 30.753 1.00 80.31 378 LYS A N 1
ATOM 3105 C CA . LYS A 1 378 ? -11.817 9.192 31.288 1.00 80.31 378 LYS A CA 1
ATOM 3106 C C . LYS A 1 378 ? -12.770 8.073 31.703 1.00 80.31 378 LYS A C 1
ATOM 3108 O O . LYS A 1 378 ? -13.361 8.183 32.772 1.00 80.31 378 LYS A O 1
ATOM 3113 N N . ALA A 1 379 ? -12.886 7.017 30.900 1.00 72.19 379 ALA A N 1
ATOM 3114 C CA . ALA A 1 379 ? -13.730 5.860 31.181 1.00 72.19 379 ALA A CA 1
ATOM 3115 C C . ALA A 1 379 ? -13.320 5.159 32.489 1.00 72.19 379 ALA A C 1
ATOM 3117 O O . ALA A 1 379 ? -14.164 4.951 33.360 1.00 72.19 379 ALA A O 1
ATOM 3118 N N . PHE A 1 380 ? -12.021 4.906 32.682 1.00 67.75 380 PHE A N 1
ATOM 3119 C CA . PHE A 1 380 ? -11.513 4.124 33.820 1.00 67.75 380 PHE A CA 1
ATOM 3120 C C . PHE A 1 380 ? -11.228 4.927 35.100 1.00 67.75 380 PHE A C 1
ATOM 3122 O O . PHE A 1 380 ? -11.089 4.351 36.174 1.00 67.75 380 PHE A O 1
ATOM 3129 N N . ARG A 1 381 ? -11.199 6.267 35.050 1.00 62.91 381 ARG A N 1
ATOM 3130 C CA . ARG A 1 381 ? -11.178 7.100 36.276 1.00 62.91 381 ARG A CA 1
ATOM 3131 C C . ARG A 1 381 ? -12.514 7.117 37.024 1.00 62.91 381 ARG A C 1
ATOM 3133 O O . ARG A 1 381 ? -12.581 7.648 38.128 1.00 62.91 381 ARG A O 1
ATOM 3140 N N . LEU A 1 382 ? -13.578 6.596 36.415 1.00 52.84 382 LEU A N 1
ATOM 3141 C CA . LEU A 1 382 ? -14.942 6.629 36.945 1.00 52.84 382 LEU A CA 1
ATOM 3142 C C . LEU A 1 382 ? -15.432 5.263 37.457 1.00 52.84 382 LEU A C 1
ATOM 3144 O O . LEU A 1 382 ? -16.545 5.176 37.988 1.00 52.84 382 LEU A O 1
ATOM 3148 N N . THR A 1 383 ? -14.612 4.222 37.349 1.00 45.94 383 THR A N 1
ATOM 3149 C CA . THR A 1 383 ? -14.798 2.917 37.996 1.00 45.94 383 THR A CA 1
ATOM 3150 C C . THR A 1 383 ? -14.124 2.937 39.381 1.00 45.94 383 THR A C 1
ATOM 3152 O O . THR A 1 383 ? -12.914 3.150 39.426 1.00 45.94 383 THR A O 1
ATOM 3155 N N . PRO A 1 384 ? -14.888 2.828 40.490 1.00 44.38 384 PRO A N 1
ATOM 3156 C CA . PRO A 1 384 ? -14.368 2.900 41.861 1.00 44.38 384 PRO A CA 1
ATOM 3157 C C . PRO A 1 384 ? -13.537 1.686 42.281 1.00 44.38 384 PRO A C 1
ATOM 3159 O O . PRO A 1 384 ? -13.793 0.580 41.752 1.00 44.38 384 PRO A O 1
#

Secondary structure (DSSP, 8-state):
-------------------------------HHHHHHHHHHHHSS---HHHHHTT--TT-THHHHHHHHHHHHS-HHHHHHHHTT-----TT--EEEEE-TTS-EEEEEEEEEEEEEEESSPPPP--B-TTS-BSS-EEE-TTSS---HHHHHHH-EEEEEEEEEEEEEEEEETTEEEEEEEE--TTS-TT-TT-TTSGGGTSPPSS--TT---PPB-TTTTTSSBGGG-----HHHHHHHHHHHHHHHHHHHHHHHHHHHHHHHHHHHH-TTSHHHHTTT----HHHHHHHHHHHHHHHHHHHHHHHHHHHHHHHHHHHHHHHHHHTHHHHHTTS-HHHHHHHHHHHHHHHHHHHHHHHHHHHHHHHHHHHHHHHHHHHTT--

Sequence (384 aa):
MDRAATRSFPRRPVQWNRPMTKWEPEISRIDLHTKYQRRFEDEGTNPSLLSTFLSIPEFSPRLDYELPVFKNILDETILKRICEGNFETPTFYVAHVNEQIDGGFTLEFHLAYPVWTRDPSPRRDQRVTGDGLPLRKSTDLSFLPGAQKSDRITHGFDYLHEAQTSICVTGWDTSQWTAIRLTDSYFEDDSDPNKEYLLPFYVADPYPDQDMTSCELDAISIANLTADNVSVTDPREYFLLVVKFHVVRITEHWTNVLFKLKDMIEEYLSSPHIPLVRRESSLGTMRGESYAIEASEVWLGQTSDLVIQWILLLTKTIKAWDKFFDRDISRIVCQSSEDGISHMNDSLYEISRSLDEIMVIREEMEELKVKVERFEKKAFRLTP

Mean predicted aligned error: 13.68 Å

Radius of gyration: 27.21 Å; Cα contacts (8 Å, |Δi|>4): 448; chains: 1; bounding box: 92×50×93 Å